Protein AF-A0A444USZ1-F1 (afdb_monomer)

Foldseek 3Di:
DDPVVVVVVVVVVVVVVVVVVPPDDDDDPPPPPPPDLPPDDPPDPPPPDDFFQQEAELEFAQLLLQFVVLLNLLLCLVVVFQEFAFDPPCQGALPPPDAHAPVRTDPLRPLGRHYRTQHQYDVVRVPVRTDPPYAYEYEAEQQLQSLLVLLLLCCVFAQLQVVQPVSDLVSCLVCVVVRQDPPGGPSCSVFQRVCSSPNHDRPPDPVPPVRLVVSLVVVVVRHPYYHYSVPNLLSLVVVCVVRVHDLVSSQADRFQDWDPQSGDDDDPCRSVSSCVRHVSSNVSCVVNVVVSVVVCVVSPVVSSVVSSVVSVVVNLVVQCVQAVNDHWDKDWLVRAPDVQLREDGSDPSITTIFTHGPDPCPDDCSPDPSSSRRGGSSSSSVVSVVVSSVVSCVVVVPPDQPLQVVCVVVVDDQPDPVSVVVSVVCQVPQADADPDLVVLVCCQVVHCPQWDWDQDPVRDIDIDGSSRHVRVVCQCVVVSVPDDDHHPVVVVVVVVVPDDPVRD

Solvent-accessible surface area (backbone atoms only — not comparable to full-atom values): 28654 Å² total; per-residue (Å²): 131,62,72,67,61,56,51,52,51,52,50,52,52,51,52,54,49,52,64,69,70,58,80,74,87,81,88,71,86,65,74,78,71,83,84,60,56,97,76,79,73,70,85,68,74,75,74,88,60,77,62,64,70,39,36,40,34,54,34,36,85,75,21,63,34,64,31,55,38,46,29,54,52,53,44,30,61,78,68,71,51,37,53,42,41,41,34,91,91,43,80,60,25,31,61,60,86,42,68,35,50,65,86,36,46,28,76,56,25,58,81,24,35,30,38,47,55,38,38,14,42,38,70,74,38,48,62,76,57,38,59,94,83,44,46,29,34,37,44,40,47,64,49,36,70,26,46,56,50,36,52,60,57,34,32,90,63,19,50,29,44,54,65,28,73,94,65,39,67,66,62,35,71,73,46,45,77,80,42,53,46,82,90,40,57,59,23,57,66,76,41,18,39,62,38,32,35,66,48,49,71,44,83,58,64,85,84,49,58,65,59,56,51,52,50,48,51,53,49,60,73,58,35,79,41,63,30,41,48,92,46,48,60,61,32,47,53,52,49,30,62,76,34,48,49,56,75,79,54,68,51,74,53,92,51,83,39,66,44,78,86,43,49,82,85,77,56,92,66,46,47,60,53,43,29,61,69,21,43,64,28,37,56,49,44,54,52,47,53,53,53,42,51,52,53,46,54,75,66,33,57,75,41,51,51,54,50,40,51,52,50,51,53,52,34,52,54,53,46,16,67,53,34,80,74,36,81,80,63,80,30,52,42,86,72,32,80,56,71,72,32,38,38,80,65,73,45,99,76,35,52,28,33,33,60,67,65,84,62,88,72,87,63,59,69,91,74,39,71,61,52,54,58,60,43,32,65,65,51,43,50,52,51,50,52,53,53,40,39,51,53,37,44,68,77,53,61,72,72,74,52,62,53,53,56,51,41,40,76,73,69,49,83,73,87,49,86,73,38,55,59,53,51,48,51,47,44,75,72,61,41,47,81,66,92,52,59,71,60,53,51,49,40,42,75,79,43,68,86,56,52,43,80,46,75,44,99,87,69,51,75,47,79,48,37,57,56,26,36,54,38,53,42,37,52,57,39,23,60,81,69,78,38,92,65,78,18,55,68,56,50,52,50,52,54,49,69,70,42,57,80,94,76,90

Secondary structure (DSSP, 8-state):
--HHHHHHHHHHHHHHHHHHH--S-------------TT-SSPPSS-SSPPP--EEEE--TTSSHHHHHHHHHHHHHHTTPPEE-BPTTSTTBSSTTSBP-GGGB-GGG-S-SEE-SB-B--HHHHHHHS-TTPEEEEEE--HHHHHHHHHHHTTTT-HHHHTSGGG-HHHHHHSHHHH--TTSTTGGGGS-HHHHHTT--TTS-TT-HHHHHHHHHHHHHH-SEEEEGGGHHHHHHHHHHHHT--GGGG-----SEEPGGGS----TTHHHHHHHHTHHHHHHHHHHHHHHHHHHHHH-HHHHHHHHHHHHHHHHH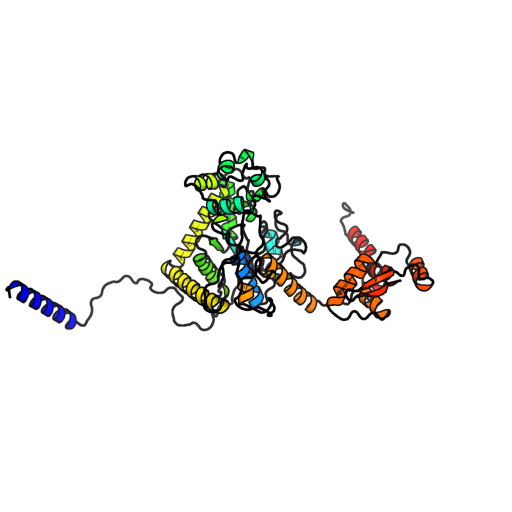HHHHHTTTSPPPPEETTT-SSGGGPPPP-BTTBPEEE---SS---S-TTT-HHHHHH--HHHHHHHHHHHHHHHHHHHSPPP--HHHHHHHHTT----STTHHHHHHHHHHHH----S-HHHHHHHHHH-STT-EEEE-TTS-EEEE-THHHHHHHTTT-GGGGT--S--HHHHHHHHHHTS-TTT-

InterPro domains:
  IPR004000 Actin family [PF00022] (411-503)
  IPR009729 Galactose-3-O-sulfotransferase [PF06990] (1-388)
  IPR009729 Galactose-3-O-sulfotransferase [PTHR14647] (42-360)
  IPR027417 P-loop containing nucleoside triphosphate hydrolase [G3DSA:3.40.50.300] (49-313)
  IPR027417 P-loop containing nucleoside triphosphate hydrolase [SSF52540] (46-178)
  IPR043129 ATPase, nucleotide binding domain [SSF53067] (406-504)

Structure (mmCIF, N/CA/C/O backbone):
data_AF-A0A444USZ1-F1
#
_entry.id   AF-A0A444USZ1-F1
#
loop_
_atom_site.group_PDB
_atom_site.id
_atom_site.type_symbol
_atom_site.label_atom_id
_atom_site.label_alt_id
_atom_site.label_comp_id
_atom_site.label_asym_id
_atom_site.label_entity_id
_atom_site.label_seq_id
_atom_site.pdbx_PDB_ins_code
_atom_site.Cartn_x
_atom_site.Cartn_y
_atom_site.Cartn_z
_atom_site.occupancy
_atom_site.B_iso_or_equiv
_atom_site.auth_seq_id
_atom_site.auth_comp_id
_atom_site.auth_asym_id
_atom_site.auth_atom_id
_atom_site.pdbx_PDB_model_num
ATOM 1 N N . MET A 1 1 ? -36.829 44.266 -53.522 1.00 55.31 1 MET A N 1
ATOM 2 C CA . MET A 1 1 ? -36.155 43.048 -53.004 1.00 55.31 1 MET A CA 1
ATOM 3 C C . MET A 1 1 ? -36.312 41.935 -54.031 1.00 55.31 1 MET A C 1
ATOM 5 O O . MET A 1 1 ? -37.398 41.804 -54.578 1.00 55.31 1 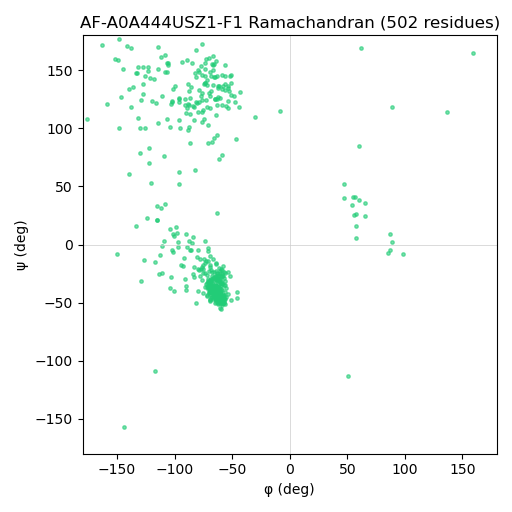MET A O 1
ATOM 9 N N . SER A 1 2 ? -35.242 41.206 -54.371 1.00 69.81 2 SER A N 1
ATOM 10 C CA . SER A 1 2 ? -35.276 40.226 -55.470 1.00 69.81 2 SER A CA 1
ATOM 11 C C . SER A 1 2 ? -36.234 39.066 -55.168 1.00 69.81 2 SER A C 1
ATOM 13 O O . SER A 1 2 ? -36.348 38.634 -54.020 1.00 69.81 2 SER A O 1
ATOM 15 N N . ARG A 1 3 ? -36.915 38.556 -56.206 1.00 63.66 3 ARG A N 1
ATOM 16 C CA . ARG A 1 3 ? -37.934 37.488 -56.114 1.00 63.66 3 ARG A CA 1
ATOM 17 C C . ARG A 1 3 ? -37.444 36.236 -55.363 1.00 63.66 3 ARG A C 1
ATOM 19 O O . ARG A 1 3 ? -38.238 35.574 -54.706 1.00 63.66 3 ARG A O 1
ATOM 26 N N . LEU A 1 4 ? -36.134 35.979 -55.366 1.00 62.09 4 LEU A N 1
ATOM 27 C CA . LEU A 1 4 ? -35.497 34.880 -54.635 1.00 62.09 4 LEU A CA 1
ATOM 28 C C . LEU A 1 4 ? -35.582 35.033 -53.105 1.00 62.09 4 LEU A C 1
ATOM 30 O O . LEU A 1 4 ? -35.783 34.052 -52.397 1.00 62.09 4 LEU A O 1
ATOM 34 N N . LYS A 1 5 ? -35.481 36.262 -52.579 1.00 66.00 5 LYS A N 1
ATOM 35 C CA . LYS A 1 5 ? -35.572 36.509 -51.130 1.00 66.00 5 LYS A CA 1
ATOM 36 C C . LYS A 1 5 ? -37.003 36.353 -50.614 1.00 66.00 5 LYS A C 1
ATOM 38 O O . LYS A 1 5 ? -37.192 35.861 -49.511 1.00 66.00 5 LYS A O 1
ATOM 43 N N . ILE A 1 6 ? -38.000 36.715 -51.424 1.00 75.56 6 ILE A N 1
ATOM 44 C CA . ILE A 1 6 ? -39.418 36.518 -51.082 1.00 75.56 6 ILE A CA 1
ATOM 45 C C . ILE A 1 6 ? -39.761 35.022 -51.089 1.00 75.56 6 ILE A C 1
ATOM 47 O O . ILE A 1 6 ? -40.420 34.547 -50.171 1.00 75.56 6 ILE A O 1
ATOM 51 N N . PHE A 1 7 ? -39.244 34.264 -52.063 1.00 75.81 7 PHE A N 1
ATOM 52 C CA . PHE A 1 7 ? -39.435 32.813 -52.124 1.00 75.81 7 PHE A CA 1
ATOM 53 C C . PHE A 1 7 ? -38.822 32.089 -50.917 1.00 75.81 7 PHE A C 1
ATOM 55 O O . PHE A 1 7 ? -39.484 31.255 -50.310 1.00 75.81 7 PHE A O 1
ATOM 62 N N . LEU A 1 8 ? -37.601 32.453 -50.510 1.00 73.81 8 LEU A N 1
ATOM 63 C CA . LEU A 1 8 ? -36.935 31.843 -49.352 1.00 73.81 8 LEU A CA 1
ATOM 64 C C . LEU A 1 8 ? -37.635 32.158 -48.025 1.00 73.81 8 LEU A C 1
ATOM 66 O O . LEU A 1 8 ? -37.724 31.288 -47.162 1.00 73.81 8 LEU A O 1
ATOM 70 N N . VAL A 1 9 ? -38.168 33.373 -47.867 1.00 77.94 9 VAL A N 1
ATOM 71 C CA . VAL A 1 9 ? -38.939 33.736 -46.669 1.00 77.94 9 VAL A CA 1
ATOM 72 C C . VAL A 1 9 ? -40.271 32.985 -46.633 1.00 77.94 9 VAL A C 1
ATOM 74 O O . VAL A 1 9 ? -40.639 32.472 -45.581 1.00 77.94 9 VAL A O 1
ATOM 77 N N . LEU A 1 10 ? -40.958 32.835 -47.770 1.00 74.75 10 LEU A N 1
ATOM 78 C CA . LEU A 1 10 ? -42.191 32.043 -47.842 1.00 74.75 10 LEU A CA 1
ATOM 79 C C . LEU A 1 10 ? -41.946 30.557 -47.545 1.00 74.75 10 LEU A C 1
ATOM 81 O O . LEU A 1 10 ? -42.739 29.959 -46.825 1.00 74.75 10 LEU A O 1
ATOM 85 N N . LEU A 1 11 ? -40.829 29.989 -48.012 1.00 74.06 11 LEU A N 1
ATOM 86 C CA . LEU A 1 11 ? -40.434 28.605 -47.720 1.00 74.06 11 LEU A CA 1
ATOM 87 C C . LEU A 1 11 ? -40.092 28.392 -46.240 1.00 74.06 11 LEU A C 1
ATOM 89 O O . LEU A 1 11 ? -40.472 27.383 -45.647 1.00 74.06 11 LEU A O 1
ATOM 93 N N . ALA A 1 12 ? -39.410 29.358 -45.621 1.00 73.94 12 ALA A N 1
ATOM 94 C CA . ALA A 1 12 ? -39.096 29.305 -44.197 1.00 73.94 12 ALA A CA 1
ATOM 95 C C . ALA A 1 12 ? -40.366 29.396 -43.337 1.00 73.94 12 ALA A C 1
ATOM 97 O O . ALA A 1 12 ? -40.521 28.628 -42.389 1.00 73.94 12 ALA A O 1
ATOM 98 N N . VAL A 1 13 ? -41.304 30.278 -43.699 1.00 74.25 13 VAL A N 1
ATOM 99 C CA . VAL A 1 13 ? -42.581 30.435 -42.988 1.00 74.25 13 VAL A CA 1
ATOM 100 C C . VAL A 1 13 ? -43.491 29.218 -43.199 1.00 74.25 13 VAL A C 1
ATOM 102 O O . VAL A 1 13 ? -44.120 28.769 -42.241 1.00 74.25 13 VAL A O 1
ATOM 105 N N . SER A 1 14 ? -43.510 28.609 -44.392 1.00 66.62 14 SER A N 1
ATOM 106 C CA . SER A 1 14 ? -44.273 27.375 -44.627 1.00 66.62 14 SER A CA 1
ATOM 107 C C . SER A 1 14 ? -43.690 26.174 -43.881 1.00 66.62 14 SER A C 1
ATOM 109 O O . SER A 1 14 ? -44.452 25.380 -43.338 1.00 66.62 14 SER A O 1
ATOM 111 N N . CYS A 1 15 ? -42.360 26.052 -43.783 1.00 60.50 15 CYS A N 1
ATOM 112 C CA . CYS A 1 15 ? -41.715 24.982 -43.013 1.00 60.50 15 CYS A CA 1
ATOM 113 C C . CYS A 1 15 ? -41.932 25.135 -41.502 1.00 60.50 15 CYS A C 1
ATOM 115 O O . CYS A 1 15 ? -42.183 24.141 -40.822 1.00 60.50 15 CYS A O 1
ATOM 117 N N . LEU A 1 16 ? -41.896 26.365 -40.975 1.00 59.41 16 LEU A N 1
ATOM 118 C CA . LEU A 1 16 ? -42.197 26.613 -39.561 1.00 59.41 16 LEU A CA 1
ATOM 119 C C . LEU A 1 16 ? -43.675 26.346 -39.246 1.00 59.41 16 LEU A C 1
ATOM 121 O O . LEU A 1 16 ? -43.989 25.792 -38.196 1.00 59.41 16 LEU A O 1
ATOM 125 N N . SER A 1 17 ? -44.578 26.682 -40.173 1.00 59.78 17 SER A N 1
ATOM 126 C CA . SER A 1 17 ? -46.002 26.370 -40.050 1.00 59.78 17 SER A CA 1
ATOM 127 C C . SER A 1 17 ? -46.256 24.859 -40.093 1.00 59.78 17 SER A C 1
ATOM 129 O O . SER A 1 17 ? -46.997 24.364 -39.252 1.00 59.78 17 SER A O 1
ATOM 131 N N . LEU A 1 18 ? -45.582 24.100 -40.968 1.00 54.75 18 LEU A N 1
ATOM 132 C CA . LEU A 1 18 ? -45.724 22.638 -41.036 1.00 54.75 18 LEU A CA 1
ATOM 133 C C . LEU A 1 18 ? -45.219 21.935 -39.759 1.00 54.75 18 LEU A C 1
ATOM 135 O O . LEU A 1 18 ? -45.859 21.005 -39.275 1.00 54.75 18 LEU A O 1
ATOM 139 N N . MET A 1 19 ? -44.107 22.415 -39.189 1.00 53.75 19 MET A N 1
ATOM 140 C CA . MET A 1 19 ? -43.520 21.893 -37.945 1.00 53.75 19 MET A CA 1
ATOM 141 C C . MET A 1 19 ? -44.377 22.194 -36.708 1.00 53.75 19 MET A C 1
ATOM 143 O O . MET A 1 19 ? -44.417 21.391 -35.781 1.00 53.75 19 MET A O 1
ATOM 147 N N . LEU A 1 20 ? -45.076 23.333 -36.691 1.00 57.41 20 LEU A N 1
ATOM 148 C CA . LEU A 1 20 ? -45.967 23.708 -35.589 1.00 57.41 20 LEU A CA 1
ATOM 149 C C . LEU A 1 20 ? -47.366 23.083 -35.717 1.00 57.41 20 LEU A C 1
ATOM 151 O O . LEU A 1 20 ? -48.032 22.893 -34.703 1.00 57.41 20 LEU A O 1
ATOM 155 N N . HIS A 1 21 ? -47.810 22.740 -36.934 1.00 48.94 21 HIS A N 1
ATOM 156 C CA . HIS A 1 21 ? -49.147 22.182 -37.174 1.00 48.94 21 HIS A CA 1
ATOM 157 C C . HIS A 1 21 ? -49.203 20.643 -37.161 1.00 48.94 21 HIS A C 1
ATOM 159 O O . HIS A 1 21 ? -50.284 20.087 -36.966 1.00 48.94 21 HIS A O 1
ATOM 165 N N . GLN A 1 22 ? -48.067 19.949 -37.315 1.00 43.50 22 GLN A N 1
ATOM 166 C CA . GLN A 1 22 ? -47.951 18.500 -37.105 1.00 43.50 22 GLN A CA 1
ATOM 167 C C . GLN A 1 22 ? -47.445 18.182 -35.692 1.00 43.50 22 GLN A C 1
ATOM 169 O O . GLN A 1 22 ? -46.391 17.583 -35.486 1.00 43.50 22 GLN A O 1
ATOM 174 N N . GLY A 1 23 ? -48.234 18.568 -34.689 1.00 47.47 23 GLY A N 1
ATOM 175 C CA . GLY A 1 23 ? -48.180 17.894 -33.399 1.00 47.47 23 GLY A CA 1
ATOM 176 C C . GLY A 1 23 ? -48.629 16.443 -33.578 1.00 47.47 23 GLY A C 1
ATOM 177 O O . GLY A 1 23 ? -49.801 16.196 -33.845 1.00 47.47 23 GLY A O 1
ATOM 178 N N . GLY A 1 24 ? -47.708 15.488 -33.434 1.00 38.56 24 GLY A N 1
ATOM 179 C CA . GLY A 1 24 ? -48.050 14.069 -33.329 1.00 38.56 24 GLY A CA 1
ATOM 180 C C . GLY A 1 24 ? -47.164 13.130 -34.143 1.00 38.56 24 GLY A C 1
ATOM 181 O O . GLY A 1 24 ? -47.232 13.091 -35.363 1.00 38.56 24 GLY A O 1
ATOM 182 N N . HIS A 1 25 ? -46.422 12.299 -33.409 1.00 42.72 25 HIS A N 1
ATOM 183 C CA . HIS A 1 25 ? -45.953 10.969 -33.806 1.00 42.72 25 HIS A CA 1
ATOM 184 C C . HIS A 1 25 ? -45.060 10.865 -35.052 1.00 42.72 25 HIS A C 1
ATOM 186 O O . HIS A 1 25 ? -45.496 10.437 -36.115 1.00 42.72 25 HIS A O 1
ATOM 192 N N . PHE A 1 26 ? -43.753 11.064 -34.859 1.00 32.66 26 PHE A N 1
ATOM 193 C CA . PHE A 1 26 ? -42.754 10.343 -35.650 1.00 32.66 26 PHE A CA 1
ATOM 194 C C . PHE A 1 26 ? -41.944 9.417 -34.748 1.00 32.66 26 PHE A C 1
ATOM 196 O O . PHE A 1 26 ? -41.101 9.832 -33.955 1.00 32.66 26 PHE A O 1
ATOM 203 N N . ASN A 1 27 ? -42.279 8.138 -34.880 1.00 35.75 27 ASN A N 1
ATOM 204 C CA . ASN A 1 27 ? -41.636 6.991 -34.273 1.00 35.75 27 ASN A CA 1
ATOM 205 C C . ASN A 1 27 ? -40.230 6.840 -34.874 1.00 35.75 27 ASN A C 1
ATOM 207 O O . ASN A 1 27 ? -40.043 6.173 -35.890 1.00 35.75 27 ASN A O 1
ATOM 211 N N . TRP A 1 28 ? -39.240 7.503 -34.279 1.00 30.20 28 TRP A N 1
ATOM 212 C CA . TRP A 1 28 ? -37.856 7.093 -34.457 1.00 30.20 28 TRP A CA 1
ATOM 213 C C . TRP A 1 28 ? -37.628 5.913 -33.525 1.00 30.20 28 TRP A C 1
ATOM 215 O O . TRP A 1 28 ? -37.664 6.069 -32.306 1.00 30.20 28 TRP A O 1
ATOM 225 N N . ASN A 1 29 ? -37.383 4.741 -34.113 1.00 31.92 29 ASN A N 1
ATOM 226 C CA . ASN A 1 29 ? -36.698 3.634 -33.454 1.00 31.92 29 ASN A CA 1
ATOM 227 C C . ASN A 1 29 ? -35.303 4.119 -33.031 1.00 31.92 29 ASN A C 1
ATOM 229 O O . ASN A 1 29 ? -34.289 3.832 -33.662 1.00 31.92 29 ASN A O 1
ATOM 233 N N . VAL A 1 30 ? -35.261 4.888 -31.949 1.00 29.25 30 VAL A N 1
ATOM 234 C CA . VAL A 1 30 ? -34.096 5.004 -31.098 1.00 29.25 30 VAL A CA 1
ATOM 235 C C . VAL A 1 30 ? -34.042 3.653 -30.415 1.00 29.25 30 VAL A C 1
ATOM 237 O O . VAL A 1 30 ? -34.854 3.375 -29.531 1.00 29.25 30 VAL A O 1
ATOM 240 N N . MET A 1 31 ? -33.136 2.781 -30.875 1.00 27.17 31 MET A N 1
ATOM 241 C CA . MET A 1 31 ? -32.700 1.663 -30.049 1.00 27.17 31 MET A CA 1
ATOM 242 C C . MET A 1 31 ? -32.478 2.239 -28.664 1.00 27.17 31 MET A C 1
ATOM 244 O O . MET A 1 31 ? -31.703 3.180 -28.501 1.00 27.17 31 MET A O 1
ATOM 248 N N . SER A 1 32 ? -33.254 1.724 -27.723 1.00 29.00 32 SER A N 1
ATOM 249 C CA . SER A 1 32 ? -33.204 2.020 -26.311 1.00 29.00 32 SER A CA 1
ATOM 250 C C . SER A 1 32 ? -31.754 1.974 -25.847 1.00 29.00 32 SER A C 1
ATOM 252 O O . SER A 1 32 ? -31.243 0.924 -25.460 1.00 29.00 32 SER A O 1
ATOM 254 N N . PHE A 1 33 ? -31.081 3.123 -25.896 1.00 32.09 33 PHE A N 1
ATOM 255 C CA . PHE A 1 33 ? -29.935 3.381 -25.059 1.00 32.09 33 PHE A CA 1
ATOM 256 C C . PHE A 1 33 ? -30.444 3.105 -23.656 1.00 32.09 33 PHE A C 1
ATOM 258 O O . PHE A 1 33 ? -31.400 3.739 -23.204 1.00 32.09 33 PHE A O 1
ATOM 265 N N . HIS A 1 34 ? -29.852 2.107 -23.008 1.00 35.72 34 HIS A N 1
ATOM 266 C CA . HIS A 1 34 ? -29.995 1.862 -21.585 1.00 35.72 34 HIS A CA 1
ATOM 267 C C . HIS A 1 34 ? -29.447 3.089 -20.833 1.00 35.72 34 HIS A C 1
ATOM 269 O O . HIS A 1 34 ? -28.361 3.089 -20.264 1.00 35.72 34 HIS A O 1
ATOM 275 N N . LEU A 1 35 ? -30.212 4.179 -20.871 1.00 42.22 35 LEU A N 1
ATOM 276 C CA . LEU A 1 35 ? -30.097 5.366 -20.051 1.00 42.22 35 LEU A CA 1
ATOM 277 C C . LEU A 1 35 ? -30.528 4.961 -18.653 1.00 42.22 35 LEU A C 1
ATOM 279 O O . LEU A 1 35 ? -31.700 5.060 -18.305 1.00 42.22 35 LEU A O 1
ATOM 283 N N . SER A 1 36 ? -29.575 4.460 -17.877 1.00 41.50 36 SER A N 1
ATOM 284 C CA . SER A 1 36 ? -29.480 4.650 -16.431 1.00 41.50 36 SER A CA 1
ATOM 285 C C . SER A 1 36 ? -28.192 3.985 -15.964 1.00 41.50 36 SER A C 1
ATOM 287 O O . SER A 1 36 ? -28.112 2.763 -15.879 1.00 41.50 36 SER A O 1
ATOM 289 N N . CYS A 1 37 ? -27.195 4.794 -15.597 1.00 51.66 37 CYS A N 1
ATOM 290 C CA . CYS A 1 37 ? -26.237 4.385 -14.569 1.00 51.66 37 CYS A CA 1
ATOM 291 C C . CYS A 1 37 ? -27.096 3.830 -13.411 1.00 51.66 37 CYS A C 1
ATOM 293 O O . CYS A 1 37 ? -27.999 4.562 -12.992 1.00 51.66 37 CYS A O 1
ATOM 295 N N . PRO A 1 38 ? -26.934 2.574 -12.947 1.00 52.12 38 PRO A N 1
ATOM 296 C CA . PRO A 1 38 ? -27.868 1.915 -12.017 1.00 52.12 38 PRO A CA 1
ATOM 297 C C . PRO A 1 38 ? -28.025 2.549 -10.617 1.00 52.12 38 PRO A C 1
ATOM 299 O O . PRO A 1 38 ? -28.345 1.848 -9.666 1.00 52.12 38 PRO A O 1
ATOM 302 N N . PHE A 1 39 ? -27.803 3.854 -10.457 1.00 47.81 39 PHE A N 1
ATOM 303 C CA . PHE A 1 39 ? -27.868 4.584 -9.195 1.00 47.81 39 PHE A CA 1
ATOM 304 C C . PHE A 1 39 ? -28.646 5.911 -9.231 1.00 47.81 39 PHE A C 1
ATOM 306 O O . PHE A 1 39 ? -28.554 6.683 -8.282 1.00 47.81 39 PHE A O 1
ATOM 313 N N . HIS A 1 40 ? -29.469 6.180 -10.253 1.00 40.62 40 HIS A N 1
ATOM 314 C CA . HIS A 1 40 ? -30.341 7.365 -10.242 1.00 40.62 40 HIS A CA 1
ATOM 315 C C . HIS A 1 40 ? -31.835 7.046 -10.389 1.00 40.62 40 HIS A C 1
ATOM 317 O O . HIS A 1 40 ? -32.439 7.190 -11.447 1.00 40.62 40 HIS A O 1
ATOM 323 N N . ARG A 1 41 ? -32.454 6.710 -9.252 1.00 36.44 41 ARG A N 1
ATOM 324 C CA . ARG A 1 41 ? -33.814 7.148 -8.909 1.00 36.44 41 ARG A CA 1
ATOM 325 C C . ARG A 1 41 ? -33.769 7.720 -7.492 1.00 36.44 41 ARG A C 1
ATOM 327 O O . ARG A 1 41 ? -33.780 6.943 -6.547 1.00 36.44 41 ARG A O 1
ATOM 334 N N . SER A 1 42 ? -33.725 9.054 -7.377 1.00 33.16 42 SER A N 1
ATOM 335 C CA . SER A 1 42 ? -33.856 9.798 -6.103 1.00 33.16 42 SER A CA 1
ATOM 336 C C . SER A 1 42 ? -32.735 9.478 -5.081 1.00 33.16 42 SER A C 1
ATOM 338 O O . SER A 1 42 ? -31.945 8.571 -5.334 1.00 33.16 42 SER A O 1
ATOM 340 N N . PRO A 1 43 ? -32.560 10.205 -3.955 1.00 34.78 43 PRO A N 1
ATOM 341 C CA . PRO A 1 43 ? -31.675 9.704 -2.907 1.00 34.78 43 PRO A CA 1
ATOM 342 C C . PRO A 1 43 ? -32.300 8.393 -2.419 1.00 34.78 43 PRO A C 1
ATOM 344 O O . PRO A 1 43 ? -33.455 8.428 -1.981 1.00 34.78 43 PRO A O 1
ATOM 347 N N . PRO A 1 44 ? -31.625 7.234 -2.499 1.00 40.09 44 PRO A N 1
ATOM 348 C CA . PRO A 1 44 ? -32.129 6.080 -1.787 1.00 40.09 44 PRO A CA 1
ATOM 349 C C . PRO A 1 44 ? -32.080 6.434 -0.291 1.00 40.09 44 PRO A C 1
ATOM 351 O O . PRO A 1 44 ? -31.143 7.122 0.135 1.00 40.09 44 PRO A O 1
ATOM 354 N N . PRO A 1 45 ? -33.034 5.973 0.534 1.00 37.69 45 PRO A N 1
ATOM 355 C CA . PRO A 1 45 ? -32.762 5.881 1.965 1.00 37.69 45 PRO A CA 1
ATOM 356 C C . PRO A 1 45 ? -31.432 5.128 2.109 1.00 37.69 45 PRO A C 1
ATOM 358 O O . PRO A 1 45 ? -31.194 4.220 1.314 1.00 37.69 45 PRO A O 1
ATOM 361 N N . GLN A 1 46 ? -30.560 5.567 3.027 1.00 44.19 46 GLN A N 1
ATOM 362 C CA . GLN A 1 46 ? -29.307 4.903 3.434 1.00 44.19 46 GLN A CA 1
ATOM 363 C C . GLN A 1 46 ? -29.156 3.496 2.838 1.00 44.19 46 GLN A C 1
ATOM 365 O O . GLN A 1 46 ? -29.981 2.641 3.156 1.00 44.19 46 GLN A O 1
ATOM 370 N N . SER A 1 47 ? -28.152 3.273 1.972 1.00 48.09 47 SER A N 1
ATOM 371 C CA . SER A 1 47 ? -27.837 1.962 1.377 1.00 48.09 47 SER A CA 1
ATOM 372 C C . SER A 1 47 ? -28.226 0.822 2.324 1.00 48.09 47 SER A C 1
ATOM 374 O O . SER A 1 47 ? -27.603 0.646 3.368 1.00 48.09 47 SER A O 1
ATOM 376 N N . THR A 1 48 ? -29.261 0.051 1.981 1.00 55.91 48 THR A N 1
ATOM 377 C CA . THR A 1 48 ? -29.724 -1.073 2.814 1.00 55.91 48 THR A CA 1
ATOM 378 C C . THR A 1 48 ? -28.695 -2.203 2.877 1.00 55.91 48 THR A C 1
ATOM 380 O O . THR A 1 48 ? -28.802 -3.100 3.711 1.00 55.91 48 THR A O 1
ATOM 383 N N . LYS A 1 49 ? -27.678 -2.169 2.006 1.00 76.81 49 LYS A N 1
ATOM 384 C CA . LYS A 1 49 ? -26.550 -3.092 2.029 1.00 76.81 49 LYS A CA 1
ATOM 385 C C . LYS A 1 49 ? -25.530 -2.628 3.067 1.00 76.81 49 LYS A C 1
ATOM 387 O O . LYS A 1 49 ? -25.020 -1.510 2.983 1.00 76.81 49 LYS A O 1
ATOM 392 N N . ALA A 1 50 ? -25.229 -3.506 4.021 1.00 92.94 50 ALA A N 1
ATOM 393 C CA . ALA A 1 50 ? -24.206 -3.270 5.030 1.00 92.94 50 ALA A CA 1
ATOM 394 C C . ALA A 1 50 ? -22.839 -3.011 4.373 1.00 92.94 50 ALA A C 1
ATOM 396 O O . ALA A 1 50 ? -22.451 -3.711 3.433 1.00 92.94 50 ALA A O 1
ATOM 397 N N . LYS A 1 51 ? -22.112 -2.009 4.882 1.00 96.50 51 LYS A N 1
ATOM 398 C CA . LYS A 1 51 ? -20.746 -1.703 4.440 1.00 96.50 51 LYS A CA 1
ATOM 399 C C . LYS A 1 51 ? -19.835 -2.886 4.740 1.00 96.50 51 LYS A C 1
ATOM 401 O O . LYS A 1 51 ? -19.881 -3.436 5.838 1.00 96.50 51 LYS A O 1
ATOM 406 N N . HIS A 1 52 ? -18.977 -3.240 3.793 1.00 98.12 52 HIS A N 1
ATOM 407 C CA . HIS A 1 52 ? -17.960 -4.256 4.019 1.00 98.12 52 HIS A CA 1
ATOM 408 C C . HIS A 1 52 ? -16.828 -3.704 4.901 1.00 98.12 52 HIS A C 1
ATOM 410 O O . HIS A 1 52 ? -16.396 -2.564 4.711 1.00 98.12 52 HIS A O 1
ATOM 416 N N . THR A 1 53 ? -16.345 -4.498 5.861 1.00 98.00 53 THR A N 1
ATOM 417 C CA . THR A 1 53 ? -15.402 -4.041 6.902 1.00 98.00 53 THR A CA 1
ATOM 418 C C . THR A 1 53 ? -14.126 -4.875 7.033 1.00 98.00 53 THR A C 1
ATOM 420 O O . THR A 1 53 ? -13.193 -4.420 7.693 1.00 98.00 53 THR A O 1
ATOM 423 N N . SER A 1 54 ? -14.061 -6.065 6.430 1.00 98.31 54 SER A N 1
ATOM 424 C CA . SER A 1 54 ? -12.919 -6.986 6.534 1.00 98.31 54 SER A CA 1
ATOM 425 C C . SER A 1 54 ? -11.968 -6.803 5.341 1.00 98.31 54 SER A C 1
ATOM 427 O O . SER A 1 54 ? -12.241 -7.270 4.242 1.00 98.31 54 SER A O 1
ATOM 429 N N . ILE A 1 55 ? -10.854 -6.086 5.502 1.00 98.69 55 ILE A N 1
ATOM 430 C CA . ILE A 1 55 ? -10.028 -5.639 4.366 1.00 98.69 55 ILE A CA 1
ATOM 431 C C . ILE A 1 55 ? -8.553 -5.993 4.554 1.00 98.69 55 ILE A C 1
ATOM 433 O O . ILE A 1 55 ? -7.900 -5.536 5.493 1.00 98.69 55 ILE A O 1
ATOM 437 N N . ALA A 1 56 ? -7.995 -6.712 3.581 1.00 98.81 56 ALA A N 1
ATOM 438 C CA . ALA A 1 56 ? -6.557 -6.894 3.429 1.00 98.81 56 ALA A CA 1
ATOM 439 C C . ALA A 1 56 ? -6.039 -6.022 2.284 1.00 98.81 56 ALA A C 1
ATOM 441 O O . ALA A 1 56 ? -6.170 -6.383 1.118 1.00 98.81 56 ALA A O 1
ATOM 442 N N . PHE A 1 57 ? -5.429 -4.880 2.597 1.00 98.81 57 PHE A N 1
ATOM 443 C CA . PHE A 1 57 ? -4.776 -4.046 1.594 1.00 98.81 57 PHE A CA 1
ATOM 444 C C . PHE A 1 57 ? -3.278 -4.339 1.546 1.00 98.81 57 PHE A C 1
ATOM 446 O O . PHE A 1 57 ? -2.518 -3.932 2.429 1.00 98.81 57 PHE A O 1
ATOM 453 N N . LEU A 1 58 ? -2.837 -5.018 0.487 1.00 98.69 58 LEU A N 1
ATOM 454 C CA . LEU A 1 58 ? -1.418 -5.150 0.201 1.00 98.69 58 LEU A CA 1
ATOM 455 C C . LEU A 1 58 ? -0.896 -3.828 -0.354 1.00 98.69 58 LEU A C 1
ATOM 457 O O . LEU A 1 58 ? -1.143 -3.454 -1.505 1.00 98.69 58 LEU A O 1
ATOM 461 N N . LYS A 1 59 ? -0.118 -3.148 0.475 1.00 97.56 59 LYS A N 1
ATOM 462 C CA . LYS A 1 59 ? 0.519 -1.889 0.136 1.00 97.56 59 LYS A CA 1
ATOM 463 C C . LYS A 1 59 ? 1.820 -2.114 -0.643 1.00 97.56 59 LYS A C 1
ATOM 465 O O . LYS A 1 59 ? 2.839 -2.461 -0.048 1.00 97.56 59 LYS A O 1
ATOM 470 N N . THR A 1 60 ? 1.805 -1.832 -1.942 1.00 98.00 60 THR A N 1
ATOM 471 C CA . THR A 1 60 ? 3.003 -1.854 -2.802 1.00 98.00 60 THR A CA 1
ATOM 472 C C . THR A 1 60 ? 3.778 -0.533 -2.741 1.00 98.00 60 THR A C 1
ATOM 474 O O . THR A 1 60 ? 3.242 0.525 -2.379 1.00 98.00 60 THR A O 1
ATOM 477 N N . HIS A 1 61 ? 5.068 -0.567 -3.056 1.00 97.19 61 HIS A N 1
ATOM 478 C CA . HIS A 1 61 ? 5.945 0.597 -2.956 1.00 97.19 61 HIS A CA 1
ATOM 479 C C . HIS A 1 61 ? 5.790 1.574 -4.136 1.00 97.19 61 HIS A C 1
ATOM 481 O O . HIS A 1 61 ? 5.855 1.212 -5.301 1.00 97.19 61 HIS A O 1
ATOM 487 N N . LYS A 1 62 ? 5.680 2.875 -3.821 1.00 96.31 62 LYS A N 1
ATOM 488 C CA . LYS A 1 62 ? 5.675 4.008 -4.784 1.00 96.31 62 LYS A CA 1
ATOM 489 C C . LYS A 1 62 ? 4.473 4.069 -5.747 1.00 96.31 62 LYS A C 1
ATOM 491 O O . LYS A 1 62 ? 4.524 4.763 -6.767 1.00 96.31 62 LYS A O 1
ATOM 496 N N . THR A 1 63 ? 3.357 3.481 -5.337 1.00 97.50 63 THR A N 1
ATOM 497 C CA . THR A 1 63 ? 2.089 3.343 -6.079 1.00 97.50 63 THR A CA 1
ATOM 498 C C . THR A 1 63 ? 0.937 4.174 -5.486 1.00 97.50 63 THR A C 1
ATOM 500 O O . THR A 1 63 ? -0.211 3.756 -5.478 1.00 97.50 63 THR A O 1
ATOM 503 N N . ALA A 1 64 ? 1.228 5.330 -4.870 1.00 96.19 64 ALA A N 1
ATOM 504 C CA . ALA A 1 64 ? 0.236 6.141 -4.130 1.00 96.19 64 ALA A CA 1
ATOM 505 C C . ALA A 1 64 ? -0.478 5.401 -2.970 1.00 96.19 64 ALA A C 1
ATOM 507 O O . ALA A 1 64 ? -1.467 5.873 -2.407 1.00 96.19 64 ALA A O 1
ATOM 508 N N . SER A 1 65 ? 0.075 4.269 -2.543 1.00 97.06 65 SER A N 1
ATOM 509 C CA . SER A 1 65 ? -0.528 3.363 -1.570 1.00 97.06 65 SER A CA 1
ATOM 510 C C . SER A 1 65 ? -0.632 3.935 -0.145 1.00 97.06 65 SER A C 1
ATOM 512 O O . SER A 1 65 ? -1.532 3.550 0.597 1.00 97.06 65 SER A O 1
ATOM 514 N N . SER A 1 66 ? 0.194 4.923 0.235 1.00 96.44 66 SER A N 1
ATOM 515 C CA . SER A 1 66 ? 0.026 5.671 1.499 1.00 96.44 66 SER A CA 1
ATOM 516 C C . SER A 1 66 ? -1.284 6.477 1.546 1.00 96.44 66 SER A C 1
ATOM 518 O O . SER A 1 66 ? -1.847 6.656 2.622 1.00 96.44 66 SER A O 1
ATOM 520 N N . THR A 1 67 ? -1.799 6.949 0.403 1.00 97.50 67 THR A N 1
ATOM 521 C CA . THR A 1 67 ? -3.099 7.641 0.352 1.00 97.50 67 THR A CA 1
ATOM 522 C C . THR A 1 67 ? -4.249 6.657 0.559 1.00 97.50 67 THR A C 1
ATOM 524 O O . THR A 1 67 ? -5.137 6.932 1.361 1.00 97.50 67 THR A O 1
ATOM 527 N N . VAL A 1 68 ? -4.206 5.485 -0.087 1.00 98.50 68 VAL A N 1
ATOM 528 C CA . VAL A 1 68 ? -5.210 4.423 0.122 1.00 98.50 68 VAL A CA 1
ATOM 529 C C . VAL A 1 68 ? -5.189 3.938 1.573 1.00 98.50 68 VAL A C 1
ATOM 531 O O . VAL A 1 68 ? -6.233 3.816 2.202 1.00 98.50 68 VAL A O 1
ATOM 534 N N . GLN A 1 69 ? -4.004 3.746 2.155 1.00 98.19 69 GLN A N 1
ATOM 535 C CA . GLN A 1 69 ? -3.871 3.394 3.567 1.00 98.19 69 GLN A CA 1
ATOM 536 C C . GLN A 1 69 ? -4.531 4.429 4.493 1.00 98.19 69 GLN A C 1
ATOM 538 O O . GLN A 1 69 ? -5.235 4.037 5.420 1.00 98.19 69 GLN A O 1
ATOM 543 N N . ASN A 1 70 ? -4.337 5.731 4.250 1.00 98.00 70 ASN A N 1
ATOM 544 C CA . ASN A 1 70 ? -4.972 6.781 5.052 1.00 98.00 70 ASN A CA 1
ATOM 545 C C . ASN A 1 70 ? -6.510 6.705 4.980 1.00 98.00 70 ASN A C 1
ATOM 547 O O . ASN A 1 70 ? -7.167 6.800 6.017 1.00 98.00 70 ASN A O 1
ATOM 551 N N . ILE A 1 71 ? -7.073 6.461 3.788 1.00 98.50 71 ILE A N 1
ATOM 552 C CA . ILE A 1 71 ? -8.514 6.219 3.599 1.00 98.50 71 ILE A CA 1
ATOM 553 C C . ILE A 1 71 ? -8.978 5.047 4.482 1.00 98.50 71 ILE A C 1
ATOM 555 O O . ILE A 1 71 ? -9.911 5.195 5.271 1.00 98.50 71 ILE A O 1
ATOM 559 N N . LEU A 1 72 ? -8.281 3.909 4.415 1.00 98.62 72 LEU A N 1
ATOM 560 C CA . LEU A 1 72 ? -8.627 2.702 5.173 1.00 98.62 72 LEU A CA 1
ATOM 561 C C . LEU A 1 72 ? -8.478 2.885 6.694 1.00 98.62 72 LEU A C 1
ATOM 563 O O . LEU A 1 72 ? -9.315 2.401 7.453 1.00 98.62 72 LEU A O 1
ATOM 567 N N . PHE A 1 73 ? -7.455 3.609 7.156 1.00 97.94 73 PHE A N 1
ATOM 568 C CA . PHE A 1 73 ? -7.277 3.950 8.572 1.00 97.94 73 PHE A CA 1
ATOM 569 C C . PHE A 1 73 ? -8.417 4.821 9.098 1.00 97.94 73 PHE A C 1
ATOM 571 O O . 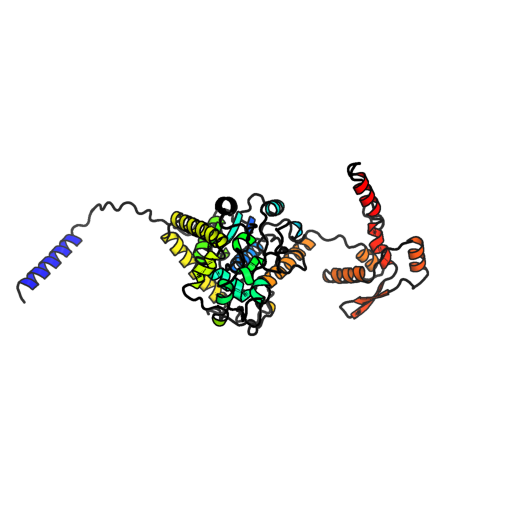PHE A 1 73 ? -8.980 4.530 10.154 1.00 97.94 73 PHE A O 1
ATOM 578 N N . ARG A 1 74 ? -8.802 5.855 8.344 1.00 97.44 74 ARG A N 1
ATOM 579 C CA . ARG A 1 74 ? -9.917 6.737 8.712 1.00 97.44 74 ARG A CA 1
ATOM 580 C C . ARG A 1 74 ? -11.240 5.985 8.751 1.00 97.44 74 ARG A C 1
ATOM 582 O O . ARG A 1 74 ? -12.011 6.173 9.692 1.00 97.44 74 ARG A O 1
ATOM 589 N N . PHE A 1 75 ? -11.479 5.112 7.773 1.00 97.69 75 PHE A N 1
ATOM 590 C CA . PHE A 1 75 ? -12.648 4.239 7.768 1.00 97.69 75 PHE A CA 1
ATOM 591 C C . PHE A 1 75 ? -12.668 3.325 9.001 1.00 97.69 75 PHE A C 1
ATOM 593 O O . PHE A 1 75 ? -13.669 3.278 9.717 1.00 97.69 75 PHE A O 1
ATOM 600 N N . ALA A 1 76 ? -11.550 2.657 9.302 1.00 97.69 76 ALA A N 1
ATOM 601 C CA . ALA A 1 76 ? -11.442 1.770 10.455 1.00 97.69 76 ALA A CA 1
ATOM 602 C C . ALA A 1 76 ? -11.741 2.492 11.776 1.00 97.69 76 ALA A C 1
ATOM 604 O O . ALA A 1 76 ? -12.507 1.975 12.586 1.00 97.69 76 ALA A O 1
ATOM 605 N N . GLU A 1 77 ? -11.219 3.705 11.981 1.00 95.00 77 GLU A N 1
ATOM 606 C CA . GLU A 1 77 ? -11.544 4.496 13.174 1.00 95.00 77 GLU A CA 1
ATOM 607 C C . GLU A 1 77 ? -13.019 4.898 13.230 1.00 95.00 77 GLU A C 1
ATOM 609 O O . GLU A 1 77 ? -13.654 4.736 14.271 1.00 95.00 77 GLU A O 1
ATOM 614 N N . ARG A 1 78 ? -13.581 5.392 12.117 1.00 94.38 78 ARG A N 1
ATOM 615 C CA . ARG A 1 78 ? -14.990 5.815 12.041 1.00 94.38 78 ARG A CA 1
ATOM 616 C C . ARG A 1 78 ? -15.949 4.672 12.378 1.00 94.38 78 ARG A C 1
ATOM 618 O O . ARG A 1 78 ? -17.002 4.911 12.961 1.00 94.38 78 ARG A O 1
ATOM 625 N N . HIS A 1 79 ? -15.568 3.447 12.028 1.00 95.38 79 HIS A N 1
ATOM 626 C CA . HIS A 1 79 ? -16.355 2.235 12.235 1.00 95.38 79 HIS A CA 1
ATOM 627 C C . HIS A 1 79 ? -15.861 1.374 13.409 1.00 95.38 79 HIS A C 1
ATOM 629 O O . HIS A 1 79 ? -16.303 0.239 13.563 1.00 95.38 79 HIS A O 1
ATOM 635 N N . ASN A 1 80 ? -14.983 1.909 14.269 1.00 94.56 80 ASN A N 1
ATOM 636 C CA . ASN A 1 80 ? -14.457 1.229 15.459 1.00 94.56 80 ASN A CA 1
ATOM 637 C C . ASN A 1 80 ? -13.776 -0.133 15.194 1.00 94.56 80 ASN A C 1
ATOM 639 O O . ASN A 1 80 ? -13.668 -0.964 16.098 1.00 94.56 80 ASN A O 1
ATOM 643 N N . LEU A 1 81 ? -13.252 -0.353 13.991 1.00 97.19 81 LEU A N 1
ATOM 644 C CA . LEU A 1 81 ? -12.588 -1.597 13.595 1.00 97.19 81 LEU A CA 1
ATOM 645 C C . LEU A 1 81 ? -11.207 -1.734 14.260 1.00 97.19 81 LEU A C 1
ATOM 647 O O . LEU A 1 81 ? -10.621 -0.757 14.738 1.00 97.19 81 LEU A O 1
ATOM 651 N N . THR A 1 82 ? -10.676 -2.956 14.334 1.00 97.50 82 THR A N 1
ATOM 652 C CA . THR A 1 82 ? -9.277 -3.190 14.714 1.00 97.50 82 THR A CA 1
ATOM 653 C C . THR A 1 82 ? -8.434 -3.332 13.455 1.00 97.50 82 THR A C 1
ATOM 655 O O . THR A 1 82 ? -8.667 -4.206 12.619 1.00 97.50 82 THR A O 1
ATOM 658 N N . VAL A 1 83 ? -7.426 -2.476 13.336 1.00 98.44 83 VAL A N 1
ATOM 659 C CA . VAL A 1 83 ? -6.384 -2.554 12.318 1.00 98.44 83 VAL A CA 1
ATOM 660 C C . VAL A 1 83 ? -5.227 -3.383 12.871 1.00 98.44 83 VAL A C 1
ATOM 662 O O . VAL A 1 83 ? -4.704 -3.037 13.926 1.00 98.44 83 VAL A O 1
ATOM 665 N N . ALA A 1 84 ? -4.794 -4.441 12.189 1.00 98.06 84 ALA A N 1
ATOM 666 C CA . ALA A 1 84 ? -3.552 -5.137 12.511 1.00 98.06 84 ALA A CA 1
ATOM 667 C C . ALA A 1 84 ? -2.367 -4.194 12.276 1.00 98.06 84 ALA A C 1
ATOM 669 O O . ALA A 1 84 ? -2.212 -3.652 11.180 1.00 98.06 84 ALA A O 1
ATOM 670 N N . LEU A 1 85 ? -1.525 -4.007 13.293 1.00 97.19 85 LEU A N 1
ATOM 671 C CA . LEU A 1 85 ? -0.367 -3.110 13.236 1.00 97.19 85 LEU A CA 1
ATOM 672 C C . LEU A 1 85 ? 0.918 -3.878 13.556 1.00 97.19 85 LEU A C 1
ATOM 674 O O . LEU A 1 85 ? 0.863 -4.882 14.267 1.00 97.19 85 LEU A O 1
ATOM 678 N N . PRO A 1 86 ? 2.078 -3.442 13.041 1.00 95.19 86 PRO A N 1
ATOM 679 C CA . PRO A 1 86 ? 3.340 -4.135 13.266 1.00 95.19 86 PRO A CA 1
ATOM 680 C C . PRO A 1 86 ? 3.796 -4.068 14.729 1.00 95.19 86 PRO A C 1
ATOM 682 O O . PRO A 1 86 ? 3.447 -3.148 15.473 1.00 95.19 86 PRO A O 1
ATOM 685 N N . LEU A 1 87 ? 4.613 -5.046 15.130 1.00 84.12 87 LEU A N 1
ATOM 686 C CA . LEU A 1 87 ? 5.321 -5.042 16.410 1.00 84.12 87 LEU A CA 1
ATOM 687 C C . LEU A 1 87 ? 6.106 -3.737 16.626 1.00 84.12 87 LEU A C 1
ATOM 689 O O . LEU A 1 87 ? 6.694 -3.167 15.702 1.00 84.12 87 LEU A O 1
ATOM 693 N N . GLN A 1 88 ? 6.161 -3.292 17.882 1.00 75.19 88 GLN A N 1
ATOM 694 C CA . GLN A 1 88 ? 6.922 -2.106 18.261 1.00 75.19 88 GLN A CA 1
ATOM 695 C C . GLN A 1 88 ? 8.418 -2.324 17.973 1.00 75.19 88 GLN A C 1
ATOM 697 O O . GLN A 1 88 ? 8.964 -3.381 18.277 1.00 75.19 88 GLN A O 1
ATOM 702 N N . GLY A 1 89 ? 9.073 -1.328 17.371 1.00 69.50 89 GLY A N 1
ATOM 703 C CA . GLY A 1 89 ? 10.489 -1.399 16.982 1.00 69.50 89 GLY A CA 1
ATOM 704 C C . GLY A 1 89 ? 10.746 -1.736 15.508 1.00 69.50 89 GLY A C 1
ATOM 705 O O . GLY A 1 89 ? 11.877 -1.587 15.060 1.00 69.50 89 GLY A O 1
ATOM 706 N N . TYR A 1 90 ? 9.719 -2.102 14.732 1.00 73.81 90 TYR A N 1
ATOM 707 C CA . TYR A 1 90 ? 9.818 -2.334 13.278 1.00 73.81 90 TYR A CA 1
ATOM 708 C C . TYR A 1 90 ? 9.136 -1.225 12.457 1.00 73.81 90 TYR A C 1
ATOM 710 O O . TYR A 1 90 ? 8.530 -1.464 11.411 1.00 73.81 90 TYR A O 1
ATOM 718 N N . ASP A 1 91 ? 9.217 0.008 12.961 1.00 75.31 91 ASP A N 1
ATOM 719 C CA . ASP A 1 91 ? 8.593 1.201 12.389 1.00 75.31 91 ASP A CA 1
ATOM 720 C C . ASP A 1 91 ? 7.095 1.026 12.079 1.00 75.31 91 ASP A C 1
ATOM 722 O O . ASP A 1 91 ? 6.268 0.932 12.983 1.00 75.31 91 ASP A O 1
ATOM 726 N N . HIS A 1 92 ? 6.746 1.051 10.794 1.00 89.25 92 HIS A N 1
ATOM 727 C CA . HIS A 1 92 ? 5.391 1.006 10.253 1.00 89.25 92 HIS A CA 1
ATOM 728 C C . HIS A 1 92 ? 5.234 -0.157 9.261 1.00 89.25 92 HIS A C 1
ATOM 730 O O . HIS A 1 92 ? 4.376 -0.099 8.380 1.00 89.25 92 HIS A O 1
ATOM 736 N N . GLN A 1 93 ? 6.081 -1.188 9.368 1.00 94.69 93 GLN A N 1
ATOM 737 C CA . GLN A 1 93 ? 6.155 -2.297 8.415 1.00 94.69 93 GLN A CA 1
ATOM 738 C C . GLN A 1 93 ? 6.184 -3.650 9.133 1.00 94.69 93 GLN A C 1
ATOM 740 O O . GLN A 1 93 ? 6.761 -3.794 10.209 1.00 94.69 93 GLN A O 1
ATOM 745 N N . PHE A 1 94 ? 5.615 -4.679 8.511 1.00 96.06 94 PHE A N 1
ATOM 746 C CA . PHE A 1 94 ? 5.619 -6.049 9.023 1.00 96.06 94 PHE A CA 1
ATOM 747 C C . PHE A 1 94 ? 6.928 -6.771 8.679 1.00 96.06 94 PHE A C 1
ATOM 749 O O . PHE A 1 94 ? 6.935 -7.728 7.911 1.00 96.06 94 PHE A O 1
ATOM 756 N N . ARG A 1 95 ? 8.044 -6.269 9.228 1.00 93.44 95 ARG A N 1
ATOM 757 C CA . ARG A 1 95 ? 9.417 -6.779 9.024 1.00 93.44 95 ARG A CA 1
ATOM 758 C C . ARG A 1 95 ? 9.777 -7.059 7.553 1.00 93.44 95 ARG A C 1
ATOM 760 O O . ARG A 1 95 ? 10.459 -8.036 7.243 1.00 93.44 95 ARG A O 1
ATOM 767 N N . TYR A 1 96 ? 9.336 -6.185 6.650 1.00 93.56 96 TYR A N 1
ATOM 768 C CA . TYR A 1 96 ? 9.784 -6.195 5.259 1.00 93.56 96 TYR A CA 1
ATOM 769 C C . TYR A 1 96 ? 11.326 -6.138 5.223 1.00 93.56 96 TYR A C 1
ATOM 771 O O . TYR A 1 96 ? 11.908 -5.361 5.984 1.00 93.56 96 TYR A O 1
ATOM 779 N N . PRO A 1 97 ? 12.012 -6.957 4.404 1.00 94.62 97 PRO A N 1
ATOM 780 C CA . PRO A 1 97 ? 11.525 -7.661 3.210 1.00 94.62 97 PRO A CA 1
ATOM 781 C C . PRO A 1 97 ? 11.125 -9.134 3.407 1.00 94.62 97 PRO A C 1
ATOM 783 O O . PRO A 1 97 ? 10.916 -9.850 2.424 1.00 94.62 97 PRO A O 1
ATOM 786 N N . TRP A 1 98 ? 11.048 -9.629 4.642 1.00 95.62 98 TRP A N 1
ATOM 787 C CA . TRP A 1 98 ? 10.659 -11.021 4.871 1.00 95.62 98 TRP A CA 1
ATOM 788 C C . TRP A 1 98 ? 9.188 -11.260 4.526 1.00 95.62 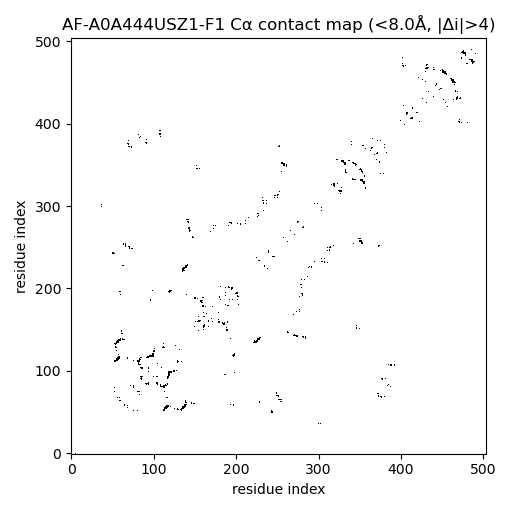98 TRP A C 1
ATOM 790 O O . TRP A 1 98 ? 8.355 -10.364 4.674 1.00 95.62 98 TRP A O 1
ATOM 800 N N . SER A 1 99 ? 8.882 -12.483 4.069 1.00 98.06 99 SER A N 1
ATOM 801 C CA . SER A 1 99 ? 7.501 -12.924 3.834 1.00 98.06 99 SER A CA 1
ATOM 802 C C . SER A 1 99 ? 6.671 -12.689 5.094 1.00 98.06 99 SER A C 1
ATOM 804 O O . SER A 1 99 ? 7.120 -13.016 6.196 1.00 98.06 99 SER A O 1
ATOM 806 N N . PHE A 1 100 ? 5.495 -12.079 4.936 1.00 98.25 100 PHE A N 1
ATOM 807 C CA . PHE A 1 100 ? 4.616 -11.738 6.046 1.00 98.25 100 PHE A CA 1
ATOM 808 C C . PHE A 1 100 ? 4.335 -12.965 6.913 1.00 98.25 100 PHE A C 1
ATOM 810 O O . PHE A 1 100 ? 4.034 -14.035 6.394 1.00 98.25 100 PHE A O 1
ATOM 817 N N . SER A 1 101 ? 4.381 -12.778 8.231 1.00 96.94 101 SER A N 1
ATOM 818 C CA . SER A 1 101 ? 3.910 -13.752 9.207 1.00 96.94 101 SER A CA 1
ATOM 819 C C . SER A 1 101 ? 3.046 -13.068 10.255 1.00 96.94 101 SER A C 1
ATOM 821 O O . SER A 1 101 ? 3.329 -11.939 10.664 1.00 96.94 101 SER A O 1
ATOM 823 N N . VAL A 1 102 ? 2.045 -13.787 10.768 1.00 92.94 102 VAL A N 1
ATOM 824 C CA . VAL A 1 102 ? 1.191 -13.315 11.872 1.00 92.94 102 VAL A CA 1
ATOM 825 C C . VAL A 1 102 ? 1.995 -12.926 13.115 1.00 92.94 102 VAL A C 1
ATOM 827 O O . VAL A 1 102 ? 1.579 -12.058 13.877 1.00 92.94 102 VAL A O 1
ATOM 830 N N . ARG A 1 103 ? 3.198 -13.492 13.288 1.00 90.88 103 ARG A N 1
ATOM 831 C CA . ARG A 1 103 ? 4.132 -13.150 14.375 1.00 90.88 103 ARG A CA 1
ATOM 832 C C . ARG A 1 103 ? 4.640 -11.711 14.313 1.00 90.88 103 ARG A C 1
ATOM 834 O O . ARG A 1 103 ? 5.208 -11.232 15.287 1.00 90.88 103 ARG A O 1
ATOM 841 N N . PHE A 1 104 ? 4.489 -11.027 13.181 1.00 94.00 104 PHE A N 1
ATOM 842 C CA . PHE A 1 104 ? 4.909 -9.635 13.024 1.00 94.00 104 PHE A CA 1
ATOM 843 C C . PHE A 1 104 ? 3.828 -8.644 13.475 1.00 94.00 104 PHE A C 1
ATOM 845 O O . PHE A 1 104 ? 4.083 -7.439 13.483 1.00 94.00 104 PHE A O 1
ATOM 852 N N . VAL A 1 105 ? 2.643 -9.136 13.851 1.00 91.19 105 VAL A N 1
ATOM 853 C CA . VAL A 1 105 ? 1.497 -8.332 14.284 1.00 91.19 105 VAL A CA 1
ATOM 854 C C . VAL A 1 105 ? 1.554 -8.082 15.788 1.00 91.19 105 VAL A C 1
ATOM 856 O O . VAL A 1 105 ? 1.857 -8.966 16.587 1.00 91.19 105 VAL A O 1
ATOM 859 N N . HIS A 1 106 ? 1.238 -6.856 16.189 1.00 91.12 106 HIS A N 1
ATOM 860 C CA . HIS A 1 106 ? 1.190 -6.457 17.583 1.00 91.12 106 HIS A CA 1
ATOM 861 C C . HIS A 1 106 ? -0.000 -7.121 18.306 1.00 91.12 106 HIS A C 1
ATOM 863 O O . HIS A 1 106 ? -1.139 -6.992 17.844 1.00 91.12 106 HIS A O 1
ATOM 869 N N . PRO A 1 107 ? 0.196 -7.746 19.483 1.00 86.31 107 PRO A N 1
ATOM 870 C CA . PRO A 1 107 ? -0.846 -8.527 20.164 1.00 86.31 107 PRO A CA 1
ATOM 871 C C . PRO A 1 107 ? -2.068 -7.701 20.598 1.00 86.31 107 PRO A C 1
ATOM 873 O O . PRO A 1 107 ? -3.186 -8.192 20.593 1.00 86.31 107 PRO A O 1
ATOM 876 N N . HIS A 1 108 ? -1.907 -6.410 20.905 1.00 88.56 108 HIS A N 1
ATOM 877 C CA . HIS A 1 108 ? -3.058 -5.529 21.193 1.00 88.56 108 HIS A CA 1
ATOM 878 C C . HIS A 1 108 ? -3.922 -5.186 19.969 1.00 88.56 108 HIS A C 1
ATOM 880 O O . HIS A 1 108 ? -4.888 -4.432 20.081 1.00 88.56 108 HIS A O 1
ATOM 886 N N . THR A 1 109 ? -3.529 -5.651 18.786 1.00 94.12 109 THR A N 1
ATOM 887 C CA . THR A 1 109 ? -4.200 -5.346 17.520 1.00 94.12 109 THR A CA 1
ATOM 888 C C . THR A 1 109 ? -4.817 -6.582 16.884 1.00 94.12 109 THR A C 1
ATOM 890 O O . THR A 1 109 ? -5.087 -6.592 15.689 1.00 94.12 109 THR A O 1
ATOM 893 N N . VAL A 1 110 ? -5.062 -7.610 17.701 1.00 90.38 110 VAL A N 1
ATOM 894 C CA . VAL A 1 110 ? -5.807 -8.812 17.329 1.00 90.38 110 VAL A CA 1
ATOM 895 C C . VAL A 1 110 ? -7.006 -9.018 18.274 1.00 90.38 110 VAL A C 1
ATOM 897 O O . VAL A 1 110 ? -6.922 -8.626 19.441 1.00 90.38 110 VAL A O 1
ATOM 900 N N . PRO A 1 111 ? -8.123 -9.609 17.804 1.00 91.94 111 PRO A N 1
ATOM 901 C CA . PRO A 1 111 ? -8.413 -9.955 16.407 1.00 91.94 111 PRO A CA 1
ATOM 902 C C . PRO A 1 111 ? -8.560 -8.701 15.530 1.00 91.94 111 PRO A C 1
ATOM 904 O O . PRO A 1 111 ? -9.042 -7.665 15.993 1.00 91.94 111 PRO A O 1
ATOM 907 N N . ALA A 1 112 ? -8.107 -8.792 14.279 1.00 96.56 112 ALA A N 1
ATOM 908 C CA . ALA A 1 112 ? -8.086 -7.681 13.331 1.00 96.56 112 ALA A CA 1
ATOM 909 C C . ALA A 1 112 ? -9.128 -7.866 12.227 1.00 96.56 112 ALA A C 1
ATOM 911 O O . ALA A 1 112 ? -9.398 -8.986 11.805 1.00 96.56 112 ALA A O 1
ATOM 912 N N . GLN A 1 113 ? -9.662 -6.758 11.720 1.00 98.19 113 GLN A N 1
ATOM 913 C CA . GLN A 1 113 ? -10.516 -6.725 10.531 1.00 98.19 113 GLN A CA 1
ATOM 914 C C . GLN A 1 113 ? -9.822 -6.047 9.352 1.00 98.19 113 GLN A C 1
ATOM 916 O O . GLN A 1 113 ? -10.172 -6.304 8.208 1.00 98.19 113 GLN A O 1
ATOM 921 N N . VAL A 1 114 ? -8.843 -5.178 9.608 1.00 98.75 114 VAL A N 1
ATOM 922 C CA . VAL A 1 114 ? -8.175 -4.393 8.566 1.00 98.75 114 VAL A CA 1
ATOM 923 C C . VAL A 1 114 ? -6.662 -4.562 8.673 1.00 98.75 114 VAL A C 1
ATOM 925 O O . VAL A 1 114 ? -6.118 -4.512 9.770 1.00 98.75 114 VAL A O 1
ATOM 928 N N . ILE A 1 115 ? -5.952 -4.716 7.557 1.00 98.62 115 ILE A N 1
ATOM 929 C CA . ILE A 1 115 ? -4.481 -4.680 7.514 1.00 98.62 115 ILE A CA 1
ATOM 930 C C . ILE A 1 115 ? -4.010 -3.925 6.270 1.00 98.62 115 ILE A C 1
ATOM 932 O O . ILE A 1 115 ? -4.553 -4.120 5.185 1.00 98.62 115 ILE A O 1
ATOM 936 N N . THR A 1 116 ? -3.040 -3.019 6.425 1.00 97.06 116 THR A N 1
ATOM 937 C CA . THR A 1 116 ? -2.661 -2.078 5.347 1.00 97.06 116 THR A CA 1
ATOM 938 C C . THR A 1 116 ? -1.189 -1.641 5.355 1.00 97.06 116 THR A C 1
ATOM 940 O O . THR A 1 116 ? -0.754 -0.922 4.454 1.00 97.06 116 THR A O 1
ATOM 943 N N . ASN A 1 117 ? -0.412 -1.980 6.389 1.00 96.94 117 ASN A N 1
ATOM 944 C CA . ASN A 1 117 ? 1.006 -1.621 6.483 1.00 96.94 117 ASN A CA 1
ATOM 945 C C . ASN A 1 117 ? 1.862 -2.468 5.525 1.00 96.94 117 ASN A C 1
ATOM 947 O O . ASN A 1 117 ? 1.472 -3.570 5.139 1.00 96.94 117 ASN A O 1
ATOM 951 N N . HIS A 1 118 ? 3.036 -1.952 5.141 1.00 96.50 118 HIS A N 1
ATOM 952 C CA . HIS A 1 118 ? 3.934 -2.648 4.213 1.00 96.50 118 HIS A CA 1
ATOM 953 C C . HIS A 1 118 ? 4.300 -4.049 4.711 1.00 96.50 118 HIS A C 1
ATOM 955 O O . HIS A 1 118 ? 4.693 -4.232 5.865 1.00 96.50 118 HIS A O 1
ATOM 961 N N . MET A 1 119 ? 4.205 -5.019 3.808 1.00 97.62 119 MET A N 1
ATOM 962 C CA . MET A 1 119 ? 4.556 -6.418 4.013 1.00 97.62 119 MET A CA 1
ATOM 963 C C . MET A 1 119 ? 4.977 -7.027 2.674 1.00 97.62 119 MET A C 1
ATOM 965 O O . MET A 1 119 ? 4.581 -6.516 1.628 1.00 97.62 119 MET A O 1
ATOM 969 N N . ARG A 1 120 ? 5.722 -8.135 2.701 1.00 98.44 120 ARG A N 1
ATOM 970 C CA . ARG A 1 120 ? 5.820 -9.026 1.541 1.00 98.44 120 ARG A CA 1
ATOM 971 C C . ARG A 1 120 ? 4.672 -10.023 1.622 1.00 98.44 120 ARG A C 1
ATOM 973 O O . ARG A 1 120 ? 4.556 -10.721 2.628 1.00 98.44 120 ARG A O 1
ATOM 980 N N . PHE A 1 121 ? 3.806 -10.047 0.618 1.00 98.75 121 PHE A N 1
ATOM 981 C CA . PHE A 1 121 ? 2.534 -10.760 0.679 1.00 98.75 121 PHE A CA 1
ATOM 982 C C . PHE A 1 121 ? 2.692 -12.251 1.011 1.00 98.75 121 PHE A C 1
ATOM 984 O O . PHE A 1 121 ? 3.569 -12.939 0.491 1.00 98.75 121 PHE A O 1
ATOM 991 N N . ASN A 1 122 ? 1.812 -12.743 1.882 1.00 98.50 122 ASN A N 1
ATOM 992 C CA . ASN A 1 122 ? 1.657 -14.159 2.187 1.00 98.50 122 ASN A CA 1
ATOM 993 C C . ASN A 1 122 ? 0.188 -14.430 2.532 1.00 98.50 122 ASN A C 1
ATOM 995 O O . ASN A 1 122 ? -0.268 -14.147 3.642 1.00 98.50 122 ASN A O 1
ATOM 999 N N . GLN A 1 123 ? -0.568 -14.962 1.569 1.00 97.88 123 GLN A N 1
ATOM 1000 C CA . GLN A 1 123 ? -2.004 -15.187 1.744 1.00 97.88 123 GLN A CA 1
ATOM 1001 C C . GLN A 1 123 ? -2.308 -16.182 2.872 1.00 97.88 123 GLN A C 1
ATOM 1003 O O . GLN A 1 123 ? -3.282 -16.005 3.601 1.00 97.88 123 GLN A O 1
ATOM 1008 N N . GLN A 1 124 ? -1.491 -17.227 3.026 1.00 97.69 124 GLN A N 1
ATOM 1009 C CA . GLN A 1 124 ? -1.729 -18.264 4.031 1.00 97.69 124 GLN A CA 1
ATOM 1010 C C . GLN A 1 124 ? -1.638 -17.691 5.447 1.00 97.69 124 GLN A C 1
ATOM 1012 O O . GLN A 1 124 ? -2.475 -18.002 6.289 1.00 97.69 124 GLN A O 1
ATOM 1017 N N . GLU A 1 125 ? -0.664 -16.816 5.699 1.00 98.12 125 GLU A N 1
ATOM 1018 C CA . GLU A 1 125 ? -0.523 -16.129 6.984 1.00 98.12 125 GLU A CA 1
ATOM 1019 C C . GLU A 1 125 ? -1.630 -15.086 7.198 1.00 98.12 125 GLU A C 1
ATOM 1021 O O . GLU A 1 125 ? -2.168 -14.985 8.297 1.00 98.12 125 GLU A O 1
ATOM 1026 N N . LEU A 1 126 ? -2.049 -14.359 6.156 1.00 98.06 126 LEU A N 1
ATOM 1027 C CA . LEU A 1 126 ? -3.162 -13.403 6.260 1.00 98.06 126 LEU A CA 1
ATOM 1028 C C . LEU A 1 126 ? -4.496 -14.082 6.607 1.00 98.06 126 LEU A C 1
ATOM 1030 O O . LEU A 1 126 ? -5.239 -13.567 7.443 1.00 98.06 126 LEU A O 1
ATOM 1034 N N . ARG A 1 127 ? -4.771 -15.269 6.049 1.00 97.56 127 ARG A N 1
ATOM 1035 C CA . ARG A 1 127 ? -5.966 -16.073 6.373 1.00 97.56 127 ARG A CA 1
ATOM 1036 C C . ARG A 1 127 ? -6.014 -16.543 7.829 1.00 97.56 127 ARG A C 1
ATOM 1038 O O . ARG A 1 127 ? -7.097 -16.797 8.336 1.00 97.56 127 ARG A O 1
ATOM 1045 N N . LYS A 1 128 ? -4.868 -16.657 8.509 1.00 95.88 128 LYS A N 1
ATOM 1046 C CA . LYS A 1 128 ? -4.814 -16.994 9.945 1.00 95.88 128 LYS A CA 1
ATOM 1047 C C . LYS A 1 128 ? -5.199 -15.812 10.841 1.00 95.88 128 LYS A C 1
ATOM 1049 O O . LYS A 1 128 ? -5.521 -16.017 12.006 1.00 95.88 128 LYS A O 1
ATOM 1054 N N . LEU A 1 129 ? -5.107 -14.587 10.321 1.00 95.75 129 LEU A N 1
ATOM 1055 C CA . LEU A 1 129 ? -5.290 -13.346 11.074 1.00 95.75 129 LEU A CA 1
ATOM 1056 C C . LEU A 1 129 ? -6.672 -12.720 10.870 1.00 95.75 129 LEU A C 1
ATOM 1058 O O . LEU A 1 129 ? -7.227 -12.151 11.810 1.00 95.75 129 LEU A O 1
ATOM 1062 N N . LEU A 1 130 ? -7.173 -12.756 9.636 1.00 97.56 130 LEU A N 1
ATOM 1063 C CA . LEU A 1 130 ? -8.339 -11.990 9.204 1.00 97.56 130 LEU A CA 1
ATOM 1064 C C . LEU A 1 130 ? -9.584 -12.879 9.033 1.00 97.56 130 LEU A C 1
ATOM 1066 O O . LEU A 1 130 ? -9.447 -14.075 8.776 1.00 97.56 130 LEU A O 1
ATOM 1070 N N . PRO A 1 131 ? -10.801 -12.310 9.127 1.00 97.69 131 PRO A N 1
ATOM 1071 C CA . PRO A 1 131 ? -12.050 -13.032 8.888 1.00 97.69 131 PRO A CA 1
ATOM 1072 C C . PRO A 1 131 ? -12.124 -13.694 7.504 1.00 97.69 131 PRO A C 1
ATOM 1074 O O . PRO A 1 131 ? -11.532 -13.212 6.537 1.00 97.69 131 PRO A O 1
ATOM 1077 N N . ASN A 1 132 ? -12.919 -14.762 7.380 1.00 96.38 132 ASN A N 1
ATOM 1078 C CA . ASN A 1 132 ? -13.064 -15.516 6.125 1.00 96.38 132 ASN A CA 1
ATOM 1079 C C . ASN A 1 132 ? -13.655 -14.691 4.971 1.00 96.38 132 ASN A C 1
ATOM 1081 O O . ASN A 1 132 ? -13.385 -14.993 3.813 1.00 96.38 132 ASN A O 1
ATOM 1085 N N . ASP A 1 133 ? -14.453 -13.665 5.274 1.00 97.12 133 ASP A N 1
ATOM 1086 C CA . ASP A 1 133 ? -15.080 -12.787 4.283 1.00 97.12 133 ASP A CA 1
ATOM 1087 C C . ASP A 1 133 ? -14.164 -11.646 3.811 1.00 97.12 133 ASP A C 1
ATOM 1089 O O . ASP A 1 133 ? -14.610 -10.778 3.067 1.00 97.12 133 ASP A O 1
ATOM 1093 N N . THR A 1 134 ? -12.892 -11.639 4.225 1.00 98.62 134 THR A N 1
ATOM 1094 C CA . THR A 1 134 ? -11.945 -10.563 3.913 1.00 98.62 134 THR A CA 1
ATOM 1095 C C . THR A 1 134 ? -11.728 -10.394 2.413 1.00 98.62 134 THR A C 1
ATOM 1097 O O . THR A 1 134 ? -11.290 -11.321 1.727 1.00 98.62 134 THR A O 1
ATOM 1100 N N . LEU A 1 135 ? -11.927 -9.169 1.923 1.00 98.75 135 LEU A N 1
ATOM 1101 C CA . LEU A 1 135 ? -11.584 -8.782 0.556 1.00 98.75 135 LEU A CA 1
ATOM 1102 C C . LEU A 1 135 ? -10.127 -8.309 0.471 1.00 98.75 135 LEU A C 1
ATOM 1104 O O . LEU A 1 135 ? -9.667 -7.482 1.265 1.00 98.75 135 LEU A O 1
ATOM 1108 N N . TYR A 1 136 ? -9.408 -8.829 -0.524 1.00 98.88 136 TYR A N 1
ATOM 1109 C CA . TYR A 1 136 ? -8.005 -8.511 -0.771 1.00 98.88 136 TYR A CA 1
ATOM 1110 C C . TYR A 1 136 ? -7.903 -7.424 -1.833 1.00 98.88 136 TYR A C 1
ATOM 1112 O O . TYR A 1 136 ? -8.432 -7.552 -2.938 1.00 98.88 136 TYR A O 1
ATOM 1120 N N . LEU A 1 137 ? -7.202 -6.351 -1.493 1.00 98.88 137 LEU A N 1
ATOM 1121 C CA . LEU A 1 137 ? -7.046 -5.164 -2.315 1.00 98.88 137 LEU A CA 1
ATOM 1122 C C . LEU A 1 137 ? -5.559 -4.866 -2.494 1.00 98.88 137 LEU A C 1
ATOM 1124 O O . LEU A 1 137 ? -4.765 -5.038 -1.570 1.00 98.88 137 LEU A O 1
ATOM 1128 N N . THR A 1 138 ? -5.170 -4.361 -3.653 1.00 98.88 138 THR A N 1
ATOM 1129 C CA . THR A 1 138 ? -3.835 -3.788 -3.848 1.00 98.88 138 THR A CA 1
ATOM 1130 C C . THR A 1 138 ? -3.892 -2.662 -4.870 1.00 98.88 138 THR A C 1
ATOM 1132 O O . THR A 1 138 ? -4.948 -2.361 -5.426 1.00 98.88 138 THR A O 1
ATOM 1135 N N . ILE A 1 139 ? -2.764 -2.004 -5.095 1.00 98.81 139 ILE A N 1
ATOM 1136 C CA . ILE A 1 139 ? -2.620 -0.946 -6.085 1.00 98.81 139 ILE A CA 1
ATOM 1137 C C . ILE A 1 139 ? -1.312 -1.149 -6.836 1.00 98.81 139 ILE A C 1
ATOM 1139 O O . ILE A 1 139 ? -0.285 -1.436 -6.229 1.00 98.81 139 ILE A O 1
ATOM 1143 N N . LEU A 1 140 ? -1.341 -1.005 -8.153 1.00 98.81 140 LEU A N 1
ATOM 1144 C CA . LEU A 1 140 ? -0.161 -1.038 -9.007 1.00 98.81 140 LEU A CA 1
ATOM 1145 C C . LEU A 1 140 ? 0.050 0.329 -9.653 1.00 98.81 140 LEU A C 1
ATOM 1147 O O . LEU A 1 140 ? -0.782 1.238 -9.562 1.00 98.81 140 LEU A O 1
ATOM 1151 N N . ARG A 1 141 ? 1.208 0.483 -10.279 1.00 98.62 141 ARG A N 1
ATOM 1152 C CA . ARG A 1 141 ? 1.604 1.672 -11.023 1.00 98.62 141 ARG A CA 1
ATOM 1153 C C . ARG A 1 141 ? 2.437 1.243 -12.214 1.00 98.62 141 ARG A C 1
ATOM 1155 O O . ARG A 1 141 ? 3.133 0.233 -12.124 1.00 98.62 141 ARG A O 1
ATOM 1162 N N . GLU A 1 142 ? 2.396 2.023 -13.284 1.00 98.38 142 GLU A N 1
ATOM 1163 C CA . GLU A 1 142 ? 3.195 1.778 -14.473 1.00 98.38 142 GLU A CA 1
ATOM 1164 C C . GLU A 1 142 ? 4.685 1.637 -14.076 1.00 98.38 142 GLU A C 1
ATOM 1166 O O . GLU A 1 142 ? 5.238 2.543 -13.428 1.00 98.38 142 GLU A O 1
ATOM 1171 N N . PRO A 1 143 ? 5.336 0.503 -14.417 1.00 98.38 143 PRO A N 1
ATOM 1172 C CA . PRO A 1 143 ? 6.666 0.167 -13.918 1.00 98.38 143 PRO A CA 1
ATOM 1173 C C . PRO A 1 143 ? 7.749 1.198 -14.216 1.00 98.38 143 PRO A C 1
ATOM 1175 O O . PRO A 1 143 ? 8.614 1.400 -13.367 1.00 98.38 143 PRO A O 1
ATOM 1178 N N . ALA A 1 144 ? 7.723 1.890 -15.360 1.00 97.94 144 ALA A N 1
ATOM 1179 C CA . ALA A 1 144 ? 8.707 2.930 -15.645 1.00 97.94 144 ALA A CA 1
ATOM 1180 C C . ALA A 1 144 ? 8.592 4.117 -14.683 1.00 97.94 144 ALA A C 1
ATOM 1182 O O . ALA A 1 144 ? 9.579 4.508 -14.052 1.00 97.94 144 ALA A O 1
ATOM 1183 N N . THR A 1 145 ? 7.385 4.659 -14.511 1.00 96.56 145 THR A N 1
ATOM 1184 C CA . THR A 1 145 ? 7.172 5.794 -13.596 1.00 96.56 145 THR A CA 1
ATOM 1185 C C . THR A 1 145 ? 7.358 5.407 -12.127 1.00 96.56 145 THR A C 1
ATOM 1187 O O . THR A 1 145 ? 7.795 6.222 -11.307 1.00 96.56 145 THR A O 1
ATOM 1190 N N . MET A 1 146 ? 7.043 4.160 -11.774 1.00 97.75 146 MET A N 1
ATOM 1191 C CA . MET A 1 146 ? 7.280 3.619 -10.442 1.00 97.75 146 MET A CA 1
ATOM 1192 C C . MET A 1 146 ? 8.777 3.447 -10.168 1.00 97.75 146 MET A C 1
ATOM 1194 O O . MET A 1 146 ? 9.254 3.889 -9.121 1.00 97.75 146 MET A O 1
ATOM 1198 N N . PHE A 1 147 ? 9.525 2.849 -11.095 1.00 98.12 147 PHE A N 1
ATOM 1199 C CA . PHE A 1 147 ? 10.955 2.600 -10.937 1.00 98.12 147 PHE A CA 1
ATOM 1200 C C . PHE A 1 147 ? 11.767 3.893 -10.859 1.00 98.12 147 PHE A C 1
ATOM 1202 O O . PHE A 1 147 ? 12.654 3.988 -10.017 1.00 98.12 147 PHE A O 1
ATOM 1209 N N . GLU A 1 148 ? 11.431 4.927 -11.639 1.00 97.06 148 GLU A N 1
ATOM 1210 C CA . GLU A 1 148 ? 12.017 6.268 -11.464 1.00 97.06 148 GLU A CA 1
ATOM 1211 C C . GLU A 1 148 ? 11.841 6.756 -10.019 1.00 97.06 148 GLU A C 1
ATOM 1213 O O . GLU A 1 148 ? 12.766 7.278 -9.381 1.00 97.06 148 GLU A O 1
ATOM 1218 N N . SER A 1 149 ? 10.647 6.534 -9.467 1.00 96.50 149 SER A N 1
ATOM 1219 C CA . SER A 1 149 ? 10.356 6.903 -8.095 1.00 96.50 149 SER A CA 1
ATOM 1220 C C . SER A 1 149 ? 11.088 6.044 -7.070 1.00 96.50 149 SER A C 1
ATOM 1222 O O . SER A 1 149 ? 11.385 6.571 -6.001 1.00 96.50 149 SER A O 1
ATOM 1224 N N . LEU A 1 150 ? 11.323 4.760 -7.335 1.00 97.06 150 LEU A N 1
ATOM 1225 C CA . LEU A 1 150 ? 12.099 3.871 -6.468 1.00 97.06 150 LEU A CA 1
ATOM 1226 C C . LEU A 1 150 ? 13.573 4.272 -6.482 1.00 97.06 150 LEU A C 1
ATOM 1228 O O . LEU A 1 150 ? 14.161 4.472 -5.419 1.00 97.06 150 LEU A O 1
ATOM 1232 N N . PHE A 1 151 ? 14.130 4.459 -7.678 1.00 96.25 151 PHE A N 1
ATOM 1233 C CA . PHE A 1 151 ? 15.524 4.810 -7.906 1.00 96.25 151 PHE A CA 1
ATOM 1234 C C . PHE A 1 151 ? 15.902 6.108 -7.195 1.00 96.25 151 PHE A C 1
ATOM 1236 O O . PHE A 1 151 ? 16.862 6.142 -6.429 1.00 96.25 151 PHE A O 1
ATOM 1243 N N . SER A 1 152 ? 15.111 7.170 -7.375 1.00 93.81 152 SER A N 1
ATOM 1244 C CA . SER A 1 152 ? 15.343 8.448 -6.693 1.00 93.81 152 SER A CA 1
ATOM 1245 C C . SER A 1 152 ? 15.143 8.350 -5.177 1.00 93.81 152 SER A C 1
ATOM 1247 O O . SER A 1 152 ? 15.991 8.814 -4.415 1.00 93.81 152 SER A O 1
ATOM 1249 N N . TYR A 1 153 ? 14.047 7.731 -4.724 1.00 94.25 153 TYR A N 1
ATOM 1250 C CA . TYR A 1 153 ? 13.665 7.702 -3.310 1.00 94.25 153 TYR A CA 1
ATOM 1251 C C . TYR A 1 153 ? 14.608 6.848 -2.459 1.00 94.25 153 TYR A C 1
ATOM 1253 O O . TYR A 1 153 ? 14.961 7.249 -1.355 1.00 94.25 153 TYR A O 1
ATOM 1261 N N . TYR A 1 154 ? 15.044 5.696 -2.971 1.00 94.50 154 TYR A N 1
ATOM 1262 C CA . TYR A 1 154 ? 15.908 4.762 -2.249 1.00 94.50 154 TYR A CA 1
ATOM 1263 C C . TYR A 1 154 ? 17.391 4.890 -2.622 1.00 94.50 154 TYR A C 1
ATOM 1265 O O . TYR A 1 154 ? 18.174 4.011 -2.261 1.00 94.50 154 TYR A O 1
ATOM 1273 N N . ASN A 1 155 ? 17.819 5.970 -3.290 1.00 89.88 155 ASN A N 1
ATOM 1274 C CA . ASN A 1 155 ? 19.212 6.117 -3.739 1.00 89.88 155 ASN A CA 1
ATOM 1275 C C . ASN A 1 155 ? 20.253 6.024 -2.599 1.00 89.88 155 ASN A C 1
ATOM 1277 O O . ASN A 1 155 ? 21.368 5.571 -2.835 1.00 89.88 155 ASN A O 1
ATOM 1281 N N . GLN A 1 156 ? 19.887 6.401 -1.363 1.00 89.00 156 GLN A N 1
ATOM 1282 C CA . GLN A 1 156 ? 20.742 6.330 -0.170 1.00 89.00 156 GLN A CA 1
ATOM 1283 C C . GLN A 1 156 ? 20.501 5.077 0.684 1.00 89.00 156 GLN A C 1
ATOM 1285 O O . GLN A 1 156 ? 21.145 4.913 1.722 1.00 89.00 156 GLN A O 1
ATOM 1290 N N . ASN A 1 157 ? 19.619 4.162 0.281 1.00 90.69 157 ASN A N 1
ATOM 1291 C CA . ASN A 1 157 ? 19.223 3.021 1.118 1.00 90.69 157 ASN A CA 1
ATOM 1292 C C . ASN A 1 157 ? 19.336 1.686 0.375 1.00 90.69 157 ASN A C 1
ATOM 1294 O O . ASN A 1 157 ? 19.661 0.678 0.999 1.00 90.69 157 ASN A O 1
ATOM 1298 N N . CYS A 1 158 ? 19.123 1.683 -0.940 1.00 95.38 158 CYS A N 1
ATOM 1299 C CA . CYS A 1 158 ? 19.324 0.531 -1.808 1.00 95.38 158 CYS A CA 1
ATOM 1300 C C . CYS A 1 158 ? 20.794 0.429 -2.222 1.00 95.38 158 CYS A C 1
ATOM 1302 O O . CYS A 1 158 ? 21.329 1.332 -2.870 1.00 95.38 158 CYS A O 1
ATOM 1304 N N . ALA A 1 159 ? 21.451 -0.679 -1.875 1.00 95.75 159 ALA A N 1
ATOM 1305 C CA . ALA A 1 159 ? 22.854 -0.895 -2.222 1.00 95.75 159 ALA A CA 1
ATOM 1306 C C . ALA A 1 159 ? 23.089 -0.881 -3.741 1.00 95.75 159 ALA A C 1
ATOM 1308 O O . ALA A 1 159 ? 24.111 -0.370 -4.194 1.00 95.75 159 ALA A O 1
ATOM 1309 N N . SER A 1 160 ? 22.133 -1.391 -4.522 1.00 95.94 160 SER A N 1
ATOM 1310 C CA . SER A 1 160 ? 22.212 -1.405 -5.985 1.00 95.94 160 SER A CA 1
ATOM 1311 C C . SER A 1 160 ? 22.199 0.009 -6.576 1.00 95.94 160 SER A C 1
ATOM 1313 O O . SER A 1 160 ? 23.020 0.313 -7.434 1.00 95.94 160 SER A O 1
ATOM 1315 N N . PHE A 1 161 ? 21.369 0.916 -6.052 1.00 95.69 161 PHE A N 1
ATOM 1316 C CA . PHE A 1 161 ? 21.339 2.314 -6.505 1.00 95.69 161 PHE A CA 1
ATOM 1317 C C . PHE A 1 161 ? 22.556 3.121 -6.033 1.00 95.69 161 PHE A C 1
ATOM 1319 O O . PHE A 1 161 ? 23.084 3.929 -6.793 1.00 95.69 161 PHE A O 1
ATOM 1326 N N . LYS A 1 162 ? 23.059 2.875 -4.814 1.00 94.56 162 LYS A N 1
ATOM 1327 C CA . LYS A 1 162 ? 24.253 3.560 -4.276 1.00 94.56 162 LYS A CA 1
ATOM 1328 C C . LYS A 1 162 ? 25.509 3.379 -5.121 1.00 94.56 162 LYS A C 1
ATOM 1330 O O . LYS A 1 162 ? 26.355 4.265 -5.146 1.00 94.56 162 LYS A O 1
ATOM 1335 N N . ARG A 1 163 ? 25.661 2.215 -5.759 1.00 94.25 163 ARG A N 1
ATOM 1336 C CA . ARG A 1 163 ? 26.835 1.888 -6.585 1.00 94.25 163 ARG A CA 1
ATOM 1337 C C . ARG A 1 163 ? 26.870 2.667 -7.897 1.00 94.25 163 ARG A C 1
ATOM 1339 O O . ARG A 1 163 ? 27.894 2.657 -8.575 1.00 94.25 163 ARG A O 1
ATOM 1346 N N . VAL A 1 164 ? 25.761 3.298 -8.272 1.00 94.81 164 VAL A N 1
ATOM 1347 C CA . VAL A 1 164 ? 25.635 3.989 -9.547 1.00 94.81 164 VAL A CA 1
ATOM 1348 C C . VAL A 1 164 ? 26.335 5.343 -9.457 1.00 94.81 164 VAL A C 1
ATOM 1350 O O . VAL A 1 164 ? 25.973 6.164 -8.606 1.00 94.81 164 VAL A O 1
ATOM 1353 N N . PRO A 1 165 ? 27.322 5.621 -10.325 1.00 90.31 165 PRO A N 1
ATOM 1354 C CA . PRO A 1 165 ? 28.035 6.889 -10.300 1.00 90.31 165 PRO A CA 1
ATOM 1355 C C . PRO A 1 165 ? 27.056 8.048 -10.506 1.00 90.31 165 PRO A C 1
ATOM 1357 O O . PRO A 1 165 ? 26.174 8.000 -11.365 1.00 90.31 165 PRO A O 1
ATOM 1360 N N . ASN A 1 166 ? 27.196 9.084 -9.676 1.00 89.44 166 ASN A N 1
ATOM 1361 C CA . ASN A 1 166 ? 26.359 10.291 -9.673 1.00 89.44 166 ASN A CA 1
ATOM 1362 C C . ASN A 1 166 ? 24.848 10.054 -9.474 1.00 89.44 166 ASN A C 1
ATOM 1364 O O . ASN A 1 166 ? 24.077 11.009 -9.526 1.00 89.44 166 ASN A O 1
ATOM 1368 N N . GLY A 1 167 ? 24.412 8.817 -9.206 1.00 89.31 167 GLY A N 1
ATOM 1369 C CA . GLY A 1 167 ? 22.994 8.467 -9.156 1.00 89.31 167 GLY A CA 1
ATOM 1370 C C . GLY A 1 167 ? 22.269 8.713 -10.483 1.00 89.31 167 GLY A C 1
ATOM 1371 O O . GLY A 1 167 ? 21.137 9.187 -10.461 1.00 89.31 167 GLY A O 1
ATOM 1372 N N . SER A 1 168 ? 22.911 8.445 -11.627 1.00 93.69 168 SER A N 1
ATOM 1373 C CA . SER A 1 168 ? 22.258 8.519 -12.945 1.00 93.69 168 SER A CA 1
ATOM 1374 C C . SER A 1 168 ? 21.438 7.258 -13.219 1.00 93.69 168 SER A C 1
ATOM 1376 O O . SER A 1 168 ? 21.969 6.149 -13.247 1.00 93.69 168 SER A O 1
ATOM 1378 N N . LEU A 1 169 ? 20.137 7.427 -13.460 1.00 94.88 169 LEU A N 1
ATOM 1379 C CA . LEU A 1 169 ? 19.245 6.322 -13.821 1.00 94.88 169 LEU A CA 1
ATOM 1380 C C . LEU A 1 169 ? 19.635 5.710 -15.176 1.00 94.88 169 LEU A C 1
ATOM 1382 O O . LEU A 1 169 ? 19.565 4.497 -15.360 1.00 94.88 169 LEU A O 1
ATOM 1386 N N . GLU A 1 170 ? 20.110 6.535 -16.104 1.00 94.88 170 GLU A N 1
ATOM 1387 C CA . GLU A 1 170 ? 20.610 6.128 -17.414 1.00 94.88 170 GLU A CA 1
ATOM 1388 C C . GLU A 1 170 ? 21.847 5.237 -17.284 1.00 94.88 170 GLU A C 1
ATOM 1390 O O . GLU A 1 170 ? 21.908 4.191 -17.927 1.00 94.88 170 GLU A O 1
ATOM 1395 N N . ALA A 1 171 ? 22.796 5.606 -16.415 1.00 95.31 171 ALA A N 1
ATOM 1396 C CA . ALA A 1 171 ? 23.978 4.792 -16.142 1.00 95.31 171 ALA A CA 1
ATOM 1397 C C . ALA A 1 171 ? 23.597 3.431 -15.541 1.00 95.31 171 ALA A C 1
ATOM 1399 O O . ALA A 1 171 ? 24.129 2.406 -15.963 1.00 95.31 171 ALA A O 1
ATOM 1400 N N . PHE A 1 172 ? 22.634 3.401 -14.611 1.00 96.88 172 PHE A N 1
ATOM 1401 C CA . PHE A 1 172 ? 22.117 2.141 -14.071 1.00 96.88 172 PHE A CA 1
ATOM 1402 C C . PHE A 1 172 ? 21.521 1.256 -15.170 1.00 96.88 172 PHE A C 1
ATOM 1404 O O . PHE A 1 172 ? 21.850 0.080 -15.252 1.00 96.88 172 PHE A O 1
ATOM 1411 N N . LEU A 1 173 ? 20.664 1.811 -16.029 1.00 96.50 173 LEU A N 1
ATOM 1412 C CA . LEU A 1 173 ? 19.957 1.045 -17.060 1.00 96.50 173 LEU A CA 1
ATOM 1413 C C . LEU A 1 173 ? 20.836 0.655 -18.254 1.00 96.50 173 LEU A C 1
ATOM 1415 O O . LEU A 1 173 ? 20.458 -0.244 -19.004 1.00 96.50 173 LEU A O 1
ATOM 1419 N N . ALA A 1 174 ? 21.982 1.309 -18.445 1.00 95.44 174 ALA A N 1
ATOM 1420 C CA . ALA A 1 174 ? 22.965 0.911 -19.447 1.00 95.44 174 ALA A CA 1
ATOM 1421 C C . ALA A 1 174 ? 23.639 -0.424 -19.084 1.00 95.44 174 ALA A C 1
ATOM 1423 O O . ALA A 1 174 ? 23.834 -1.268 -19.956 1.00 95.44 174 ALA A O 1
ATOM 1424 N N . GLU A 1 175 ? 23.946 -0.639 -17.800 1.00 95.56 175 GLU A N 1
ATOM 1425 C CA . GLU A 1 175 ? 24.633 -1.838 -17.301 1.00 95.56 175 GLU A CA 1
ATOM 1426 C C . GLU A 1 175 ? 24.030 -2.327 -15.963 1.00 95.56 175 GLU A C 1
ATOM 1428 O O . GLU A 1 175 ? 24.731 -2.386 -14.950 1.00 95.56 175 GLU A O 1
ATOM 1433 N N . PRO A 1 176 ? 22.739 -2.708 -15.895 1.00 96.12 176 PRO A N 1
ATOM 1434 C CA . PRO A 1 176 ? 22.071 -2.960 -14.612 1.00 96.12 176 PRO A CA 1
ATOM 1435 C C . PRO A 1 176 ? 22.711 -4.112 -13.828 1.00 96.12 176 PRO A C 1
ATOM 1437 O O . PRO A 1 176 ? 22.855 -4.023 -12.609 1.00 96.12 176 PRO A O 1
ATOM 1440 N N . GLN A 1 177 ? 23.213 -5.133 -14.529 1.00 94.94 177 GLN A N 1
ATOM 1441 C CA . GLN A 1 177 ? 23.915 -6.281 -13.940 1.00 94.94 177 GLN A CA 1
ATOM 1442 C C . GLN A 1 177 ? 25.229 -5.910 -13.236 1.00 94.94 177 GLN A C 1
ATOM 1444 O O . GLN A 1 177 ? 25.691 -6.627 -12.353 1.00 94.94 177 GLN A O 1
ATOM 1449 N N . ARG A 1 178 ? 25.838 -4.772 -13.586 1.00 96.56 178 ARG A N 1
ATOM 1450 C CA . ARG A 1 178 ? 27.041 -4.273 -12.909 1.00 96.56 178 ARG A CA 1
ATOM 1451 C C . ARG A 1 178 ? 26.733 -3.761 -11.501 1.00 96.56 178 ARG A C 1
ATOM 1453 O O . ARG A 1 178 ? 27.587 -3.816 -10.615 1.00 96.56 178 ARG A O 1
ATOM 1460 N N . TYR A 1 179 ? 25.526 -3.236 -11.300 1.00 96.81 179 TYR A N 1
ATOM 1461 C CA . TYR A 1 179 ? 25.123 -2.564 -10.066 1.00 96.81 179 TYR A CA 1
ATOM 1462 C C . TYR A 1 179 ? 24.223 -3.434 -9.189 1.00 96.81 179 TYR A C 1
ATOM 1464 O O . TYR A 1 179 ? 24.348 -3.394 -7.959 1.00 96.81 179 TYR A O 1
ATOM 1472 N N . TYR A 1 180 ? 23.337 -4.210 -9.812 1.00 97.25 180 TYR A N 1
ATOM 1473 C CA . TYR A 1 180 ? 22.369 -5.062 -9.144 1.00 97.25 180 TYR A CA 1
ATOM 1474 C C . TYR A 1 180 ? 23.017 -6.330 -8.582 1.00 97.25 180 TYR A C 1
ATOM 1476 O O . TYR A 1 180 ? 23.757 -7.026 -9.270 1.00 97.25 180 TYR A O 1
ATOM 1484 N N . LYS A 1 181 ? 22.742 -6.622 -7.308 1.00 95.62 181 LYS A N 1
ATOM 1485 C CA . LYS A 1 181 ? 23.115 -7.884 -6.654 1.00 95.62 181 LYS A CA 1
ATOM 1486 C C . LYS A 1 181 ? 21.930 -8.346 -5.797 1.00 95.62 181 LYS A C 1
ATOM 1488 O O . LYS A 1 181 ? 21.616 -7.598 -4.867 1.00 95.62 181 LYS A O 1
ATOM 1493 N N . PRO A 1 182 ? 21.320 -9.519 -6.054 1.00 93.94 182 PRO A N 1
ATOM 1494 C CA . PRO A 1 182 ? 20.120 -9.975 -5.341 1.00 93.94 182 PRO A CA 1
ATOM 1495 C C . PRO A 1 182 ? 20.260 -9.923 -3.813 1.00 93.94 182 PRO A C 1
ATOM 1497 O O . PRO A 1 182 ? 19.444 -9.309 -3.129 1.00 93.94 182 PRO A O 1
ATOM 1500 N N . ASP A 1 183 ? 21.375 -10.435 -3.286 1.00 93.00 183 ASP A N 1
ATOM 1501 C CA . ASP A 1 183 ? 21.610 -10.544 -1.837 1.00 93.00 183 ASP A CA 1
ATOM 1502 C C . ASP A 1 183 ? 22.052 -9.234 -1.168 1.00 93.00 183 ASP A C 1
ATOM 1504 O O . ASP A 1 183 ? 22.244 -9.165 0.048 1.00 93.00 183 ASP A O 1
ATOM 1508 N N . ALA A 1 184 ? 22.269 -8.165 -1.939 1.00 94.38 184 ALA A N 1
ATOM 1509 C CA . ALA A 1 184 ? 22.710 -6.907 -1.360 1.00 94.38 184 ALA A CA 1
ATOM 1510 C C . ALA A 1 184 ? 21.552 -6.176 -0.666 1.00 94.38 184 ALA A C 1
ATOM 1512 O O . ALA A 1 184 ? 20.417 -6.170 -1.142 1.00 94.38 184 ALA A O 1
ATOM 1513 N N . GLY A 1 185 ? 21.868 -5.475 0.426 1.00 93.81 185 GLY A N 1
ATOM 1514 C CA . GLY A 1 185 ? 20.881 -4.772 1.246 1.00 93.81 185 GLY A CA 1
ATOM 1515 C C . GLY A 1 185 ? 19.913 -3.900 0.437 1.00 93.81 185 GLY A C 1
ATOM 1516 O O . GLY A 1 185 ? 20.328 -3.042 -0.351 1.00 93.81 185 GLY A O 1
ATOM 1517 N N . ASN A 1 186 ? 18.617 -4.117 0.672 1.00 94.62 186 ASN A N 1
ATOM 1518 C CA . ASN A 1 186 ? 17.500 -3.418 0.034 1.00 94.62 186 ASN A CA 1
ATOM 1519 C C . ASN A 1 186 ? 17.473 -3.503 -1.507 1.00 94.62 186 ASN A C 1
ATOM 1521 O O . ASN A 1 186 ? 16.948 -2.602 -2.164 1.00 94.62 186 ASN A O 1
ATOM 1525 N N . SER A 1 187 ? 18.057 -4.544 -2.110 1.00 94.62 187 SER A N 1
ATOM 1526 C CA . SER A 1 187 ? 18.091 -4.674 -3.575 1.00 94.62 187 SER A CA 1
ATOM 1527 C C . SER A 1 187 ? 16.751 -5.061 -4.188 1.00 94.62 187 SER A C 1
ATOM 1529 O O . SER A 1 187 ? 16.563 -4.800 -5.369 1.00 94.62 187 SER A O 1
ATOM 1531 N N . MET A 1 188 ? 15.780 -5.548 -3.410 1.00 96.00 188 MET A N 1
ATOM 1532 C CA . MET A 1 188 ? 14.425 -5.820 -3.911 1.00 96.00 188 MET A CA 1
ATOM 1533 C C . MET A 1 188 ? 13.743 -4.591 -4.537 1.00 96.00 188 MET A C 1
ATOM 1535 O O . MET A 1 188 ? 12.892 -4.743 -5.398 1.00 96.00 188 MET A O 1
ATOM 1539 N N . PHE A 1 189 ? 14.146 -3.365 -4.171 1.00 97.50 189 PHE A N 1
ATOM 1540 C CA . PHE A 1 189 ? 13.634 -2.137 -4.797 1.00 97.50 189 PHE A CA 1
ATOM 1541 C C . PHE A 1 189 ? 14.185 -1.868 -6.203 1.00 97.50 189 PHE A C 1
ATOM 1543 O O . PHE A 1 189 ? 13.710 -0.952 -6.876 1.00 97.50 189 PHE A O 1
ATOM 1550 N N . ALA A 1 190 ? 15.226 -2.593 -6.613 1.00 97.88 190 ALA A N 1
ATOM 1551 C CA . ALA A 1 190 ? 15.976 -2.341 -7.835 1.00 97.88 190 ALA A CA 1
ATOM 1552 C C . ALA A 1 190 ? 15.630 -3.290 -8.985 1.00 97.88 190 ALA A C 1
ATOM 1554 O O . ALA A 1 190 ? 16.151 -3.066 -10.075 1.00 97.88 190 ALA A O 1
ATOM 1555 N N . HIS A 1 191 ? 14.783 -4.304 -8.783 1.00 98.12 191 HIS A N 1
ATOM 1556 C CA . HIS A 1 191 ? 14.407 -5.260 -9.827 1.00 98.12 191 HIS A CA 1
ATOM 1557 C C . HIS A 1 191 ? 13.081 -5.959 -9.485 1.00 98.12 191 HIS A C 1
ATOM 1559 O O . HIS A 1 191 ? 12.997 -6.607 -8.446 1.00 98.12 191 HIS A O 1
ATOM 1565 N N . ASN A 1 192 ? 12.071 -5.818 -10.353 1.00 98.50 192 ASN A N 1
ATOM 1566 C CA . ASN A 1 192 ? 10.726 -6.413 -10.237 1.00 98.50 192 ASN A CA 1
ATOM 1567 C C . ASN A 1 192 ? 10.079 -6.248 -8.841 1.00 98.50 192 ASN A C 1
ATOM 1569 O O . ASN A 1 192 ? 9.652 -7.212 -8.198 1.00 98.50 192 ASN A O 1
ATOM 1573 N N . THR A 1 193 ? 10.047 -5.007 -8.348 1.00 98.31 193 THR A N 1
ATOM 1574 C CA . THR A 1 193 ? 9.579 -4.664 -6.997 1.00 98.31 193 THR A CA 1
ATOM 1575 C C . THR A 1 193 ? 8.098 -4.987 -6.777 1.00 98.31 193 THR A C 1
ATOM 1577 O O . THR A 1 193 ? 7.736 -5.383 -5.670 1.00 98.31 193 THR A O 1
ATOM 1580 N N . LEU A 1 194 ? 7.224 -4.835 -7.786 1.00 98.44 194 LEU A N 1
ATOM 1581 C CA . LEU A 1 194 ? 5.795 -5.157 -7.613 1.00 98.44 194 LEU A CA 1
ATOM 1582 C C . LEU A 1 194 ? 5.601 -6.654 -7.413 1.00 98.44 194 LEU A C 1
ATOM 1584 O O . LEU A 1 194 ? 4.887 -7.059 -6.495 1.00 98.44 194 LEU A O 1
ATOM 1588 N N . LEU A 1 195 ? 6.268 -7.464 -8.236 1.00 98.56 195 LEU A N 1
ATOM 1589 C CA . LEU A 1 195 ? 6.278 -8.911 -8.084 1.00 98.56 195 LEU A CA 1
ATOM 1590 C C . LEU A 1 195 ? 6.800 -9.314 -6.697 1.00 98.56 195 LEU A C 1
ATOM 1592 O O . LEU A 1 195 ? 6.194 -10.158 -6.036 1.00 98.56 195 LEU A O 1
ATOM 1596 N N . PHE A 1 196 ? 7.880 -8.673 -6.231 1.00 98.62 196 PHE A N 1
ATOM 1597 C CA . PHE A 1 196 ? 8.434 -8.914 -4.899 1.00 98.62 196 PHE A CA 1
ATOM 1598 C C . PHE A 1 196 ? 7.428 -8.609 -3.784 1.00 98.62 196 PHE A C 1
ATOM 1600 O O . PHE A 1 196 ? 7.225 -9.442 -2.899 1.00 98.62 196 PHE A O 1
ATOM 1607 N N . ASP A 1 197 ? 6.783 -7.438 -3.826 1.00 98.62 197 ASP A N 1
ATOM 1608 C CA . ASP A 1 197 ? 5.785 -7.013 -2.837 1.00 98.62 197 ASP A CA 1
ATOM 1609 C C . ASP A 1 197 ? 4.595 -7.991 -2.787 1.00 98.62 197 ASP A C 1
ATOM 1611 O O . ASP A 1 197 ? 4.115 -8.324 -1.701 1.00 98.62 197 ASP A O 1
ATOM 1615 N N . LEU A 1 198 ? 4.177 -8.517 -3.946 1.00 98.69 198 LEU A N 1
ATOM 1616 C CA . LEU A 1 198 ? 3.141 -9.551 -4.100 1.00 98.69 198 LEU A CA 1
ATOM 1617 C C . LEU A 1 198 ? 3.594 -10.961 -3.681 1.00 98.69 198 LEU A C 1
ATOM 1619 O O . LEU A 1 198 ? 2.813 -11.905 -3.770 1.00 98.69 198 LEU A O 1
ATOM 1623 N N . GLY A 1 199 ? 4.816 -11.112 -3.167 1.00 98.31 199 GLY A N 1
ATOM 1624 C CA . GLY A 1 199 ? 5.325 -12.374 -2.630 1.00 98.31 199 GLY A CA 1
ATOM 1625 C C . GLY A 1 199 ? 6.014 -13.269 -3.659 1.00 98.31 199 GLY A C 1
ATOM 1626 O O . GLY A 1 199 ? 6.475 -14.345 -3.289 1.00 98.31 199 GLY A O 1
ATOM 1627 N N . GLY A 1 200 ? 6.139 -12.829 -4.912 1.00 98.12 200 GLY A N 1
ATOM 1628 C CA . GLY A 1 200 ? 6.840 -13.565 -5.961 1.00 98.12 200 GLY A CA 1
ATOM 1629 C C . GLY A 1 200 ? 8.366 -13.494 -5.849 1.00 98.12 200 GLY A C 1
ATOM 1630 O O . GLY A 1 200 ? 8.937 -12.768 -5.027 1.00 98.12 200 GLY A O 1
ATOM 1631 N N . GLU A 1 201 ? 9.025 -14.272 -6.699 1.00 97.19 201 GLU A N 1
ATOM 1632 C CA . GLU A 1 201 ? 10.468 -14.297 -6.940 1.00 97.19 201 GLU A CA 1
ATOM 1633 C C . GLU A 1 201 ? 10.836 -13.268 -8.018 1.00 97.19 201 GLU A C 1
ATOM 1635 O O . GLU A 1 201 ? 10.625 -13.477 -9.212 1.00 97.19 201 GLU A O 1
ATOM 1640 N N . ASN A 1 202 ? 11.359 -12.119 -7.587 1.00 96.38 202 ASN A N 1
ATOM 1641 C CA . ASN A 1 202 ? 11.683 -10.965 -8.434 1.00 96.38 202 ASN A CA 1
ATOM 1642 C C . ASN A 1 202 ? 12.862 -11.202 -9.391 1.00 96.38 202 ASN A C 1
ATOM 1644 O O . ASN A 1 202 ? 12.990 -10.489 -10.385 1.00 96.38 202 ASN A O 1
ATOM 1648 N N . ASP A 1 203 ? 13.694 -12.200 -9.103 1.00 96.31 203 ASP A N 1
ATOM 1649 C CA . ASP A 1 203 ? 14.850 -12.591 -9.913 1.00 96.31 203 ASP A CA 1
ATOM 1650 C C . ASP A 1 203 ? 14.587 -13.828 -10.781 1.00 96.31 203 ASP A C 1
ATOM 1652 O O . ASP A 1 203 ? 15.512 -14.351 -11.406 1.00 96.31 203 ASP A O 1
ATOM 1656 N N . HIS A 1 204 ? 13.329 -14.289 -10.852 1.00 97.25 204 HIS A N 1
ATOM 1657 C CA . HIS A 1 204 ? 12.958 -15.394 -11.732 1.00 97.25 204 HIS A CA 1
ATOM 1658 C C . HIS A 1 204 ? 13.275 -15.060 -13.190 1.00 97.25 204 HIS A C 1
ATOM 1660 O O . HIS A 1 204 ? 13.167 -13.911 -13.631 1.00 97.25 204 HIS A O 1
ATOM 1666 N N . SER A 1 205 ? 13.658 -16.077 -13.959 1.00 95.38 205 SER A N 1
ATOM 1667 C CA . SER A 1 205 ? 14.041 -15.875 -15.353 1.00 95.38 205 SER A CA 1
ATOM 1668 C C . SER A 1 205 ? 12.863 -15.325 -16.168 1.00 95.38 205 SER A C 1
ATOM 1670 O O . SER A 1 205 ? 11.810 -15.963 -16.223 1.00 95.38 205 SER A O 1
ATOM 1672 N N . PRO A 1 206 ? 13.026 -14.201 -16.891 1.00 91.81 206 PRO A N 1
ATOM 1673 C CA . PRO A 1 206 ? 11.961 -13.658 -17.733 1.00 91.81 206 PRO A CA 1
ATOM 1674 C C . PRO A 1 206 ? 11.652 -14.524 -18.964 1.00 91.81 206 PRO A C 1
ATOM 1676 O O . PRO A 1 206 ? 10.665 -14.261 -19.654 1.00 91.81 206 PRO A O 1
ATOM 1679 N N . ALA A 1 207 ? 12.490 -15.531 -19.243 1.00 94.00 207 ALA A N 1
ATOM 1680 C CA . ALA A 1 207 ? 12.269 -16.523 -20.292 1.00 94.00 207 ALA A CA 1
ATOM 1681 C C . ALA A 1 207 ? 11.231 -17.588 -19.899 1.00 94.00 207 ALA A C 1
ATOM 1683 O O . ALA A 1 207 ? 10.663 -18.230 -20.780 1.00 94.00 207 ALA A O 1
ATOM 1684 N N . ASP A 1 208 ? 10.971 -17.776 -18.602 1.00 95.75 208 ASP A N 1
ATOM 1685 C CA . ASP A 1 208 ? 9.937 -18.688 -18.124 1.00 95.75 208 ASP A CA 1
ATOM 1686 C C . ASP A 1 208 ? 8.584 -17.970 -18.063 1.00 95.75 208 ASP A C 1
ATOM 1688 O O . ASP A 1 208 ? 8.177 -17.391 -17.052 1.00 95.75 208 ASP A O 1
ATOM 1692 N N . ASP A 1 209 ? 7.878 -18.000 -19.189 1.00 94.44 209 ASP A N 1
ATOM 1693 C CA . ASP A 1 209 ? 6.558 -17.386 -19.309 1.00 94.44 209 ASP A CA 1
ATOM 1694 C C . ASP A 1 209 ? 5.488 -18.116 -18.476 1.00 94.44 209 ASP A C 1
ATOM 1696 O O . ASP A 1 209 ? 4.472 -17.523 -18.101 1.00 94.44 209 ASP A O 1
ATOM 1700 N N . SER A 1 210 ? 5.726 -19.390 -18.140 1.00 97.62 210 SER A N 1
ATOM 1701 C CA . SER A 1 210 ? 4.794 -20.207 -17.361 1.00 97.62 210 SER A CA 1
ATOM 1702 C C . SER A 1 210 ? 4.714 -19.736 -15.911 1.00 97.62 210 SER A C 1
ATOM 1704 O O . SER A 1 210 ? 3.612 -19.609 -15.371 1.00 97.62 210 SER A O 1
ATOM 1706 N N . TYR A 1 211 ? 5.857 -19.373 -15.322 1.00 98.31 211 TYR A N 1
ATOM 1707 C CA . TYR A 1 211 ? 5.926 -18.818 -13.975 1.00 98.31 211 TYR A CA 1
ATOM 1708 C C . TYR A 1 211 ? 5.113 -17.528 -13.855 1.00 98.31 211 TYR A C 1
ATOM 1710 O O . TYR A 1 211 ? 4.205 -17.443 -13.027 1.00 98.31 211 TYR A O 1
ATOM 1718 N N . ILE A 1 212 ? 5.391 -16.531 -14.703 1.00 97.62 212 ILE A N 1
ATOM 1719 C CA . ILE A 1 212 ? 4.727 -15.226 -14.589 1.00 97.62 212 ILE A CA 1
ATOM 1720 C C . ILE A 1 212 ? 3.236 -15.320 -14.920 1.00 97.62 212 ILE A C 1
ATOM 1722 O O . ILE A 1 212 ? 2.421 -14.704 -14.238 1.00 97.62 212 ILE A O 1
ATOM 1726 N N . THR A 1 213 ? 2.855 -16.140 -15.901 1.00 98.06 213 THR A N 1
ATOM 1727 C CA . THR A 1 213 ? 1.444 -16.374 -16.235 1.00 98.06 213 THR A CA 1
ATOM 1728 C C . THR A 1 213 ? 0.707 -17.060 -15.082 1.00 98.06 213 THR A C 1
ATOM 1730 O O . THR A 1 213 ? -0.396 -16.646 -14.720 1.00 98.06 213 THR A O 1
ATOM 1733 N N . GLY A 1 214 ? 1.320 -18.076 -14.465 1.00 98.62 214 GLY A N 1
ATOM 1734 C CA . GLY A 1 214 ? 0.774 -18.752 -13.288 1.00 98.62 214 GLY A CA 1
ATOM 1735 C C . GLY A 1 214 ? 0.637 -17.813 -12.089 1.00 98.62 214 GLY A C 1
ATOM 1736 O O . GLY A 1 214 ? -0.411 -17.789 -11.444 1.00 98.62 214 GLY A O 1
ATOM 1737 N N . PHE A 1 215 ? 1.652 -16.983 -11.839 1.00 98.69 215 PHE A N 1
ATOM 1738 C CA . PHE A 1 215 ? 1.641 -15.990 -10.768 1.00 98.69 215 PHE A CA 1
ATOM 1739 C C . PHE A 1 215 ? 0.547 -14.934 -10.971 1.00 98.69 215 PHE A C 1
ATOM 1741 O O . PHE A 1 215 ? -0.219 -14.656 -10.051 1.00 98.69 215 PHE A O 1
ATOM 1748 N N . ILE A 1 216 ? 0.423 -14.378 -12.181 1.00 98.75 216 ILE A N 1
ATOM 1749 C CA . ILE A 1 216 ? -0.628 -13.410 -12.528 1.00 98.75 216 ILE A CA 1
ATOM 1750 C C . ILE A 1 216 ? -2.012 -14.010 -12.278 1.00 98.75 216 ILE A C 1
ATOM 1752 O O . ILE A 1 216 ? -2.838 -13.376 -11.623 1.00 98.75 216 ILE A O 1
ATOM 1756 N N . LYS A 1 217 ? -2.251 -15.241 -12.749 1.00 98.75 217 LYS A N 1
ATOM 1757 C CA . LYS A 1 217 ? -3.519 -15.944 -12.530 1.00 98.75 217 LYS A CA 1
ATOM 1758 C C . LYS A 1 217 ? -3.814 -16.111 -11.039 1.00 98.75 217 LYS A C 1
ATOM 1760 O O . LYS A 1 217 ? -4.919 -15.808 -10.601 1.00 98.75 217 LYS A O 1
ATOM 1765 N N . GLN A 1 218 ? -2.821 -16.533 -10.257 1.00 98.62 218 GLN A N 1
ATOM 1766 C CA . GLN A 1 218 ? -2.966 -16.658 -8.810 1.00 98.62 218 GLN A CA 1
ATOM 1767 C C . GLN A 1 218 ? -3.336 -15.313 -8.168 1.00 98.62 218 GLN A C 1
ATOM 1769 O O . GLN A 1 218 ? -4.244 -15.255 -7.345 1.00 98.62 218 GLN A O 1
ATOM 1774 N N . MET A 1 219 ? -2.667 -14.219 -8.540 1.00 98.75 219 MET A N 1
ATOM 1775 C CA . MET A 1 219 ? -2.982 -12.897 -7.992 1.00 98.75 219 MET A CA 1
ATOM 1776 C C . MET A 1 219 ? -4.383 -12.420 -8.400 1.00 98.75 219 MET A C 1
ATOM 1778 O O . MET A 1 219 ? -5.073 -11.826 -7.577 1.00 98.75 219 MET A O 1
ATOM 1782 N N . ASP A 1 220 ? -4.830 -12.701 -9.626 1.00 98.56 220 ASP A N 1
ATOM 1783 C CA . ASP A 1 220 ? -6.166 -12.331 -10.119 1.00 98.56 220 ASP A CA 1
ATOM 1784 C C . ASP A 1 220 ? -7.291 -13.092 -9.397 1.00 98.56 220 ASP A C 1
ATOM 1786 O O . ASP A 1 220 ? -8.358 -12.538 -9.140 1.00 98.56 220 ASP A O 1
ATOM 1790 N N . GLU A 1 221 ? -7.038 -14.341 -8.995 1.00 98.44 221 GLU A N 1
ATOM 1791 C CA . GLU A 1 221 ? -7.954 -15.128 -8.158 1.00 98.44 221 GLU A CA 1
ATOM 1792 C C . GLU A 1 221 ? -8.003 -14.624 -6.705 1.00 98.44 221 GLU A C 1
ATOM 1794 O O . GLU A 1 221 ? -9.038 -14.711 -6.042 1.00 98.44 221 GLU A O 1
ATOM 1799 N N . ILE A 1 222 ? -6.885 -14.104 -6.189 1.00 98.56 222 ILE A N 1
ATOM 1800 C CA . ILE A 1 222 ? -6.758 -13.650 -4.800 1.00 98.56 222 ILE A CA 1
ATOM 1801 C C . ILE A 1 222 ? -7.327 -12.243 -4.607 1.00 98.56 222 ILE A C 1
ATOM 1803 O O . ILE A 1 222 ? -8.078 -12.011 -3.658 1.00 98.56 222 ILE A O 1
ATOM 1807 N N . PHE A 1 223 ? -6.932 -11.288 -5.451 1.00 98.81 223 PHE A N 1
ATOM 1808 C CA . PHE A 1 223 ? -7.238 -9.874 -5.263 1.00 98.81 223 PHE A CA 1
ATOM 1809 C C . PHE A 1 223 ? -8.595 -9.516 -5.863 1.00 98.81 223 PHE A C 1
ATOM 1811 O O . PHE A 1 223 ? -8.780 -9.449 -7.074 1.00 98.81 223 PHE A O 1
ATOM 1818 N N . SER A 1 224 ? -9.544 -9.174 -4.994 1.00 98.62 224 SER A N 1
ATOM 1819 C CA . SER A 1 224 ? -10.879 -8.714 -5.386 1.00 98.62 224 SER A CA 1
ATOM 1820 C C . SER A 1 224 ? -10.827 -7.415 -6.203 1.00 98.62 224 SER A C 1
ATOM 1822 O O . SER A 1 224 ? -11.664 -7.189 -7.084 1.00 98.62 224 SER A O 1
ATOM 1824 N N . LEU A 1 225 ? -9.831 -6.566 -5.929 1.00 98.75 225 LEU A N 1
ATOM 1825 C CA . LEU A 1 225 ? -9.540 -5.362 -6.701 1.00 98.75 225 LEU A CA 1
ATOM 1826 C C . LEU A 1 225 ? -8.037 -5.068 -6.727 1.00 98.75 225 LEU A C 1
ATOM 1828 O O . LEU A 1 225 ? -7.400 -4.900 -5.686 1.00 98.75 225 LEU A O 1
ATOM 1832 N N . VAL A 1 226 ? -7.510 -4.910 -7.940 1.00 98.88 226 VAL A N 1
ATOM 1833 C CA . VAL A 1 226 ? -6.196 -4.321 -8.204 1.00 98.88 226 VAL A CA 1
ATOM 1834 C C . VAL A 1 226 ? -6.416 -2.923 -8.779 1.00 98.88 226 VAL A C 1
ATOM 1836 O O . VAL A 1 226 ? -6.913 -2.768 -9.891 1.00 98.88 226 VAL A O 1
ATOM 1839 N N . MET A 1 227 ? -6.117 -1.902 -7.980 1.00 98.88 227 MET A N 1
ATOM 1840 C CA . MET A 1 227 ? -6.232 -0.491 -8.354 1.00 98.88 227 MET A CA 1
ATOM 1841 C C . MET A 1 227 ? -5.062 -0.071 -9.256 1.00 98.88 227 MET A C 1
ATOM 1843 O O . MET A 1 227 ? -3.965 -0.615 -9.128 1.00 98.88 227 MET A O 1
ATOM 1847 N N . ILE A 1 228 ? -5.259 0.941 -10.104 1.00 98.81 228 ILE A N 1
ATOM 1848 C CA . ILE A 1 228 ? -4.209 1.511 -10.963 1.00 98.81 228 ILE A CA 1
ATOM 1849 C C . ILE A 1 228 ? -3.959 2.968 -10.564 1.00 98.81 228 ILE A C 1
ATOM 1851 O O . ILE A 1 228 ? -4.867 3.797 -10.580 1.00 98.81 228 ILE A O 1
ATOM 1855 N N . SER A 1 229 ? -2.716 3.287 -10.198 1.00 98.44 229 SER A N 1
ATOM 1856 C CA . SER A 1 229 ? -2.322 4.607 -9.676 1.00 98.44 229 SER A CA 1
ATOM 1857 C C . SER A 1 229 ? -2.578 5.753 -10.657 1.00 98.44 229 SER A C 1
ATOM 1859 O O . SER A 1 229 ? -2.861 6.874 -10.238 1.00 98.44 229 SER A O 1
ATOM 1861 N N . GLU A 1 230 ? -2.449 5.483 -11.952 1.00 98.25 230 GLU A N 1
ATOM 1862 C CA . GLU A 1 230 ? -2.690 6.414 -13.054 1.00 98.25 230 GLU A CA 1
ATOM 1863 C C . GLU A 1 230 ? -4.170 6.813 -13.155 1.00 98.25 230 GLU A C 1
ATOM 1865 O O . GLU A 1 230 ? -4.470 7.930 -13.569 1.00 98.25 230 GLU A O 1
ATOM 1870 N N . TYR A 1 231 ? -5.068 5.929 -12.709 1.00 98.62 231 TYR A N 1
ATOM 1871 C CA . TYR A 1 231 ? -6.526 6.074 -12.724 1.00 98.62 231 TYR A CA 1
ATOM 1872 C C . TYR A 1 231 ? -7.064 5.995 -11.290 1.00 98.62 231 TYR A C 1
ATOM 1874 O O . TYR A 1 231 ? -7.872 5.131 -10.934 1.00 98.62 231 TYR A O 1
ATOM 1882 N N . PHE A 1 232 ? -6.498 6.828 -10.409 1.00 98.69 232 PHE A N 1
ATOM 1883 C CA . PHE A 1 232 ? -6.721 6.733 -8.965 1.00 98.69 232 PHE A CA 1
ATOM 1884 C C . PHE A 1 232 ? -8.184 6.989 -8.582 1.00 98.69 232 PHE A C 1
ATOM 1886 O O . PHE A 1 232 ? -8.735 6.260 -7.760 1.00 98.69 232 PHE A O 1
ATOM 1893 N N . ASP A 1 233 ? -8.827 7.988 -9.190 1.00 98.69 233 ASP A N 1
ATOM 18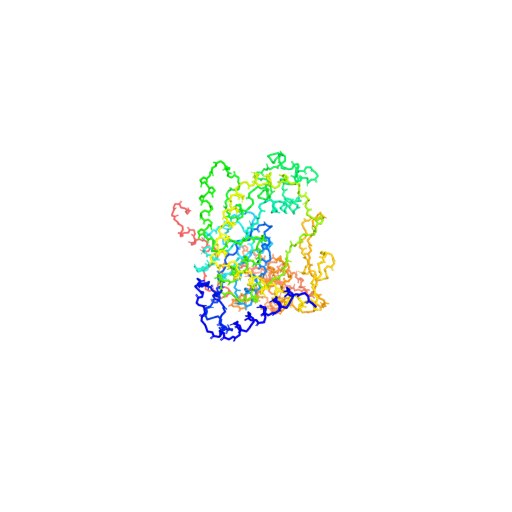94 C CA . ASP A 1 233 ? -10.222 8.335 -8.897 1.00 98.69 233 ASP A CA 1
ATOM 1895 C C . ASP A 1 233 ? -11.173 7.223 -9.382 1.00 98.69 233 ASP A C 1
ATOM 1897 O O . ASP A 1 233 ? -12.054 6.786 -8.644 1.00 98.69 233 ASP A O 1
ATOM 1901 N N . GLU A 1 234 ? -10.942 6.686 -10.581 1.00 98.75 234 GLU A N 1
ATOM 1902 C CA . GLU A 1 234 ? -11.670 5.547 -11.149 1.00 98.75 234 GLU A CA 1
ATOM 1903 C C . GLU A 1 234 ? -11.467 4.277 -10.303 1.00 98.75 234 GLU A C 1
ATOM 1905 O O . GLU A 1 234 ? -12.403 3.513 -10.053 1.00 98.75 234 GLU A O 1
ATOM 1910 N N . SER A 1 235 ? -10.252 4.075 -9.788 1.00 98.81 235 SER A N 1
ATOM 1911 C CA . SER A 1 235 ? -9.946 3.001 -8.840 1.00 98.81 235 SER A CA 1
ATOM 1912 C C . SER A 1 235 ? -10.728 3.147 -7.534 1.00 98.81 235 SER A C 1
ATOM 1914 O O . SER A 1 235 ? -11.185 2.143 -6.984 1.00 98.81 235 SER A O 1
ATOM 1916 N N . LEU A 1 236 ? -10.929 4.373 -7.041 1.00 98.75 236 LEU A N 1
ATOM 1917 C CA . LEU A 1 236 ? -11.761 4.626 -5.864 1.00 98.75 236 LEU A CA 1
ATOM 1918 C C . LEU A 1 236 ? -13.253 4.413 -6.140 1.00 98.75 236 LEU A C 1
ATOM 1920 O O . LEU A 1 236 ? -13.958 3.944 -5.248 1.00 98.75 236 LEU A O 1
ATOM 1924 N N . VAL A 1 237 ? -13.738 4.676 -7.357 1.00 98.38 237 VAL A N 1
ATOM 1925 C CA . VAL A 1 237 ? -15.113 4.322 -7.759 1.00 98.38 237 VAL A CA 1
ATOM 1926 C C . VAL A 1 237 ? -15.325 2.807 -7.682 1.00 98.38 237 VAL A C 1
ATOM 1928 O O . VAL A 1 237 ? -16.301 2.350 -7.078 1.00 98.38 237 VAL A O 1
ATOM 1931 N N . LEU A 1 238 ? -14.386 2.016 -8.216 1.00 98.62 238 LEU A N 1
ATOM 1932 C CA . LEU A 1 238 ? -14.422 0.553 -8.095 1.00 98.62 238 LEU A CA 1
ATOM 1933 C C . LEU A 1 238 ? -14.370 0.099 -6.632 1.00 98.62 238 LEU A C 1
ATOM 1935 O O . LEU A 1 238 ? -15.178 -0.738 -6.229 1.00 98.62 238 LEU A O 1
ATOM 1939 N N . LEU A 1 239 ? -13.464 0.671 -5.834 1.00 98.75 239 LEU A N 1
ATOM 1940 C CA . LEU A 1 239 ? -13.321 0.370 -4.408 1.00 98.75 239 LEU A CA 1
ATOM 1941 C C . LEU A 1 239 ? -14.624 0.635 -3.643 1.00 98.75 239 LEU A C 1
ATOM 1943 O O . LEU A 1 239 ? -15.119 -0.237 -2.930 1.00 98.75 239 LEU A O 1
ATOM 1947 N N . ARG A 1 240 ? -15.206 1.824 -3.826 1.00 97.81 240 ARG A N 1
ATOM 1948 C CA . ARG A 1 240 ? -16.437 2.255 -3.158 1.00 97.81 240 ARG A CA 1
ATOM 1949 C C . ARG A 1 240 ? -17.595 1.315 -3.462 1.00 97.81 240 ARG A C 1
ATOM 1951 O O . ARG A 1 240 ? -18.303 0.893 -2.549 1.00 97.81 240 ARG A O 1
ATOM 1958 N N . ARG A 1 241 ? -17.770 0.956 -4.737 1.00 96.19 241 ARG A N 1
ATOM 1959 C CA . ARG A 1 241 ? -18.814 0.022 -5.178 1.00 96.19 241 ARG A CA 1
ATOM 1960 C C . ARG A 1 241 ? -18.584 -1.388 -4.636 1.00 96.19 241 ARG A C 1
ATOM 1962 O O . ARG A 1 241 ? -19.528 -1.987 -4.125 1.00 96.19 241 ARG A O 1
ATOM 1969 N N . LEU A 1 242 ? -17.349 -1.895 -4.702 1.00 97.81 242 LEU A N 1
ATOM 1970 C CA . LEU A 1 242 ? -16.981 -3.217 -4.184 1.00 97.81 242 LEU A CA 1
ATOM 1971 C C . LEU A 1 242 ? -17.308 -3.338 -2.689 1.00 97.81 242 LEU A C 1
ATOM 1973 O O . LEU A 1 242 ? -17.938 -4.305 -2.266 1.00 97.81 242 LEU A O 1
ATOM 1977 N N . LEU A 1 243 ? -16.933 -2.329 -1.903 1.00 97.94 243 LEU A N 1
ATOM 1978 C CA . LEU A 1 243 ? -17.092 -2.339 -0.449 1.00 97.94 243 LEU A CA 1
ATOM 1979 C C . LEU A 1 243 ? -18.468 -1.856 0.028 1.00 97.94 243 LEU A C 1
ATOM 1981 O O . LEU A 1 243 ? -18.769 -1.928 1.219 1.00 97.94 243 LEU A O 1
ATOM 1985 N N . SER A 1 244 ? -19.326 -1.398 -0.891 1.00 96.81 244 SER A N 1
ATOM 1986 C CA . SER A 1 244 ? -20.612 -0.758 -0.570 1.00 96.81 244 SER A CA 1
ATOM 1987 C C . SER A 1 244 ? -20.434 0.436 0.380 1.00 96.81 244 SER A C 1
ATOM 1989 O O . SER A 1 244 ? -21.183 0.597 1.337 1.00 96.81 244 SER A O 1
ATOM 1991 N N . TRP A 1 245 ? -19.391 1.236 0.146 1.00 96.56 245 TRP A N 1
ATOM 1992 C CA . TRP A 1 245 ? -19.046 2.414 0.945 1.00 96.56 245 TRP A CA 1
ATOM 1993 C C . TRP A 1 245 ? -19.726 3.685 0.432 1.00 96.56 245 TRP A C 1
ATOM 1995 O O . TRP A 1 245 ? -20.107 3.792 -0.742 1.00 96.56 245 TRP A O 1
ATOM 2005 N N . ASP A 1 246 ? -19.836 4.676 1.314 1.00 95.25 246 ASP A N 1
ATOM 2006 C CA . ASP A 1 246 ? -20.357 5.990 0.949 1.00 95.25 246 ASP A CA 1
ATOM 2007 C C . ASP A 1 246 ? -19.262 6.842 0.293 1.00 95.25 246 ASP A C 1
ATOM 2009 O O . ASP A 1 246 ? -18.072 6.515 0.324 1.00 95.25 246 ASP A O 1
ATOM 2013 N N . LEU A 1 247 ? -19.657 7.960 -0.317 1.00 94.69 247 LEU A N 1
ATOM 2014 C CA . LEU A 1 247 ? -18.712 8.870 -0.963 1.00 94.69 247 LEU A CA 1
ATOM 2015 C C . LEU A 1 247 ? -17.727 9.469 0.052 1.00 94.69 247 LEU A C 1
ATOM 2017 O O . LEU A 1 247 ? -16.542 9.605 -0.237 1.00 94.69 247 LEU A O 1
ATOM 2021 N N . GLU A 1 248 ? -18.204 9.771 1.259 1.00 93.75 248 GLU A N 1
ATOM 2022 C CA . GLU A 1 248 ? -17.432 10.347 2.360 1.00 93.75 248 GLU A CA 1
ATOM 2023 C C . GLU A 1 248 ? -16.316 9.419 2.855 1.00 93.75 248 GLU A C 1
ATOM 2025 O O . GLU A 1 248 ? -15.305 9.896 3.374 1.00 93.75 248 GLU A O 1
ATOM 2030 N N . ASP A 1 249 ? -16.491 8.106 2.691 1.00 96.25 249 ASP A N 1
ATOM 2031 C CA . ASP A 1 249 ? -15.546 7.098 3.171 1.00 96.25 249 ASP A CA 1
ATOM 2032 C C . ASP A 1 249 ? -14.299 6.993 2.289 1.00 96.25 249 ASP A C 1
ATOM 2034 O O . ASP A 1 249 ? -13.277 6.502 2.757 1.00 96.25 249 ASP A O 1
ATOM 2038 N N . ILE A 1 250 ? -14.358 7.469 1.038 1.00 97.25 250 ILE A N 1
ATOM 2039 C CA . ILE A 1 250 ? -13.246 7.409 0.072 1.00 97.25 250 ILE A CA 1
ATOM 2040 C C . ILE A 1 250 ? -12.607 8.775 -0.221 1.00 97.25 250 ILE A C 1
ATOM 2042 O O . ILE A 1 250 ? -11.706 8.873 -1.055 1.00 97.25 250 ILE A O 1
ATOM 2046 N N . LEU A 1 251 ? -13.048 9.845 0.452 1.00 96.75 251 LEU A N 1
ATOM 2047 C CA . LEU A 1 251 ? -12.458 11.176 0.279 1.00 96.75 251 LEU A CA 1
ATOM 2048 C C . LEU A 1 251 ? -11.021 11.197 0.791 1.00 96.75 251 LEU A C 1
ATOM 2050 O O . LEU A 1 251 ? -10.735 10.701 1.881 1.00 96.75 251 LEU A O 1
ATOM 2054 N N . TYR A 1 252 ? -10.124 11.830 0.042 1.00 96.12 252 TYR A N 1
ATOM 2055 C CA . TYR A 1 252 ? -8.694 11.792 0.326 1.00 96.12 252 TYR A CA 1
ATOM 2056 C C . TYR A 1 252 ? -7.999 13.131 0.082 1.00 96.12 252 TYR A C 1
ATOM 2058 O O . TYR A 1 252 ? -8.550 14.058 -0.505 1.00 96.12 252 TYR A O 1
ATOM 2066 N N . VAL A 1 253 ? -6.742 13.209 0.502 1.00 93.94 253 VAL A N 1
ATOM 2067 C CA . VAL A 1 253 ? -5.744 14.149 -0.023 1.00 93.94 253 VAL A CA 1
ATOM 2068 C C . VAL A 1 253 ? -4.519 13.345 -0.426 1.00 93.94 253 VAL A C 1
ATOM 2070 O O . VAL A 1 253 ? -4.268 12.249 0.085 1.00 93.94 253 VAL A O 1
ATOM 2073 N N . LYS A 1 254 ? -3.758 13.856 -1.387 1.00 93.50 254 LYS A N 1
ATOM 2074 C CA . LYS A 1 254 ? -2.566 13.157 -1.864 1.00 93.50 254 LYS A CA 1
ATOM 2075 C C . LYS A 1 254 ? -1.481 13.246 -0.793 1.00 93.50 254 LYS A C 1
ATOM 2077 O O . LYS A 1 254 ? -1.122 14.335 -0.370 1.00 93.50 254 LYS A O 1
ATOM 2082 N N . LEU A 1 255 ? -0.949 12.111 -0.354 1.00 93.19 255 LEU A N 1
ATOM 2083 C CA . LEU A 1 255 ? 0.096 12.044 0.670 1.00 93.19 255 LEU A CA 1
ATOM 2084 C C . LEU A 1 255 ? 1.407 11.549 0.060 1.00 93.19 255 LEU A C 1
ATOM 2086 O O . LEU A 1 255 ? 1.420 10.939 -1.008 1.00 93.19 255 LEU A O 1
ATOM 2090 N N . ASN A 1 256 ? 2.517 11.796 0.762 1.00 91.62 256 ASN A N 1
ATOM 2091 C CA . ASN A 1 256 ? 3.850 11.311 0.384 1.00 91.62 256 ASN A CA 1
ATOM 2092 C C . ASN A 1 256 ? 4.281 11.741 -1.037 1.00 91.62 256 ASN A C 1
ATOM 2094 O O . ASN A 1 256 ? 4.848 10.964 -1.811 1.00 91.62 256 ASN A O 1
ATOM 2098 N N . MET A 1 257 ? 3.977 12.991 -1.398 1.00 93.44 257 MET A N 1
ATOM 2099 C CA . MET A 1 257 ? 4.273 13.540 -2.720 1.00 93.44 257 MET A CA 1
ATOM 2100 C C . MET A 1 257 ? 5.687 14.112 -2.791 1.00 93.44 257 MET A C 1
ATOM 2102 O O . MET A 1 257 ? 6.105 14.862 -1.913 1.00 93.44 257 MET A O 1
ATOM 2106 N N . ARG A 1 258 ? 6.402 13.802 -3.877 1.00 93.56 258 ARG A N 1
ATOM 2107 C CA . ARG A 1 258 ? 7.687 14.429 -4.223 1.00 93.56 258 ARG A CA 1
ATOM 2108 C C . ARG A 1 258 ? 7.474 15.780 -4.904 1.00 93.56 258 ARG A C 1
ATOM 2110 O O . ARG A 1 258 ? 6.558 15.902 -5.723 1.00 93.56 258 ARG A O 1
ATOM 2117 N N . THR A 1 259 ? 8.354 16.745 -4.636 1.00 91.00 259 THR A N 1
ATOM 2118 C CA . THR A 1 259 ? 8.407 17.988 -5.425 1.00 91.00 259 THR A CA 1
ATOM 2119 C C . THR A 1 259 ? 8.798 17.705 -6.884 1.00 91.00 259 THR A C 1
ATOM 2121 O O . THR A 1 259 ? 9.405 16.661 -7.154 1.00 91.00 259 THR A O 1
ATOM 2124 N N . PRO A 1 260 ? 8.477 18.597 -7.840 1.00 89.94 260 PRO A N 1
ATOM 2125 C CA . PRO A 1 260 ? 8.916 18.457 -9.229 1.00 89.94 260 PRO A CA 1
ATOM 2126 C C . PRO A 1 260 ? 10.438 18.328 -9.380 1.00 89.94 260 PRO A C 1
ATOM 2128 O O . PRO A 1 260 ? 10.899 17.524 -10.181 1.00 89.94 260 PRO A O 1
ATOM 2131 N N . GLU A 1 261 ? 11.215 19.045 -8.567 1.00 90.19 261 GLU A N 1
ATOM 2132 C CA . GLU A 1 261 ? 12.687 19.044 -8.598 1.00 90.19 261 GLU A CA 1
ATOM 2133 C C . GLU A 1 261 ? 13.275 17.719 -8.094 1.00 90.19 261 GLU A C 1
ATOM 2135 O O . GLU A 1 261 ? 14.393 17.356 -8.441 1.00 90.19 261 GLU A O 1
ATOM 2140 N N . SER A 1 262 ? 12.504 16.976 -7.296 1.00 89.12 262 SER A N 1
ATOM 2141 C CA . SER A 1 262 ? 12.880 15.656 -6.778 1.00 89.12 262 SER A CA 1
ATOM 2142 C C . SER A 1 262 ? 12.554 14.513 -7.753 1.00 89.12 262 SER A C 1
ATOM 2144 O O . SER A 1 262 ? 12.724 13.339 -7.400 1.00 89.12 262 SER A O 1
ATOM 2146 N N . LYS A 1 263 ? 12.010 14.822 -8.939 1.00 91.31 263 LYS A N 1
ATOM 2147 C CA . LYS A 1 263 ? 11.695 13.851 -9.994 1.00 91.31 263 LYS A CA 1
ATOM 2148 C C . LYS A 1 263 ? 12.761 13.893 -11.079 1.00 91.31 263 LYS A C 1
ATOM 2150 O O . LYS A 1 263 ? 13.138 14.966 -11.546 1.00 91.31 263 LYS A O 1
ATOM 2155 N N . LEU A 1 264 ? 13.220 12.721 -11.499 1.00 88.88 264 LEU A N 1
ATOM 2156 C CA . LEU A 1 264 ? 14.147 12.610 -12.616 1.00 88.88 264 LEU A CA 1
ATOM 2157 C C . LEU A 1 264 ? 13.407 12.910 -13.923 1.00 88.88 264 LEU A C 1
ATOM 2159 O O . LEU A 1 264 ? 12.282 12.454 -14.142 1.00 88.88 264 LEU A O 1
ATOM 2163 N N . LYS A 1 265 ? 14.048 13.680 -14.804 1.00 87.19 265 LYS A N 1
ATOM 2164 C CA . LYS A 1 265 ? 13.563 13.869 -16.173 1.00 87.19 265 LYS A CA 1
ATOM 2165 C C . LYS A 1 265 ? 13.884 12.603 -16.960 1.00 87.19 265 LYS A C 1
ATOM 2167 O O . LYS A 1 265 ? 15.052 12.286 -17.132 1.00 87.19 265 LYS A O 1
ATOM 2172 N N . MET A 1 266 ? 12.862 11.890 -17.422 1.00 86.06 266 MET A N 1
ATOM 2173 C CA . MET A 1 266 ? 13.050 10.678 -18.221 1.00 86.06 266 MET A CA 1
ATOM 2174 C C . MET A 1 266 ? 13.198 11.043 -19.697 1.00 86.06 266 MET A C 1
ATOM 2176 O O . MET A 1 266 ? 12.330 11.717 -20.256 1.00 86.06 266 MET A O 1
ATOM 2180 N N . SER A 1 267 ? 14.278 10.587 -20.333 1.00 90.25 267 SER A N 1
ATOM 2181 C CA . SER A 1 267 ? 14.389 10.623 -21.791 1.00 90.25 267 SER A CA 1
ATOM 2182 C C . SER A 1 267 ? 13.358 9.676 -22.432 1.00 90.25 267 SER A C 1
ATOM 2184 O O . SER A 1 267 ? 12.938 8.707 -21.791 1.00 90.25 267 SER A O 1
ATOM 2186 N N . PRO A 1 268 ? 12.934 9.911 -23.689 1.00 91.44 268 PRO A N 1
ATOM 2187 C CA . PRO A 1 268 ? 11.892 9.104 -24.334 1.00 91.44 268 PRO A CA 1
ATOM 2188 C C . PRO A 1 268 ? 12.192 7.597 -24.433 1.00 91.44 268 PRO A C 1
ATOM 2190 O O . PRO A 1 268 ? 11.267 6.792 -24.463 1.00 91.44 268 PRO A O 1
ATOM 2193 N N . ASP A 1 269 ? 13.466 7.197 -24.465 1.00 92.75 269 ASP A N 1
ATOM 2194 C CA . ASP A 1 269 ? 13.903 5.796 -24.547 1.00 92.75 269 ASP A CA 1
ATOM 2195 C C . ASP A 1 269 ? 13.942 5.080 -23.184 1.00 92.75 269 ASP A C 1
ATOM 2197 O O . ASP A 1 269 ? 13.924 3.846 -23.115 1.00 92.75 269 ASP A O 1
ATOM 2201 N N . LEU A 1 270 ? 13.988 5.842 -22.088 1.00 94.19 270 LEU A N 1
ATOM 2202 C CA . LEU A 1 270 ? 14.191 5.310 -20.745 1.00 94.19 270 LEU A CA 1
ATOM 2203 C C . LEU A 1 270 ? 13.049 4.400 -20.271 1.00 94.19 270 LEU A C 1
ATOM 2205 O O . LEU A 1 270 ? 13.351 3.324 -19.749 1.00 94.19 270 LEU A O 1
ATOM 2209 N N . PRO A 1 271 ? 11.757 4.733 -20.484 1.00 97.38 271 PRO A N 1
ATOM 2210 C CA . PRO A 1 271 ? 10.659 3.864 -20.073 1.00 97.38 271 PRO A CA 1
ATOM 2211 C C . PRO A 1 271 ? 10.747 2.451 -20.657 1.00 97.38 271 PRO A C 1
ATOM 2213 O O . PRO A 1 271 ? 10.545 1.475 -19.937 1.00 97.38 271 PRO A O 1
ATOM 2216 N N . GLY A 1 272 ? 11.133 2.321 -21.931 1.00 97.81 272 GLY A N 1
ATOM 2217 C CA . GLY A 1 272 ? 11.319 1.019 -22.577 1.00 97.81 272 GLY A CA 1
ATOM 2218 C C . GLY A 1 272 ? 12.442 0.199 -21.937 1.00 97.81 272 GLY A C 1
ATOM 2219 O O . GLY A 1 272 ? 12.267 -0.990 -21.670 1.00 97.81 272 GLY A O 1
ATOM 2220 N N . LYS A 1 273 ? 13.577 0.837 -21.613 1.00 97.75 273 LYS A N 1
ATOM 2221 C CA . LYS A 1 273 ? 14.693 0.189 -20.899 1.00 97.75 273 LYS A CA 1
ATOM 2222 C C . LYS A 1 273 ? 14.288 -0.261 -19.497 1.00 97.75 273 LYS A C 1
ATOM 2224 O O . LYS A 1 273 ? 14.615 -1.377 -19.102 1.00 97.75 273 LYS A O 1
ATOM 2229 N N . ILE A 1 274 ? 13.540 0.571 -18.772 1.00 98.38 274 ILE A N 1
ATOM 2230 C CA . ILE A 1 274 ? 13.050 0.235 -17.432 1.00 98.38 274 ILE A CA 1
ATOM 2231 C C . ILE A 1 274 ? 12.088 -0.948 -17.476 1.00 98.38 274 ILE A C 1
ATOM 2233 O O . ILE A 1 274 ? 12.226 -1.860 -16.665 1.00 98.38 274 ILE A O 1
ATOM 2237 N N . ARG A 1 275 ? 11.130 -0.953 -18.408 1.00 98.38 275 ARG A N 1
ATOM 2238 C CA . ARG A 1 275 ? 10.188 -2.069 -18.570 1.00 98.38 275 ARG A CA 1
ATOM 2239 C C . ARG A 1 275 ? 10.897 -3.351 -18.987 1.00 98.38 275 ARG A C 1
ATOM 2241 O O . ARG A 1 275 ? 10.521 -4.418 -18.531 1.00 98.38 275 ARG A O 1
ATOM 2248 N N . LYS A 1 276 ? 11.945 -3.260 -19.811 1.00 97.88 276 LYS A N 1
ATOM 2249 C CA . LYS A 1 276 ? 12.772 -4.421 -20.166 1.00 97.88 276 LYS A CA 1
ATOM 2250 C C . LYS A 1 276 ? 13.523 -4.978 -18.954 1.00 97.88 276 LYS A C 1
ATOM 2252 O O . LYS A 1 276 ? 13.565 -6.191 -18.786 1.00 97.88 276 LYS A O 1
ATOM 2257 N N . TRP A 1 277 ? 14.105 -4.108 -18.128 1.00 98.00 277 TRP A N 1
ATOM 2258 C CA . TRP A 1 277 ? 14.762 -4.513 -16.884 1.00 98.00 277 TRP A CA 1
ATOM 2259 C C . TRP A 1 277 ? 13.760 -5.128 -15.899 1.00 98.00 277 TRP A C 1
ATOM 2261 O O . TRP A 1 277 ? 13.975 -6.227 -15.414 1.00 98.00 277 TRP A O 1
ATOM 2271 N N . ASN A 1 278 ? 12.614 -4.480 -15.688 1.00 98.44 278 ASN A N 1
ATOM 2272 C CA . ASN A 1 278 ? 11.541 -4.959 -14.816 1.00 98.44 278 ASN A CA 1
ATOM 2273 C C . ASN A 1 278 ? 10.450 -5.696 -15.612 1.00 98.44 278 ASN A C 1
ATOM 2275 O O . ASN A 1 278 ? 9.270 -5.340 -15.566 1.00 98.44 278 ASN A O 1
ATOM 2279 N N . SER A 1 279 ? 10.854 -6.680 -16.415 1.00 98.25 279 SER A N 1
ATOM 2280 C CA . SER A 1 279 ? 9.949 -7.322 -17.380 1.00 98.25 279 SER A CA 1
ATOM 2281 C C . SER A 1 279 ? 8.812 -8.119 -16.736 1.00 98.25 279 SER A C 1
ATOM 2283 O O . SER A 1 279 ? 7.729 -8.196 -17.319 1.00 98.25 279 SER A O 1
ATOM 2285 N N . LEU A 1 280 ? 9.011 -8.664 -15.532 1.00 98.69 280 LEU A N 1
ATOM 2286 C CA . LEU A 1 280 ? 7.954 -9.366 -14.801 1.00 98.69 280 LEU A CA 1
ATOM 2287 C C . LEU A 1 280 ? 6.917 -8.371 -14.267 1.00 98.69 280 LEU A C 1
ATOM 2289 O O . LEU A 1 280 ? 5.720 -8.587 -14.455 1.00 98.69 280 LEU A O 1
ATOM 2293 N N . ASP A 1 281 ? 7.362 -7.237 -13.713 1.00 98.69 281 ASP A N 1
ATOM 2294 C CA . ASP A 1 281 ? 6.468 -6.139 -13.315 1.00 98.69 281 ASP A CA 1
ATOM 2295 C C . ASP A 1 281 ? 5.700 -5.572 -14.519 1.00 98.69 281 ASP A C 1
ATOM 2297 O O . ASP A 1 281 ? 4.523 -5.239 -14.395 1.00 98.69 281 ASP A O 1
ATOM 2301 N N . ALA A 1 282 ? 6.337 -5.477 -15.693 1.00 98.69 282 ALA A N 1
ATOM 2302 C CA . ALA A 1 282 ? 5.690 -5.029 -16.927 1.00 98.69 282 ALA A CA 1
ATOM 2303 C C . ALA A 1 282 ? 4.541 -5.955 -17.348 1.00 98.69 282 ALA A C 1
ATOM 2305 O O . ALA A 1 282 ? 3.430 -5.472 -17.561 1.00 98.69 282 ALA A O 1
ATOM 2306 N N . LYS A 1 283 ? 4.774 -7.274 -17.395 1.00 98.50 283 LYS A N 1
ATOM 2307 C CA . LYS A 1 283 ? 3.733 -8.268 -17.720 1.00 98.50 283 LYS A CA 1
ATOM 2308 C C . LYS A 1 283 ? 2.590 -8.250 -16.700 1.00 98.50 283 LYS A C 1
ATOM 2310 O O . LYS A 1 283 ? 1.420 -8.250 -17.080 1.00 98.50 283 LYS A O 1
ATOM 2315 N N . LEU A 1 284 ? 2.935 -8.190 -15.413 1.00 98.56 284 LEU A N 1
ATOM 2316 C CA . LEU A 1 284 ? 1.983 -8.096 -14.308 1.00 98.56 284 LEU A CA 1
ATOM 2317 C C . LEU A 1 284 ? 1.096 -6.846 -14.431 1.00 98.56 284 LEU A C 1
ATOM 2319 O O . LEU A 1 284 ? -0.130 -6.942 -14.365 1.00 98.56 284 LEU A O 1
ATOM 2323 N N . TYR A 1 285 ? 1.708 -5.676 -14.630 1.00 98.81 285 TYR A N 1
ATOM 2324 C CA . TYR A 1 285 ? 0.989 -4.414 -14.777 1.00 98.81 285 TYR A CA 1
ATOM 2325 C C . TYR A 1 285 ? 0.088 -4.413 -16.013 1.00 98.81 285 TYR A C 1
ATOM 2327 O O . TYR A 1 285 ? -1.063 -3.998 -15.914 1.00 98.81 285 TYR A O 1
ATOM 2335 N N . ASP A 1 286 ? 0.572 -4.895 -17.159 1.00 98.81 286 ASP A N 1
ATOM 2336 C CA . ASP A 1 286 ? -0.205 -4.899 -18.403 1.00 98.81 286 ASP A CA 1
ATOM 2337 C C . ASP A 1 286 ? -1.477 -5.741 -18.269 1.00 98.81 286 ASP A C 1
ATOM 2339 O O . ASP A 1 286 ? -2.554 -5.301 -18.684 1.00 98.81 286 ASP A O 1
ATOM 2343 N N . TYR A 1 287 ? -1.379 -6.908 -17.621 1.00 98.81 287 TYR A N 1
ATOM 2344 C CA . TYR A 1 287 ? -2.541 -7.738 -17.320 1.00 98.81 287 TYR A CA 1
ATOM 2345 C C . TYR A 1 287 ? -3.551 -6.996 -16.439 1.00 98.81 287 TYR A C 1
ATOM 2347 O O . TYR A 1 287 ? -4.719 -6.867 -16.811 1.00 98.81 287 TYR A O 1
ATOM 2355 N N . PHE A 1 288 ? -3.113 -6.470 -15.291 1.00 98.81 288 PHE A N 1
ATOM 2356 C CA . PHE A 1 288 ? -4.025 -5.838 -14.335 1.00 98.81 288 PHE A CA 1
ATOM 2357 C C . PHE A 1 288 ? -4.577 -4.496 -14.813 1.00 98.81 288 PHE A C 1
ATOM 2359 O O . PHE A 1 288 ? -5.716 -4.160 -14.498 1.00 98.81 288 PHE A O 1
ATOM 2366 N N . ASN A 1 289 ? -3.834 -3.753 -15.630 1.00 98.88 289 ASN A N 1
ATOM 2367 C CA . ASN A 1 289 ? -4.358 -2.576 -16.311 1.00 98.88 289 ASN A CA 1
ATOM 2368 C C . ASN A 1 289 ? -5.461 -2.978 -17.306 1.00 98.88 289 ASN A C 1
ATOM 2370 O O . ASN A 1 289 ? -6.531 -2.372 -17.331 1.00 98.88 289 ASN A O 1
ATOM 2374 N N . ALA A 1 290 ? -5.261 -4.048 -18.084 1.00 98.81 290 ALA A N 1
ATOM 2375 C CA . ALA A 1 290 ? -6.288 -4.539 -19.001 1.00 98.81 290 ALA A CA 1
ATOM 2376 C C . ALA A 1 290 ? -7.543 -5.046 -18.263 1.00 98.81 290 ALA A C 1
ATOM 2378 O O . ALA A 1 290 ? -8.664 -4.744 -18.683 1.00 98.81 290 ALA A O 1
ATOM 2379 N N . THR A 1 291 ? -7.398 -5.788 -17.158 1.00 98.44 291 THR A N 1
ATOM 2380 C CA . THR A 1 291 ? -8.555 -6.245 -16.365 1.00 98.44 291 THR A CA 1
ATOM 2381 C C . THR A 1 291 ? -9.249 -5.097 -15.634 1.00 98.44 291 THR A C 1
ATOM 2383 O O . THR A 1 291 ? -10.479 -5.087 -15.559 1.00 98.44 291 THR A O 1
ATOM 2386 N N . PHE A 1 292 ? -8.505 -4.090 -15.174 1.00 98.75 292 PHE A N 1
ATOM 2387 C CA . PHE A 1 292 ? -9.051 -2.850 -14.626 1.00 98.75 292 PHE A CA 1
ATOM 2388 C C . PHE A 1 292 ? -9.968 -2.143 -15.633 1.00 98.75 292 PHE A C 1
ATOM 2390 O O . PHE A 1 292 ? -11.131 -1.870 -15.325 1.00 98.75 292 PHE A O 1
ATOM 2397 N N . TRP A 1 293 ? -9.506 -1.941 -16.870 1.00 98.69 293 TRP A N 1
ATOM 2398 C CA . TRP A 1 293 ? -10.320 -1.321 -17.918 1.00 98.69 293 TRP A CA 1
ATOM 2399 C C . TRP A 1 293 ? -11.550 -2.149 -18.291 1.00 98.69 293 TRP A C 1
ATOM 2401 O O . TRP A 1 293 ? -12.621 -1.579 -18.498 1.00 98.69 293 TRP A O 1
ATOM 2411 N N . LYS A 1 294 ? -11.452 -3.485 -18.291 1.00 98.50 294 LYS A N 1
ATOM 2412 C CA . LYS A 1 294 ? -12.625 -4.362 -18.454 1.00 98.50 294 LYS A CA 1
ATOM 2413 C C . LYS A 1 294 ? -13.658 -4.149 -17.341 1.00 98.50 294 LYS A C 1
ATOM 2415 O O . LYS A 1 294 ? -14.851 -4.090 -17.631 1.00 98.50 294 LYS A O 1
ATOM 2420 N N . LYS A 1 295 ? -13.226 -3.992 -16.081 1.00 98.00 295 LYS A N 1
ATOM 2421 C CA . LYS A 1 295 ? -14.127 -3.701 -14.947 1.00 98.00 295 LYS A CA 1
ATOM 2422 C C . LYS A 1 295 ? -14.815 -2.339 -15.110 1.00 98.00 295 LYS A C 1
ATOM 2424 O O . LYS A 1 295 ? -16.019 -2.254 -14.891 1.00 98.00 295 LYS A O 1
ATOM 2429 N N . LEU A 1 296 ? -14.092 -1.299 -15.538 1.00 97.88 296 LEU A N 1
ATOM 2430 C CA . LEU A 1 296 ? -14.686 0.019 -15.809 1.00 97.88 296 LEU A CA 1
ATOM 2431 C C . LEU A 1 296 ? -15.686 -0.022 -16.972 1.00 97.88 296 LEU A C 1
ATOM 2433 O O . LEU A 1 296 ? -16.783 0.520 -16.861 1.00 97.88 296 LEU A O 1
ATOM 2437 N N . GLN A 1 297 ? -15.346 -0.708 -18.066 1.00 97.56 297 GLN A N 1
ATOM 2438 C CA . GLN A 1 297 ? -16.243 -0.879 -19.212 1.00 97.56 297 GLN A CA 1
ATOM 2439 C C . GLN A 1 297 ? -17.529 -1.615 -18.823 1.00 97.56 297 GLN A C 1
ATOM 2441 O O . GLN A 1 297 ? -18.609 -1.199 -19.231 1.00 97.56 297 GLN A O 1
ATOM 2446 N N . ALA A 1 298 ? -17.434 -2.650 -17.982 1.00 95.44 298 ALA A N 1
ATOM 2447 C CA . ALA A 1 298 ? -18.597 -3.381 -17.481 1.00 95.44 298 ALA A CA 1
ATOM 2448 C C . ALA A 1 298 ? -19.534 -2.517 -16.613 1.00 95.44 298 ALA A C 1
ATOM 2450 O O . ALA A 1 298 ? -20.733 -2.783 -16.558 1.00 95.44 298 ALA A O 1
ATOM 2451 N N . LEU A 1 299 ? -19.014 -1.477 -15.950 1.00 93.56 299 LEU A N 1
ATOM 2452 C CA . LEU A 1 299 ? -19.832 -0.487 -15.238 1.00 93.56 299 LEU A CA 1
ATOM 2453 C C . LEU A 1 299 ? -20.451 0.575 -16.161 1.00 93.56 299 LEU A C 1
ATOM 2455 O O . LEU A 1 299 ? -21.436 1.208 -15.777 1.00 93.56 299 LEU A O 1
ATOM 2459 N N . GLY A 1 300 ? -19.881 0.767 -17.351 1.00 95.94 300 GLY A N 1
ATOM 2460 C CA . GLY A 1 300 ? -20.181 1.863 -18.268 1.00 95.94 300 GLY A CA 1
ATOM 2461 C C . GLY A 1 300 ? -19.309 3.088 -17.985 1.00 95.94 300 GLY A C 1
ATOM 2462 O O . GLY A 1 300 ? -19.387 3.682 -16.910 1.00 95.94 300 GLY A O 1
ATOM 2463 N N . LEU A 1 301 ? -18.498 3.493 -18.967 1.00 96.50 301 LEU A N 1
ATOM 2464 C CA . LEU A 1 301 ? -17.519 4.577 -18.802 1.00 96.50 301 LEU A CA 1
ATOM 2465 C C . LEU A 1 301 ? -18.182 5.921 -18.458 1.00 96.50 301 LEU A C 1
ATOM 2467 O O . LEU A 1 301 ? -17.729 6.585 -17.533 1.00 96.50 301 LEU A O 1
ATOM 2471 N N . ASP A 1 302 ? -19.320 6.250 -19.074 1.00 95.88 302 ASP A N 1
ATOM 2472 C CA . ASP A 1 302 ? -20.086 7.468 -18.757 1.00 95.88 302 ASP A CA 1
ATOM 2473 C C . ASP A 1 302 ? -20.609 7.486 -17.306 1.00 95.88 302 ASP A C 1
ATOM 2475 O O . ASP A 1 302 ? -20.805 8.539 -16.701 1.00 95.88 302 ASP A O 1
ATOM 2479 N N . CYS A 1 303 ? -20.897 6.309 -16.738 1.00 94.12 303 CYS A N 1
ATOM 2480 C CA . CYS A 1 303 ? -21.343 6.168 -15.349 1.00 94.12 303 CYS A CA 1
ATOM 2481 C C . CYS A 1 303 ? -20.159 6.356 -14.390 1.00 94.12 303 CYS A C 1
ATOM 2483 O O . CYS A 1 303 ? -20.291 7.057 -13.388 1.00 94.12 303 CYS A O 1
ATOM 2485 N N . VAL A 1 304 ? -18.995 5.793 -14.732 1.00 96.75 304 VAL A N 1
ATOM 2486 C CA . VAL A 1 304 ? -17.744 5.995 -13.987 1.00 96.75 304 VAL A CA 1
ATOM 2487 C C . VAL A 1 304 ? -17.342 7.469 -13.991 1.00 96.75 304 VAL A C 1
ATOM 2489 O O . VAL A 1 304 ? -17.061 8.008 -12.924 1.00 96.75 304 VAL A O 1
ATOM 2492 N N . GLU A 1 305 ? -17.369 8.135 -15.147 1.00 97.81 305 GLU A N 1
ATOM 2493 C CA . GLU A 1 305 ? -17.013 9.553 -15.282 1.00 97.81 305 GLU A CA 1
ATOM 2494 C C . GLU A 1 305 ? -17.865 10.441 -14.362 1.00 97.81 305 GLU A C 1
ATOM 2496 O O . GLU A 1 305 ? -17.329 11.222 -13.577 1.00 97.81 305 GLU A O 1
ATOM 2501 N N . LYS A 1 306 ? -19.188 10.234 -14.346 1.00 97.00 306 LYS A N 1
ATOM 2502 C CA . LYS A 1 306 ? -20.098 10.963 -13.445 1.00 97.00 306 LYS A CA 1
ATOM 2503 C C . LYS A 1 306 ? -19.773 10.750 -11.968 1.00 97.00 306 LYS A C 1
ATOM 2505 O O . LYS A 1 306 ? -19.864 11.685 -11.175 1.00 97.00 306 LYS A O 1
ATOM 2510 N N . GLU A 1 307 ? -19.417 9.532 -11.567 1.00 97.44 307 GLU A N 1
ATOM 2511 C CA . GLU A 1 307 ? -19.027 9.260 -10.180 1.00 97.44 307 GLU A CA 1
ATOM 2512 C C . GLU A 1 307 ? -17.677 9.868 -9.810 1.00 97.44 307 GLU A C 1
ATOM 2514 O O . GLU A 1 307 ? -17.518 10.354 -8.688 1.00 97.44 307 GLU A O 1
ATOM 2519 N N . VAL A 1 308 ? -16.726 9.880 -10.743 1.00 98.31 308 VAL A N 1
ATOM 2520 C CA . VAL A 1 308 ? -15.448 10.577 -10.577 1.00 98.31 308 VAL A CA 1
ATOM 2521 C C . VAL A 1 308 ? -15.681 12.077 -10.395 1.00 98.31 308 VAL A C 1
ATOM 2523 O O . VAL A 1 308 ? -15.095 12.680 -9.496 1.00 98.31 308 VAL A O 1
ATOM 2526 N N . ASP A 1 309 ? -16.582 12.682 -11.167 1.00 98.19 309 ASP A N 1
ATOM 2527 C CA . ASP A 1 309 ? -16.932 14.094 -11.006 1.00 98.19 309 ASP A CA 1
ATOM 2528 C C . ASP A 1 309 ? -17.575 14.379 -9.645 1.00 98.19 309 ASP A C 1
ATOM 2530 O O . ASP A 1 309 ? -17.203 15.345 -8.972 1.00 98.19 309 ASP A O 1
ATOM 2534 N N . LEU A 1 310 ? -18.487 13.517 -9.184 1.00 97.19 310 LEU A N 1
ATOM 2535 C CA . LEU A 1 310 ? -19.074 13.622 -7.843 1.00 97.19 310 LEU A CA 1
ATOM 2536 C C . LEU A 1 310 ? -18.013 13.499 -6.742 1.00 97.19 310 LEU A C 1
ATOM 2538 O O . LEU A 1 310 ? -18.032 14.275 -5.780 1.00 97.19 310 LEU A O 1
ATOM 2542 N N . LEU A 1 311 ? -17.069 12.565 -6.888 1.00 97.56 311 LEU A N 1
ATOM 2543 C CA . LEU A 1 311 ? -15.933 12.399 -5.984 1.00 97.56 311 LEU A CA 1
ATOM 2544 C C . LEU A 1 311 ? -15.075 13.663 -5.932 1.00 97.56 311 LEU A C 1
ATOM 2546 O O . LEU A 1 311 ? -14.813 14.172 -4.841 1.00 97.56 311 LEU A O 1
ATOM 2550 N N . ARG A 1 312 ? -14.699 14.220 -7.086 1.00 97.00 312 ARG A N 1
ATOM 2551 C CA . ARG A 1 312 ? -13.895 15.449 -7.173 1.00 97.00 312 ARG A CA 1
ATOM 2552 C C . ARG A 1 312 ? -14.607 16.647 -6.549 1.00 97.00 312 ARG A C 1
ATOM 2554 O O . ARG A 1 312 ? -13.986 17.407 -5.808 1.00 97.00 312 ARG A O 1
ATOM 2561 N N . GLN A 1 313 ? -15.914 16.788 -6.768 1.00 96.81 313 GLN A N 1
ATOM 2562 C CA . GLN A 1 313 ? -16.723 17.839 -6.141 1.00 96.81 313 GLN A CA 1
ATOM 2563 C C . GLN A 1 313 ? -16.818 17.673 -4.617 1.00 96.81 313 GLN A C 1
ATOM 2565 O O . GLN A 1 313 ? -16.722 18.647 -3.868 1.00 96.81 313 GLN A O 1
ATOM 2570 N N . ALA A 1 314 ? -17.016 16.450 -4.121 1.00 96.12 314 ALA A N 1
ATOM 2571 C CA . ALA A 1 314 ? -17.038 16.179 -2.684 1.00 96.12 314 ALA A CA 1
ATOM 2572 C C . ALA A 1 314 ? -15.665 16.414 -2.033 1.00 96.12 314 ALA A C 1
ATOM 2574 O O . ALA A 1 314 ? -15.588 16.979 -0.942 1.00 96.12 314 ALA A O 1
ATOM 2575 N N . GLN A 1 315 ? -14.588 16.051 -2.729 1.00 94.56 315 GLN A N 1
ATOM 2576 C CA . GLN A 1 315 ? -13.218 16.280 -2.295 1.00 94.56 315 GLN A CA 1
ATOM 2577 C C . GLN A 1 315 ? -12.892 17.777 -2.217 1.00 94.56 315 GLN A C 1
ATOM 2579 O O . GLN A 1 315 ? -12.387 18.216 -1.188 1.00 94.56 315 GLN A O 1
ATOM 2584 N N . ASP A 1 316 ? -13.232 18.575 -3.237 1.00 93.88 316 ASP A N 1
ATOM 2585 C CA . ASP A 1 316 ? -13.035 20.034 -3.214 1.00 93.88 316 ASP A CA 1
ATOM 2586 C C . ASP A 1 316 ? -13.793 20.684 -2.044 1.00 93.88 316 ASP A C 1
ATOM 2588 O O . ASP A 1 316 ? -13.208 21.469 -1.296 1.00 93.88 316 ASP A O 1
ATOM 2592 N N . ARG A 1 317 ? -15.048 20.276 -1.797 1.00 93.75 317 ARG A N 1
ATOM 2593 C CA . ARG A 1 317 ? -15.833 20.754 -0.644 1.00 93.75 317 ARG A CA 1
ATOM 2594 C C . ARG A 1 317 ? -15.183 20.412 0.698 1.00 93.75 317 ARG A C 1
ATOM 2596 O O . ARG A 1 317 ? -15.031 21.304 1.533 1.00 93.75 317 ARG A O 1
ATOM 2603 N N . LEU A 1 318 ? 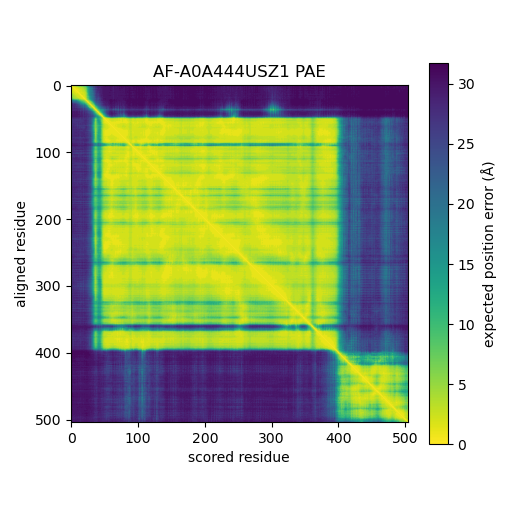-14.785 19.153 0.907 1.00 91.62 318 LEU A N 1
ATOM 2604 C CA . LEU A 1 318 ? -14.124 18.719 2.146 1.00 91.62 318 LEU A CA 1
ATOM 2605 C C . LEU A 1 318 ? -12.818 19.486 2.367 1.00 91.62 318 LEU A C 1
ATOM 2607 O O . LEU A 1 318 ? -12.568 20.004 3.453 1.00 91.62 318 LEU A O 1
ATOM 2611 N N . ILE A 1 319 ? -11.995 19.566 1.324 1.00 91.50 319 ILE A N 1
ATOM 2612 C CA . ILE A 1 319 ? -10.695 20.218 1.373 1.00 91.50 319 ILE A CA 1
ATOM 2613 C C . ILE A 1 319 ? -10.870 21.706 1.691 1.00 91.50 319 ILE A C 1
ATOM 2615 O O . ILE A 1 319 ? -10.285 22.192 2.654 1.00 91.50 319 ILE A O 1
ATOM 2619 N N . ARG A 1 320 ? -11.724 22.439 0.975 1.00 92.00 320 ARG A N 1
ATOM 2620 C CA . ARG A 1 320 ? -11.967 23.854 1.295 1.00 92.00 320 ARG A CA 1
ATOM 2621 C C . ARG A 1 320 ? -12.478 24.036 2.718 1.00 92.00 320 ARG A C 1
ATOM 2623 O O . ARG A 1 320 ? -12.026 24.952 3.395 1.00 92.00 320 ARG A O 1
ATOM 2630 N N . GLY A 1 321 ? -13.349 23.148 3.200 1.00 91.12 321 GLY A N 1
ATOM 2631 C CA . GLY A 1 321 ? -13.796 23.151 4.594 1.00 91.12 321 GLY A CA 1
ATOM 2632 C C . GLY A 1 321 ? -12.636 23.037 5.590 1.00 91.12 321 GLY A C 1
ATOM 2633 O O . GLY A 1 321 ? -12.544 23.830 6.523 1.00 91.12 321 GLY A O 1
ATOM 2634 N N . CYS A 1 322 ? -11.703 22.112 5.354 1.00 90.56 322 CYS A N 1
ATOM 2635 C CA . CYS A 1 322 ? -10.532 21.910 6.211 1.00 90.56 322 CYS A CA 1
ATOM 2636 C C . CYS A 1 322 ? -9.473 23.023 6.112 1.00 90.56 322 CYS A C 1
ATOM 2638 O O . CYS A 1 322 ? -8.727 23.254 7.063 1.00 90.56 322 CYS A O 1
ATOM 2640 N N . PHE A 1 323 ? -9.397 23.721 4.975 1.00 89.94 323 PHE A N 1
ATOM 2641 C CA . PHE A 1 323 ? -8.348 24.698 4.663 1.00 89.94 323 PHE A CA 1
ATOM 2642 C C . PHE A 1 323 ? -8.880 26.139 4.525 1.00 89.94 323 PHE A C 1
ATOM 2644 O O . PHE A 1 323 ? -8.362 26.943 3.745 1.00 89.94 323 PHE A O 1
ATOM 2651 N N . GLY A 1 324 ? -9.912 26.490 5.302 1.00 85.31 324 GLY A N 1
ATOM 2652 C CA . GLY A 1 324 ? -10.384 27.874 5.447 1.00 85.31 324 GLY A CA 1
ATOM 2653 C C . GLY A 1 324 ? -10.966 28.483 4.165 1.00 85.31 324 GLY A C 1
ATOM 2654 O O . GLY A 1 324 ? -10.744 29.655 3.882 1.00 85.31 324 GLY A O 1
ATOM 2655 N N . GLY A 1 325 ? -11.658 27.681 3.356 1.00 85.88 325 GLY A N 1
ATOM 2656 C CA . GLY A 1 325 ? -12.264 28.073 2.076 1.00 85.88 325 GLY A CA 1
ATOM 2657 C C . GLY A 1 325 ? -11.320 28.000 0.868 1.00 85.88 325 GLY A C 1
ATOM 2658 O O . GLY A 1 325 ? -11.762 28.150 -0.275 1.00 85.88 325 GLY A O 1
ATOM 2659 N N . SER A 1 326 ? -10.032 27.735 1.095 1.00 84.75 326 SER A N 1
ATOM 2660 C CA . SER A 1 326 ? -8.994 27.717 0.060 1.00 84.75 326 SER A CA 1
ATOM 2661 C C . SER A 1 326 ? -8.509 26.303 -0.267 1.00 84.75 326 SER A C 1
ATOM 2663 O O . SER A 1 326 ? -8.746 25.357 0.484 1.00 84.75 326 SER A O 1
ATOM 2665 N N . LEU A 1 327 ? -7.835 26.148 -1.410 1.00 86.38 327 LEU A N 1
ATOM 2666 C CA . LEU A 1 327 ? -7.118 24.911 -1.712 1.00 86.38 327 LEU A CA 1
ATOM 2667 C C . LEU A 1 327 ? -5.834 24.826 -0.866 1.00 86.38 327 LEU A C 1
ATOM 2669 O O . LEU A 1 327 ? -5.182 25.845 -0.631 1.00 86.38 327 LEU A O 1
ATOM 2673 N N . PRO A 1 328 ? -5.436 23.621 -0.432 1.00 87.62 328 PRO A N 1
ATOM 2674 C CA . PRO A 1 328 ? -4.339 23.426 0.490 1.00 87.62 328 PRO A CA 1
ATOM 2675 C C . PRO A 1 328 ? -3.021 23.755 -0.192 1.00 87.62 328 PRO A C 1
ATOM 2677 O O . PRO A 1 328 ? -2.685 23.211 -1.246 1.00 87.62 328 PRO A O 1
ATOM 2680 N N . GLN A 1 329 ? -2.240 24.621 0.443 1.00 89.00 329 GLN A N 1
ATOM 2681 C CA . GLN A 1 329 ? -0.901 24.926 -0.026 1.00 89.00 329 GLN A CA 1
ATOM 2682 C C . GLN A 1 329 ? 0.057 23.793 0.352 1.00 89.00 329 GLN A C 1
ATOM 2684 O O . GLN A 1 329 ? 0.165 23.424 1.523 1.00 89.00 329 GLN A O 1
ATOM 2689 N N . LEU A 1 330 ? 0.796 23.281 -0.633 1.00 92.25 330 LEU A N 1
ATOM 2690 C CA . LEU A 1 330 ? 1.885 22.341 -0.385 1.00 92.25 330 LEU A CA 1
ATOM 2691 C C . LEU A 1 330 ? 3.034 23.042 0.337 1.00 92.25 330 LEU A C 1
ATOM 2693 O O . LEU A 1 330 ? 3.472 24.122 -0.062 1.00 92.25 330 LEU A O 1
ATOM 2697 N N . ARG A 1 331 ? 3.529 22.407 1.397 1.00 92.56 331 ARG A N 1
ATOM 2698 C CA . ARG A 1 331 ? 4.624 22.910 2.230 1.00 92.56 331 ARG A CA 1
ATOM 2699 C C . ARG A 1 331 ? 5.778 21.923 2.234 1.00 92.56 331 ARG A C 1
ATOM 2701 O O . ARG A 1 331 ? 5.569 20.706 2.261 1.00 92.56 331 ARG A O 1
ATOM 2708 N N . SER A 1 332 ? 7.002 22.442 2.246 1.00 92.06 332 SER A N 1
ATOM 2709 C CA . SER A 1 332 ? 8.165 21.611 2.545 1.00 92.06 332 SER A CA 1
ATO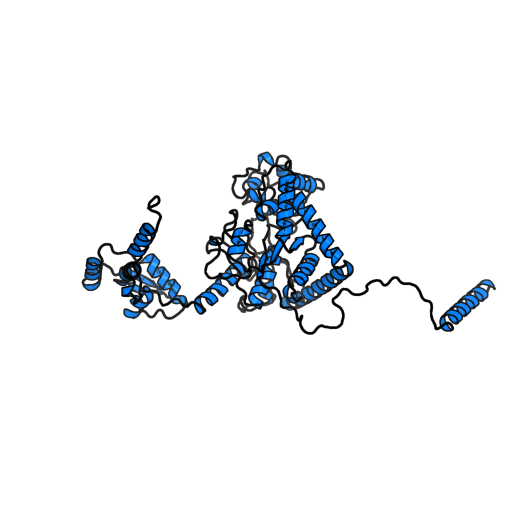M 2710 C C . SER A 1 332 ? 8.095 21.117 3.992 1.00 92.06 332 SER A C 1
ATOM 2712 O O . SER A 1 332 ? 7.493 21.757 4.856 1.00 92.06 332 SER A O 1
ATOM 2714 N N . SER A 1 333 ? 8.749 19.996 4.296 1.00 90.69 333 SER A N 1
ATOM 2715 C CA . SER A 1 333 ? 8.716 19.440 5.653 1.00 90.69 333 SER A CA 1
ATOM 2716 C C . SER A 1 333 ? 9.237 20.395 6.737 1.00 90.69 333 SER A C 1
ATOM 2718 O O . SER A 1 333 ? 8.826 20.261 7.888 1.00 90.69 333 SER A O 1
ATOM 2720 N N . SER A 1 334 ? 10.134 21.330 6.415 1.00 89.94 334 SER A N 1
ATOM 2721 C CA . SER A 1 334 ? 10.638 22.325 7.372 1.00 89.94 334 SER A CA 1
ATOM 2722 C C . SER A 1 334 ? 9.654 23.471 7.617 1.00 89.94 334 SER A C 1
ATOM 2724 O O . SER A 1 334 ? 9.664 24.050 8.701 1.00 89.94 334 SER A O 1
ATOM 2726 N N . GLN A 1 335 ? 8.792 23.771 6.641 1.00 92.12 335 GLN A N 1
ATOM 2727 C CA . GLN A 1 335 ? 7.7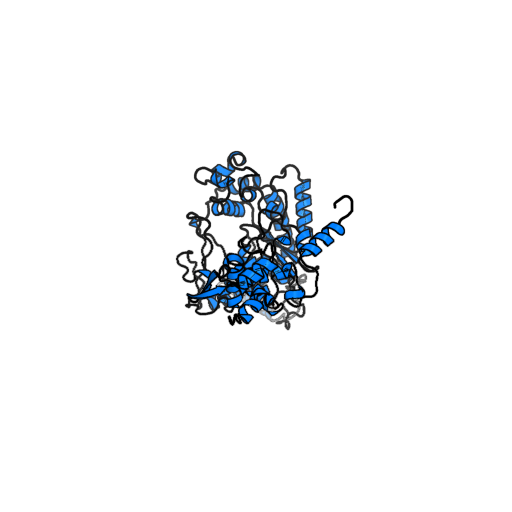61 24.806 6.734 1.00 92.12 335 GLN A CA 1
ATOM 2728 C C . GLN A 1 335 ? 6.531 24.355 7.529 1.00 92.12 335 GLN A C 1
ATOM 2730 O O . GLN A 1 335 ? 5.808 25.209 8.031 1.00 92.12 335 GLN A O 1
ATOM 2735 N N . ILE A 1 336 ? 6.308 23.042 7.652 1.00 91.00 336 ILE A N 1
ATOM 2736 C CA . ILE A 1 336 ? 5.174 22.481 8.392 1.00 91.00 336 ILE A CA 1
ATOM 2737 C C . ILE A 1 336 ? 5.364 22.731 9.892 1.00 91.00 336 ILE A C 1
ATOM 2739 O O . ILE A 1 336 ? 6.333 22.252 10.507 1.00 91.00 336 ILE A O 1
ATOM 2743 N N . LYS A 1 337 ? 4.438 23.491 10.483 1.00 88.38 337 LYS A N 1
ATOM 2744 C CA . LYS A 1 337 ? 4.505 23.913 11.891 1.00 88.38 337 LYS A CA 1
ATOM 2745 C C . LYS A 1 337 ? 4.291 22.739 12.838 1.00 88.38 337 LYS A C 1
ATOM 2747 O O . LYS A 1 337 ? 5.071 22.558 13.775 1.00 88.38 337 LYS A O 1
ATOM 2752 N N . ASN A 1 338 ? 3.269 21.923 12.582 1.00 86.94 338 ASN A N 1
ATOM 2753 C CA . ASN A 1 338 ? 2.995 20.747 13.399 1.00 86.94 338 ASN A CA 1
ATOM 2754 C C . ASN A 1 338 ? 3.993 19.626 13.063 1.00 86.94 338 ASN A C 1
ATOM 2756 O O . ASN A 1 338 ? 3.978 19.063 11.969 1.00 86.94 338 ASN A O 1
ATOM 2760 N N . LYS A 1 339 ? 4.858 19.270 14.019 1.00 86.56 339 LYS A N 1
ATOM 2761 C CA . LYS A 1 339 ? 5.880 18.230 13.822 1.00 86.56 339 LYS A CA 1
ATOM 2762 C C . LYS A 1 339 ? 5.278 16.855 13.510 1.00 86.56 339 LYS A C 1
ATOM 2764 O O . LYS A 1 339 ? 5.893 16.103 12.758 1.00 86.56 339 LYS A O 1
ATOM 2769 N N . ASP A 1 340 ? 4.076 16.562 14.003 1.00 85.12 340 ASP A N 1
ATOM 2770 C CA . ASP A 1 340 ? 3.380 15.298 13.740 1.00 85.12 340 ASP A CA 1
ATOM 2771 C C . ASP A 1 340 ? 2.838 15.204 12.305 1.00 85.12 340 ASP A C 1
ATOM 2773 O O . ASP A 1 340 ? 2.525 14.115 11.829 1.00 85.12 340 ASP A O 1
ATOM 2777 N N . LEU A 1 341 ? 2.793 16.325 11.578 1.00 90.62 341 LEU A N 1
ATOM 2778 C CA . LEU A 1 341 ? 2.402 16.382 10.167 1.00 90.62 341 LEU A CA 1
ATOM 2779 C C . LEU A 1 341 ? 3.584 16.392 9.200 1.00 90.62 341 LEU A C 1
ATOM 2781 O O . LEU A 1 341 ? 3.395 16.386 7.983 1.00 90.62 341 LEU A O 1
ATOM 2785 N N . ARG A 1 342 ? 4.817 16.398 9.713 1.00 92.12 342 ARG A N 1
ATOM 2786 C CA . ARG A 1 342 ? 6.010 16.420 8.866 1.00 92.12 342 ARG A CA 1
ATOM 2787 C C . ARG A 1 342 ? 6.190 15.067 8.175 1.00 92.12 342 ARG A C 1
ATOM 2789 O O . ARG A 1 342 ? 6.385 14.060 8.862 1.00 92.12 342 ARG A O 1
ATOM 2796 N N . PRO A 1 343 ? 6.151 15.005 6.835 1.00 91.69 343 PRO A N 1
ATOM 2797 C CA . PRO A 1 343 ? 6.407 13.761 6.132 1.00 91.69 343 PRO A CA 1
ATOM 2798 C C . PRO A 1 343 ? 7.874 13.356 6.293 1.00 91.69 343 PRO A C 1
ATOM 2800 O O . PRO A 1 343 ? 8.774 14.202 6.304 1.00 91.69 343 PRO A O 1
ATOM 2803 N N . TRP A 1 344 ? 8.122 12.051 6.378 1.00 90.25 344 TRP A N 1
ATOM 2804 C CA . TRP A 1 344 ? 9.480 11.517 6.431 1.00 90.25 344 TRP A CA 1
ATOM 2805 C C . TRP A 1 344 ? 10.264 11.870 5.160 1.00 90.25 344 TRP A C 1
ATOM 2807 O O . TRP A 1 344 ? 9.743 11.755 4.048 1.00 90.25 344 TRP A O 1
ATOM 2817 N N . GLN A 1 345 ? 11.518 12.296 5.333 1.00 92.75 345 GLN A N 1
ATOM 2818 C CA . GLN A 1 345 ? 12.404 12.675 4.234 1.00 92.75 345 GLN A CA 1
ATOM 2819 C C . GLN A 1 345 ? 13.427 11.558 3.977 1.00 92.75 345 GLN A C 1
ATOM 2821 O O . GLN A 1 345 ? 14.199 11.246 4.884 1.00 92.75 345 GLN A O 1
ATOM 2826 N N . PRO A 1 346 ? 13.473 10.976 2.765 1.00 87.31 346 PRO A N 1
ATOM 2827 C CA . PRO A 1 346 ? 14.401 9.890 2.443 1.00 87.31 346 PRO A CA 1
ATOM 2828 C C . PRO A 1 346 ? 15.864 10.305 2.372 1.00 87.31 346 PRO A C 1
ATOM 2830 O O . PRO A 1 346 ? 16.749 9.538 2.740 1.00 87.31 346 PRO A O 1
ATOM 2833 N N . SER A 1 347 ? 16.138 11.499 1.857 1.00 87.56 347 SER A N 1
ATOM 2834 C CA . SER A 1 347 ? 17.490 12.036 1.737 1.00 87.56 347 SER A CA 1
ATOM 2835 C C . SER A 1 347 ? 17.434 13.542 1.506 1.00 87.56 347 SER A C 1
ATOM 2837 O O . SER A 1 347 ? 16.374 14.097 1.222 1.00 87.56 347 SER A O 1
ATOM 2839 N N . SER A 1 348 ? 18.590 14.206 1.543 1.00 85.00 348 SER A N 1
ATOM 2840 C CA . SER A 1 348 ? 18.710 15.622 1.176 1.00 85.00 348 SER A CA 1
ATOM 2841 C C . SER A 1 348 ? 18.380 15.915 -0.295 1.00 85.00 348 SER A C 1
ATOM 2843 O O . SER A 1 348 ? 18.136 17.067 -0.638 1.00 85.00 348 SER A O 1
ATOM 2845 N N . LYS A 1 349 ? 18.362 14.895 -1.166 1.00 84.38 349 LYS A N 1
ATOM 2846 C CA . LYS A 1 349 ? 18.105 15.035 -2.611 1.00 84.38 349 LYS A CA 1
ATOM 2847 C C . LYS A 1 349 ? 16.633 14.884 -2.994 1.00 84.38 349 LYS A C 1
ATOM 2849 O O . LYS A 1 349 ? 16.283 15.134 -4.142 1.00 84.38 349 LYS A O 1
ATOM 2854 N N . VAL A 1 350 ? 15.787 14.416 -2.079 1.00 89.06 350 VAL A N 1
ATOM 2855 C CA . VAL A 1 350 ? 14.382 14.117 -2.366 1.00 89.06 350 VAL A CA 1
ATOM 2856 C C . VAL A 1 350 ? 13.513 14.750 -1.294 1.00 89.06 350 VAL A C 1
ATOM 2858 O O . VAL A 1 350 ? 13.473 14.287 -0.156 1.00 89.06 350 VAL A O 1
ATOM 2861 N N . ALA A 1 351 ? 12.789 15.791 -1.693 1.00 93.25 351 ALA A N 1
ATOM 2862 C CA . ALA A 1 351 ? 11.865 16.515 -0.842 1.00 93.25 351 ALA A CA 1
ATOM 2863 C C . ALA A 1 351 ? 10.457 15.918 -0.945 1.00 93.25 351 ALA A C 1
ATOM 2865 O O . ALA A 1 351 ? 9.843 15.902 -2.019 1.00 93.25 351 ALA A O 1
ATOM 2866 N N . ILE A 1 352 ? 9.936 15.456 0.192 1.00 94.12 352 ILE A N 1
ATOM 2867 C CA . ILE A 1 352 ? 8.532 15.075 0.351 1.00 94.12 352 ILE A CA 1
ATOM 2868 C C . ILE A 1 352 ? 7.771 16.249 0.963 1.00 94.12 352 ILE A C 1
ATOM 2870 O O . ILE A 1 352 ? 8.154 16.763 2.018 1.00 94.12 352 ILE A O 1
ATOM 2874 N N . VAL A 1 353 ? 6.698 16.670 0.297 1.00 94.88 353 VAL A N 1
ATOM 2875 C CA . VAL A 1 353 ? 5.830 17.768 0.743 1.00 94.88 353 VAL A CA 1
ATOM 2876 C C . VAL A 1 353 ? 4.644 17.256 1.548 1.00 94.88 353 VAL A C 1
ATOM 2878 O O . VAL A 1 353 ? 4.238 16.097 1.429 1.00 94.88 353 VAL A O 1
ATOM 2881 N N . GLY A 1 354 ? 4.087 18.142 2.365 1.00 94.12 354 GLY A N 1
ATOM 2882 C CA . GLY A 1 354 ? 2.876 17.900 3.139 1.00 94.12 354 GLY A CA 1
ATOM 2883 C C . GLY A 1 354 ? 2.018 19.156 3.232 1.00 94.12 354 GLY A C 1
ATOM 2884 O O . GLY A 1 354 ? 2.128 20.062 2.401 1.00 94.12 354 GLY A O 1
ATOM 2885 N N . TYR A 1 355 ? 1.175 19.199 4.258 1.00 93.00 355 TYR A N 1
ATOM 2886 C CA . TYR A 1 355 ? 0.171 20.238 4.456 1.00 93.00 355 TYR A CA 1
ATOM 2887 C C . TYR A 1 355 ? 0.212 20.766 5.891 1.00 93.00 355 TYR A C 1
ATOM 2889 O O . TYR A 1 355 ? 0.568 20.035 6.812 1.00 93.00 355 TYR A O 1
ATOM 2897 N N . ASP A 1 356 ? -0.201 22.020 6.066 1.00 88.56 356 ASP A N 1
ATOM 2898 C CA . ASP A 1 356 ? -0.520 22.623 7.364 1.00 88.56 356 ASP A CA 1
ATOM 2899 C C . ASP A 1 356 ? -1.995 23.033 7.360 1.00 88.56 356 ASP A C 1
ATOM 2901 O O . ASP A 1 356 ? -2.492 23.540 6.352 1.00 88.56 356 ASP A O 1
ATOM 2905 N N . LEU A 1 357 ? -2.676 22.865 8.494 1.00 87.31 357 LEU A N 1
ATOM 2906 C CA . LEU A 1 357 ? -4.010 23.432 8.691 1.00 87.31 357 LEU A CA 1
ATOM 2907 C C . LEU A 1 357 ? -3.907 24.933 9.027 1.00 87.31 357 LEU A C 1
ATOM 2909 O O . LEU A 1 357 ? -2.931 25.358 9.651 1.00 87.31 357 LEU A O 1
ATOM 2913 N N . PRO A 1 358 ? -4.894 25.756 8.626 1.00 80.38 358 PRO A N 1
ATOM 2914 C CA . PRO A 1 358 ? -4.829 27.213 8.767 1.00 80.38 358 PRO A CA 1
ATOM 2915 C C . PRO A 1 358 ? -4.915 27.717 10.218 1.00 80.38 358 PRO A C 1
ATOM 2917 O O . PRO A 1 358 ? -4.532 28.854 10.485 1.00 80.38 358 PRO A O 1
ATOM 2920 N N . TYR A 1 359 ? -5.384 26.897 11.162 1.00 73.31 359 TYR A N 1
ATOM 2921 C CA . TYR A 1 359 ? -5.468 27.240 12.583 1.00 73.31 359 TYR A CA 1
ATOM 2922 C C . TYR A 1 359 ? -4.399 26.511 13.404 1.00 73.31 359 TYR A C 1
ATOM 2924 O O . TYR A 1 359 ? -4.032 25.372 13.109 1.00 73.31 359 TYR A O 1
ATOM 2932 N N . ASN A 1 360 ? -3.933 27.150 14.486 1.00 59.91 360 ASN A N 1
ATOM 2933 C CA . ASN A 1 360 ? -3.156 26.471 15.523 1.00 59.91 360 ASN A CA 1
ATOM 2934 C C . ASN A 1 360 ? -4.062 25.412 16.161 1.00 59.91 360 ASN A C 1
ATOM 2936 O O . ASN A 1 360 ? -4.851 25.718 17.051 1.00 59.91 360 ASN A O 1
ATOM 2940 N N . SER A 1 361 ? -3.988 24.174 15.673 1.00 51.56 361 SER A N 1
ATOM 2941 C CA . SER A 1 361 ? -4.704 23.046 16.258 1.00 51.56 361 SER A CA 1
ATOM 2942 C C . SER A 1 361 ? -4.139 22.781 17.655 1.00 51.56 361 SER A C 1
ATOM 2944 O O . SER A 1 361 ? -3.187 22.029 17.819 1.00 51.56 361 SER A O 1
ATOM 2946 N N . THR A 1 362 ? -4.727 23.402 18.677 1.00 47.28 362 THR A N 1
ATOM 2947 C CA . THR A 1 362 ? -4.665 22.914 20.065 1.00 47.28 362 THR A CA 1
ATOM 2948 C C . THR A 1 362 ? -5.513 21.646 20.241 1.00 47.28 362 THR A C 1
ATOM 2950 O O . THR A 1 362 ? -5.504 21.027 21.302 1.00 47.28 362 THR A O 1
ATOM 2953 N N . HIS A 1 363 ? -6.242 21.242 19.194 1.00 51.16 363 HIS A N 1
ATOM 2954 C CA . HIS A 1 363 ? -7.072 20.050 19.154 1.00 51.16 363 HIS A CA 1
ATOM 2955 C C . HIS A 1 363 ? -6.245 18.763 19.064 1.00 51.16 363 HIS A C 1
ATOM 2957 O O . HIS A 1 363 ? -5.262 18.658 18.332 1.00 51.16 363 HIS A O 1
ATOM 2963 N N . ASN A 1 364 ? -6.687 17.757 19.818 1.00 59.56 364 ASN A N 1
ATOM 2964 C CA . ASN A 1 364 ? -6.109 16.423 19.836 1.00 59.56 364 ASN A CA 1
ATOM 2965 C C . ASN A 1 364 ? -6.246 15.765 18.448 1.00 59.56 364 ASN A C 1
ATOM 2967 O O . ASN A 1 364 ? -7.359 15.626 17.936 1.00 59.56 364 ASN A O 1
ATOM 2971 N N . ALA A 1 365 ? -5.133 15.303 17.862 1.00 60.66 365 ALA A N 1
ATOM 2972 C CA . ALA A 1 365 ? -5.114 14.595 16.574 1.00 60.66 365 ALA A CA 1
ATOM 2973 C C . ALA A 1 365 ? -6.061 13.389 16.514 1.00 60.66 365 ALA A C 1
ATOM 2975 O O . ALA A 1 365 ? -6.524 13.004 15.442 1.00 60.66 365 ALA A O 1
ATOM 2976 N N . ALA A 1 366 ? -6.399 12.821 17.672 1.00 62.75 366 ALA A N 1
ATOM 2977 C CA . ALA A 1 366 ? -7.356 11.732 17.781 1.00 62.75 366 ALA A CA 1
ATOM 2978 C C . ALA A 1 366 ? -8.800 12.114 17.389 1.00 62.75 366 ALA A C 1
ATOM 2980 O O . ALA A 1 366 ? -9.561 11.220 17.018 1.00 62.75 366 ALA A O 1
ATOM 2981 N N . SER A 1 367 ? -9.191 13.394 17.448 1.00 69.88 367 SER A N 1
ATOM 2982 C CA . SER A 1 367 ? -10.588 13.829 17.262 1.00 69.88 367 SER A CA 1
ATOM 2983 C C . SER A 1 367 ? -10.843 14.729 16.050 1.00 69.88 367 SER A C 1
ATOM 2985 O O . SER A 1 367 ? -11.999 14.898 15.679 1.00 69.88 367 SER A O 1
ATOM 2987 N N . ASP A 1 368 ? -9.812 15.306 15.428 1.00 85.88 368 ASP A N 1
ATOM 2988 C CA . ASP A 1 368 ? -9.981 16.234 14.300 1.00 85.88 368 ASP A CA 1
ATOM 2989 C C . ASP A 1 368 ? -9.981 15.486 12.941 1.00 85.88 368 ASP A C 1
ATOM 2991 O O . ASP A 1 368 ? -8.948 14.933 12.541 1.00 85.88 368 ASP A O 1
ATOM 2995 N N . PRO A 1 369 ? -11.113 15.446 12.205 1.00 87.81 369 PRO A N 1
ATOM 2996 C CA . PRO A 1 369 ? -11.212 14.730 10.933 1.00 87.81 369 PRO A CA 1
ATOM 2997 C C . PRO A 1 369 ? -10.371 15.358 9.811 1.00 87.81 369 PRO A C 1
ATOM 2999 O O . PRO A 1 369 ? -9.883 14.629 8.944 1.00 87.81 369 PRO A O 1
ATOM 3002 N N . CYS A 1 370 ? -10.170 16.679 9.832 1.00 91.12 370 CYS A N 1
ATOM 3003 C CA . CYS A 1 370 ? -9.323 17.386 8.874 1.00 91.12 370 CYS A CA 1
ATOM 3004 C C . CYS A 1 370 ? -7.850 17.097 9.134 1.00 91.12 370 CYS A C 1
ATOM 3006 O O . CYS A 1 370 ? -7.077 16.917 8.195 1.00 91.12 370 CYS A O 1
ATOM 3008 N N . LEU A 1 371 ? -7.469 16.980 10.406 1.00 91.06 371 LEU A N 1
ATOM 3009 C CA . LEU A 1 371 ? -6.115 16.593 10.769 1.00 91.06 371 LEU A CA 1
ATOM 3010 C C . LEU A 1 371 ? -5.814 15.171 10.287 1.00 91.06 371 LEU A C 1
ATOM 3012 O O . LEU A 1 371 ? -4.839 14.983 9.566 1.00 91.06 371 LEU A O 1
ATOM 3016 N N . LYS A 1 372 ? -6.691 14.196 10.569 1.00 91.81 372 LYS A N 1
ATOM 3017 C CA . LYS A 1 372 ? -6.544 12.790 10.127 1.00 91.81 372 LYS A CA 1
ATOM 3018 C C . LYS A 1 372 ? -6.397 12.623 8.613 1.00 91.81 372 LYS A C 1
ATOM 3020 O O . LYS A 1 372 ? -5.698 11.713 8.168 1.00 91.81 372 LYS A O 1
ATOM 3025 N N . LEU A 1 373 ? -7.009 13.510 7.826 1.00 92.94 373 LEU A N 1
ATOM 3026 C CA . LEU A 1 373 ? -6.880 13.535 6.367 1.00 92.94 373 LEU A CA 1
ATOM 3027 C C . LEU A 1 373 ? -5.419 13.729 5.920 1.00 92.94 373 LEU A C 1
ATOM 3029 O O . LEU A 1 373 ? -5.014 13.166 4.909 1.00 92.94 373 LEU A O 1
ATOM 3033 N N . ILE A 1 374 ? -4.620 14.483 6.683 1.00 93.44 374 ILE A N 1
ATOM 3034 C CA . ILE A 1 374 ? -3.256 14.889 6.308 1.00 93.44 374 ILE A CA 1
ATOM 3035 C C . ILE A 1 374 ? -2.139 14.233 7.135 1.00 93.44 374 ILE A C 1
ATOM 3037 O O . ILE A 1 374 ? -0.966 14.492 6.860 1.00 93.44 374 ILE A O 1
ATOM 3041 N N . ILE A 1 375 ? -2.461 13.392 8.130 1.00 93.25 375 ILE A N 1
ATOM 3042 C CA . ILE A 1 375 ? -1.444 12.711 8.951 1.00 93.25 375 ILE A CA 1
ATOM 3043 C C . ILE A 1 375 ? -0.627 11.748 8.069 1.00 93.25 375 ILE A C 1
ATOM 3045 O O . ILE A 1 375 ? -1.209 10.852 7.443 1.00 93.25 375 ILE A O 1
ATOM 3049 N N . PRO A 1 376 ? 0.716 11.866 8.040 1.00 93.56 376 PRO A N 1
ATOM 3050 C CA . PRO A 1 376 ? 1.552 10.915 7.326 1.00 93.56 376 PRO A CA 1
ATOM 3051 C C . PRO A 1 376 ? 1.510 9.521 7.969 1.00 93.56 376 PRO A C 1
ATOM 3053 O O . PRO A 1 376 ? 1.359 9.357 9.178 1.00 93.56 376 PRO A O 1
ATOM 3056 N N . GLU A 1 377 ? 1.694 8.499 7.142 1.00 92.56 377 GLU A N 1
ATOM 3057 C CA . GLU A 1 377 ? 1.569 7.078 7.493 1.00 92.56 377 GLU A CA 1
ATOM 3058 C C . GLU A 1 377 ? 2.258 6.655 8.797 1.00 92.56 377 GLU A C 1
ATOM 3060 O O . GLU A 1 377 ? 1.660 5.941 9.605 1.00 92.56 377 GLU A O 1
ATOM 3065 N N . VAL A 1 378 ? 3.506 7.078 9.016 1.00 91.12 378 VAL A N 1
ATOM 3066 C CA . VAL A 1 378 ? 4.286 6.653 10.188 1.00 91.12 378 VAL A CA 1
ATOM 3067 C C . VAL A 1 378 ? 3.628 7.164 11.469 1.00 91.12 378 VAL A C 1
ATOM 3069 O O . VAL A 1 378 ? 3.470 6.426 12.442 1.00 91.12 378 VAL A O 1
ATOM 3072 N N . GLN A 1 379 ? 3.205 8.423 11.463 1.00 91.88 379 GLN A N 1
ATOM 3073 C CA . GLN A 1 379 ? 2.533 9.066 12.581 1.00 91.88 379 GLN A CA 1
ATOM 3074 C C . GLN A 1 379 ? 1.134 8.489 12.792 1.00 91.88 379 GLN A C 1
ATOM 3076 O O . GLN A 1 379 ? 0.764 8.214 13.933 1.00 91.88 379 GLN A O 1
ATOM 3081 N N . TYR A 1 380 ? 0.392 8.215 11.716 1.00 93.94 380 TYR A N 1
ATOM 3082 C CA . TYR A 1 380 ? -0.940 7.622 11.829 1.00 93.94 380 TYR A CA 1
ATOM 3083 C C . TYR A 1 380 ? -0.870 6.186 12.375 1.00 93.94 380 TYR A C 1
ATOM 3085 O O . TYR A 1 380 ? -1.602 5.833 13.296 1.00 93.94 380 TYR A O 1
ATOM 3093 N N . THR A 1 381 ? 0.089 5.381 11.913 1.00 93.81 381 THR A N 1
ATOM 3094 C CA . THR A 1 381 ? 0.334 4.025 12.438 1.00 93.81 381 THR A CA 1
ATOM 3095 C C . THR A 1 381 ? 0.574 4.054 13.953 1.00 93.81 381 THR A C 1
ATOM 3097 O O . THR A 1 381 ? -0.026 3.278 14.697 1.00 93.81 381 THR A O 1
ATOM 3100 N N . ARG A 1 382 ? 1.395 4.996 14.445 1.00 90.50 382 ARG A N 1
ATOM 3101 C CA . ARG A 1 382 ? 1.643 5.171 15.889 1.00 90.50 382 ARG A CA 1
ATOM 3102 C C . ARG A 1 382 ? 0.393 5.621 16.646 1.00 90.50 382 ARG A C 1
ATOM 3104 O O . ARG A 1 382 ? 0.141 5.127 17.745 1.00 90.50 382 ARG A O 1
ATOM 3111 N N . LEU A 1 383 ? -0.385 6.540 16.072 1.00 90.81 383 LEU A N 1
ATOM 3112 C CA . LEU A 1 383 ? -1.639 7.024 16.654 1.00 90.81 383 LEU A CA 1
ATOM 3113 C C . LEU A 1 383 ? -2.651 5.879 16.819 1.00 90.81 383 LEU A C 1
ATOM 3115 O O . LEU A 1 383 ? -3.200 5.706 17.910 1.00 90.81 383 LEU A O 1
ATOM 3119 N N . LEU A 1 384 ? -2.831 5.053 15.785 1.00 93.19 384 LEU A N 1
ATOM 3120 C CA . LEU A 1 384 ? -3.694 3.873 15.841 1.00 93.19 384 LEU A CA 1
ATOM 3121 C C . LEU A 1 384 ? -3.194 2.850 16.857 1.00 93.19 384 LEU A C 1
ATOM 3123 O O . LEU A 1 384 ? -3.984 2.375 17.670 1.00 93.19 384 LEU A O 1
ATOM 3127 N N . LEU A 1 385 ? -1.891 2.549 16.878 1.00 91.75 385 LEU A N 1
ATOM 3128 C CA . LEU A 1 385 ? -1.333 1.580 17.825 1.00 91.75 385 LEU A CA 1
ATOM 3129 C C . LEU A 1 385 ? -1.565 2.018 19.270 1.00 91.75 385 LEU A C 1
ATOM 3131 O O . LEU A 1 385 ? -1.961 1.204 20.108 1.00 91.75 385 LEU A O 1
ATOM 3135 N N . ARG A 1 386 ? -1.372 3.310 19.555 1.00 89.62 386 ARG A N 1
ATOM 3136 C CA . ARG A 1 386 ? -1.660 3.892 20.866 1.00 89.62 386 ARG A CA 1
ATOM 3137 C C . ARG A 1 386 ? -3.144 3.769 21.210 1.00 89.62 386 ARG A C 1
ATOM 3139 O O . ARG A 1 386 ? -3.467 3.275 22.287 1.00 89.62 386 ARG A O 1
ATOM 3146 N N . SER A 1 387 ? -4.032 4.185 20.306 1.00 89.69 387 SER A N 1
ATOM 3147 C CA . SER A 1 387 ? -5.487 4.145 20.509 1.00 89.69 387 SER A CA 1
ATOM 3148 C C . SER A 1 387 ? -5.996 2.718 20.755 1.00 89.69 387 SER A C 1
ATOM 3150 O O . SER A 1 387 ? -6.646 2.442 21.766 1.00 89.69 387 SER A O 1
ATOM 3152 N N . GLN A 1 388 ? -5.613 1.772 19.896 1.00 92.19 388 GLN A N 1
ATOM 3153 C CA . GLN A 1 388 ? -6.017 0.372 20.011 1.00 92.19 388 GLN A CA 1
ATOM 3154 C C . GLN A 1 388 ? -5.409 -0.312 21.236 1.00 92.19 388 GLN A C 1
ATOM 3156 O O . GLN A 1 388 ? -6.094 -1.101 21.875 1.00 92.19 388 GLN A O 1
ATOM 3161 N N . SER A 1 389 ? -4.177 0.031 21.629 1.00 84.50 389 SER A N 1
ATOM 3162 C CA . SER A 1 389 ? -3.578 -0.482 22.869 1.00 84.50 389 SER A CA 1
ATOM 3163 C C . SER A 1 389 ? -4.311 0.002 24.117 1.00 84.50 389 SER A C 1
ATOM 3165 O O . SER A 1 389 ? -4.473 -0.764 25.065 1.00 84.50 389 SER A O 1
ATOM 3167 N N . LEU A 1 390 ? -4.777 1.255 24.135 1.00 85.31 390 LEU A N 1
ATOM 3168 C CA . LEU A 1 390 ? -5.605 1.767 25.230 1.00 85.31 390 LEU A CA 1
ATOM 3169 C C . LEU A 1 390 ? -6.962 1.053 25.274 1.00 85.31 390 LEU A C 1
ATOM 3171 O O . LEU A 1 390 ? -7.386 0.630 26.348 1.00 85.31 390 LEU A O 1
ATOM 3175 N N . ARG A 1 391 ? -7.606 0.854 24.115 1.00 85.12 391 ARG A N 1
ATOM 3176 C CA . ARG A 1 391 ? -8.848 0.071 24.000 1.00 85.12 391 ARG A CA 1
ATOM 3177 C C . ARG A 1 391 ? -8.654 -1.368 24.481 1.00 85.12 391 ARG A C 1
ATOM 3179 O O . ARG A 1 391 ? -9.462 -1.860 25.261 1.00 85.12 391 ARG A O 1
ATOM 3186 N N . TYR A 1 392 ? -7.564 -2.012 24.067 1.00 80.00 392 TYR A N 1
ATOM 3187 C CA . TYR A 1 392 ? -7.205 -3.364 24.484 1.00 80.00 392 TYR A CA 1
ATOM 3188 C C . TYR A 1 392 ? -7.039 -3.448 26.003 1.00 80.00 392 TYR A C 1
ATOM 3190 O O . TYR A 1 392 ? -7.708 -4.250 26.637 1.00 80.00 392 TYR A O 1
ATOM 3198 N N . ARG A 1 393 ? -6.231 -2.569 26.611 1.00 75.31 393 ARG A N 1
ATOM 3199 C CA . ARG A 1 393 ? -6.009 -2.545 28.071 1.00 75.31 393 ARG A CA 1
ATOM 3200 C C . ARG A 1 393 ? -7.275 -2.234 28.869 1.00 75.31 393 ARG A C 1
ATOM 3202 O O . ARG A 1 393 ? -7.403 -2.696 29.993 1.00 75.31 393 ARG A O 1
ATOM 3209 N N . LYS A 1 394 ? -8.202 -1.451 28.307 1.00 74.62 394 LYS A N 1
ATOM 3210 C CA . LYS A 1 394 ? -9.504 -1.181 28.931 1.00 74.62 394 LYS A CA 1
ATOM 3211 C C . LYS A 1 394 ? -10.395 -2.426 28.947 1.00 74.62 394 LYS A C 1
ATOM 3213 O O . LYS A 1 394 ? -11.086 -2.654 29.932 1.00 74.62 394 LYS A O 1
ATOM 3218 N N . ASN A 1 395 ? -10.379 -3.206 27.868 1.00 67.50 395 ASN A N 1
ATOM 3219 C CA . ASN A 1 395 ? -11.199 -4.413 27.730 1.00 67.50 395 ASN A CA 1
ATOM 3220 C C . ASN A 1 395 ? -10.563 -5.640 28.403 1.00 67.50 395 ASN A C 1
ATOM 3222 O O . ASN A 1 395 ? -11.275 -6.530 28.852 1.00 67.50 395 ASN A O 1
ATOM 3226 N N . TYR A 1 396 ? -9.235 -5.656 28.498 1.00 56.81 396 TYR A N 1
ATOM 3227 C CA . TYR A 1 396 ? -8.429 -6.667 29.172 1.00 56.81 396 TYR A CA 1
ATOM 3228 C C . TYR A 1 396 ? -7.573 -5.986 30.246 1.00 56.81 396 TYR A C 1
ATOM 3230 O O . TYR A 1 396 ? -6.356 -5.844 30.065 1.00 56.81 396 TYR A O 1
ATOM 3238 N N . PRO A 1 397 ? -8.189 -5.494 31.339 1.00 52.91 397 PRO A N 1
ATOM 3239 C CA . PRO A 1 397 ? -7.437 -4.921 32.439 1.00 52.91 397 PRO A CA 1
ATOM 3240 C C . PRO A 1 397 ? -6.491 -5.995 32.968 1.00 52.91 397 PRO A C 1
ATOM 3242 O O . PRO A 1 397 ? -6.916 -7.070 33.391 1.00 52.91 397 PRO A O 1
ATOM 3245 N N . LEU A 1 398 ? -5.191 -5.709 32.911 1.00 45.50 398 LEU A N 1
ATOM 3246 C CA . LEU A 1 398 ? -4.202 -6.519 33.604 1.00 45.50 398 LEU A CA 1
ATOM 3247 C C . LEU A 1 398 ? -4.631 -6.558 35.076 1.00 45.50 398 LEU A C 1
ATOM 3249 O O . LEU A 1 398 ? -4.708 -5.504 35.712 1.00 45.50 398 LEU A O 1
ATOM 3253 N N . ARG A 1 399 ? -4.914 -7.750 35.625 1.00 46.50 399 ARG A N 1
ATOM 3254 C CA . ARG A 1 399 ? -4.833 -7.927 37.082 1.00 46.50 399 ARG A CA 1
ATOM 3255 C C . ARG A 1 399 ? -3.457 -7.399 37.480 1.00 46.50 399 ARG A C 1
ATOM 3257 O O . ARG A 1 399 ? -2.479 -7.707 36.795 1.00 46.50 399 ARG A O 1
ATOM 3264 N N . ALA A 1 400 ? -3.428 -6.513 38.475 1.00 45.62 400 ALA A N 1
ATOM 3265 C CA . ALA A 1 400 ? -2.236 -5.766 38.852 1.00 45.62 400 ALA A CA 1
ATOM 3266 C C . ALA A 1 400 ? -1.006 -6.696 38.860 1.00 45.62 400 ALA A C 1
ATOM 3268 O O . ALA A 1 400 ? -1.099 -7.798 39.407 1.00 45.62 400 ALA A O 1
ATOM 3269 N N . PRO A 1 401 ? 0.118 -6.303 38.232 1.00 48.53 401 PRO A N 1
ATOM 3270 C CA . PRO A 1 401 ? 1.341 -7.086 38.295 1.00 48.53 401 PRO A CA 1
ATOM 3271 C C . PRO A 1 401 ? 1.673 -7.426 39.757 1.00 48.53 401 PRO A C 1
ATOM 3273 O O . PRO A 1 401 ? 1.470 -6.566 40.616 1.00 48.53 401 PRO A O 1
ATOM 3276 N N . PRO A 1 402 ? 2.251 -8.601 40.049 1.00 49.41 402 PRO A N 1
ATOM 3277 C CA . PRO A 1 402 ? 2.728 -8.962 41.390 1.00 49.41 402 PRO A CA 1
ATOM 3278 C C . PRO A 1 402 ? 3.530 -7.844 42.066 1.00 49.41 402 PRO A C 1
ATOM 3280 O O . PRO A 1 402 ? 3.308 -7.509 43.225 1.00 49.41 402 PRO A O 1
ATOM 3283 N N . SER A 1 403 ? 4.386 -7.174 41.286 1.00 46.06 403 SER A N 1
ATOM 3284 C CA . SER A 1 403 ? 5.206 -6.043 41.725 1.00 46.06 403 SER A CA 1
ATOM 3285 C C . SER A 1 403 ? 4.400 -4.806 42.133 1.00 46.06 403 SER A C 1
ATOM 3287 O O . SER A 1 403 ? 4.844 -4.057 42.993 1.00 46.06 403 SER A O 1
ATOM 3289 N N . VAL A 1 404 ? 3.220 -4.573 41.548 1.00 52.06 404 VAL A N 1
ATOM 3290 C CA . VAL A 1 404 ? 2.318 -3.484 41.960 1.00 52.06 404 VAL A CA 1
ATOM 3291 C C . VAL A 1 404 ? 1.714 -3.805 43.324 1.00 52.06 404 VAL A C 1
ATOM 3293 O O . VAL A 1 404 ? 1.697 -2.930 44.179 1.00 52.06 404 VAL A O 1
ATOM 3296 N N . GLY A 1 405 ? 1.309 -5.057 43.567 1.00 53.91 405 GLY A N 1
ATOM 3297 C CA . GLY A 1 405 ? 0.828 -5.502 44.880 1.00 53.91 405 GLY A CA 1
ATOM 3298 C C . GLY A 1 405 ? 1.882 -5.353 45.983 1.00 53.91 405 GLY A C 1
ATOM 3299 O O . GLY A 1 405 ? 1.584 -4.801 47.040 1.00 53.91 405 GLY A O 1
ATOM 3300 N N . LEU A 1 406 ? 3.125 -5.755 45.707 1.00 55.06 406 LEU A N 1
ATOM 3301 C CA . LEU A 1 406 ? 4.249 -5.647 46.647 1.00 55.06 406 LEU A CA 1
ATOM 3302 C C . LEU A 1 406 ? 4.638 -4.186 46.947 1.00 55.06 406 LEU A C 1
ATOM 3304 O O . LEU A 1 406 ? 4.828 -3.816 48.104 1.00 55.06 406 LEU A O 1
ATOM 3308 N N . LEU A 1 407 ? 4.669 -3.318 45.929 1.00 60.28 407 LEU A N 1
ATOM 3309 C CA . LEU A 1 407 ? 4.946 -1.887 46.112 1.00 60.28 407 LEU A CA 1
ATOM 3310 C C . LEU A 1 407 ? 3.799 -1.153 46.838 1.00 60.28 407 LEU A C 1
ATOM 3312 O O . LEU A 1 407 ? 4.066 -0.265 47.651 1.00 60.28 407 LEU A O 1
ATOM 3316 N N . LEU A 1 408 ? 2.539 -1.554 46.618 1.00 56.72 408 LEU A N 1
ATOM 3317 C CA . LEU A 1 408 ? 1.378 -1.051 47.367 1.00 56.72 408 LEU A CA 1
ATOM 3318 C C . LEU A 1 408 ? 1.416 -1.462 48.848 1.00 56.72 408 LEU A C 1
ATOM 3320 O O . LEU A 1 408 ? 1.094 -0.635 49.700 1.00 56.72 408 LEU A O 1
ATOM 3324 N N . LEU A 1 409 ? 1.850 -2.688 49.169 1.00 56.22 409 LEU A N 1
ATOM 3325 C CA . LEU A 1 409 ? 2.004 -3.169 50.553 1.00 56.22 409 LEU A CA 1
ATOM 3326 C C . LEU A 1 409 ? 3.040 -2.360 51.355 1.00 56.22 409 LEU A C 1
ATOM 3328 O O . LEU A 1 409 ? 2.900 -2.219 52.568 1.00 56.22 409 LEU A O 1
ATOM 3332 N N . ARG A 1 410 ? 4.032 -1.760 50.683 1.00 58.12 410 ARG A N 1
ATOM 3333 C CA . ARG A 1 410 ? 4.993 -0.810 51.276 1.00 58.12 410 ARG A CA 1
ATOM 3334 C C . ARG A 1 410 ? 4.568 0.661 51.222 1.00 58.12 410 ARG A C 1
ATOM 3336 O O . ARG A 1 410 ? 5.352 1.538 51.580 1.00 58.12 410 ARG A O 1
ATOM 3343 N N . GLY A 1 411 ? 3.325 0.942 50.827 1.00 54.72 411 GLY A N 1
ATOM 3344 C CA . GLY A 1 411 ? 2.742 2.286 50.847 1.00 54.72 411 GLY A CA 1
ATOM 3345 C C . GLY A 1 411 ? 3.001 3.122 49.590 1.00 54.72 411 GLY A C 1
ATOM 3346 O O . GLY A 1 411 ? 2.662 4.307 49.571 1.00 54.72 411 GLY A O 1
ATOM 3347 N N . TYR A 1 412 ? 3.560 2.537 48.525 1.00 63.94 412 TYR A N 1
ATOM 3348 C CA . TYR A 1 412 ? 3.705 3.215 47.237 1.00 63.94 412 TYR A CA 1
ATOM 3349 C C . TYR A 1 412 ? 2.455 2.991 46.380 1.00 63.94 412 TYR A C 1
ATOM 3351 O O . TYR A 1 412 ? 2.285 1.958 45.735 1.00 63.94 412 TYR A O 1
ATOM 3359 N N . ALA A 1 413 ? 1.556 3.977 46.379 1.00 58.94 413 ALA A N 1
ATOM 3360 C CA . ALA A 1 413 ? 0.335 3.938 45.581 1.00 58.94 413 ALA A CA 1
ATOM 3361 C C . ALA A 1 413 ? 0.630 4.237 44.100 1.00 58.94 413 ALA A C 1
ATOM 3363 O O . ALA A 1 413 ? 0.852 5.387 43.722 1.00 58.94 413 ALA A O 1
ATOM 3364 N N . PHE A 1 414 ? 0.590 3.198 43.265 1.00 64.06 414 PHE A N 1
ATOM 3365 C CA . PHE A 1 414 ? 0.673 3.282 41.803 1.00 64.06 414 PHE A CA 1
ATOM 3366 C C . PHE A 1 414 ? -0.700 2.955 41.197 1.00 64.06 414 PHE A C 1
ATOM 3368 O O . PHE A 1 414 ? -0.948 1.840 40.740 1.00 64.06 414 PHE A O 1
ATOM 3375 N N . ASN A 1 415 ? -1.626 3.916 41.265 1.00 55.72 415 ASN A N 1
ATOM 3376 C CA . ASN A 1 415 ? -3.043 3.713 40.933 1.00 55.72 415 ASN A CA 1
ATOM 3377 C C . ASN A 1 415 ? -3.433 4.246 39.542 1.00 55.72 415 ASN A C 1
ATOM 3379 O O . ASN A 1 415 ? -4.567 4.041 39.101 1.00 55.72 415 ASN A O 1
ATOM 3383 N N . HIS A 1 416 ? -2.531 4.934 38.835 1.00 58.88 416 HIS A N 1
ATOM 3384 C CA . HIS A 1 416 ? -2.809 5.534 37.533 1.00 58.88 416 HIS A CA 1
ATOM 3385 C C . HIS A 1 416 ? -2.170 4.764 36.374 1.00 58.88 416 HIS A C 1
ATOM 3387 O O . HIS A 1 416 ? -1.131 4.126 36.489 1.00 58.88 416 HIS A O 1
ATOM 3393 N N . SER A 1 417 ? -2.759 4.881 35.180 1.00 50.97 417 SER A N 1
ATOM 3394 C CA . SER A 1 417 ? -2.266 4.205 33.972 1.00 50.97 417 SER A CA 1
ATOM 3395 C C . SER A 1 417 ? -0.840 4.601 33.558 1.00 50.97 417 SER A C 1
ATOM 3397 O O . SER A 1 417 ? -0.189 3.847 32.838 1.00 50.97 417 SER A O 1
ATOM 3399 N N . ALA A 1 418 ? -0.372 5.783 33.976 1.00 51.66 418 ALA A N 1
ATOM 3400 C CA . ALA A 1 418 ? 0.997 6.254 33.754 1.00 51.66 418 ALA A CA 1
ATOM 3401 C C . ALA A 1 418 ? 2.021 5.528 34.645 1.00 51.66 418 ALA A C 1
ATOM 3403 O O . ALA A 1 418 ? 3.180 5.389 34.261 1.00 51.66 418 ALA A O 1
ATOM 3404 N N . ASP A 1 419 ? 1.573 4.995 35.781 1.00 65.31 419 ASP A N 1
ATOM 3405 C CA . ASP A 1 419 ? 2.432 4.369 36.779 1.00 65.31 419 ASP A CA 1
ATOM 3406 C C . ASP A 1 419 ? 2.905 2.977 36.344 1.00 65.31 419 ASP A C 1
ATOM 3408 O O . ASP A 1 419 ? 3.976 2.531 36.744 1.00 65.31 419 ASP A O 1
ATOM 3412 N N . PHE A 1 420 ? 2.165 2.295 35.461 1.00 67.50 420 PHE A N 1
ATOM 3413 C CA . PHE A 1 420 ? 2.549 0.964 34.975 1.00 67.50 420 PHE A CA 1
ATOM 3414 C C . PHE A 1 420 ? 3.847 0.965 34.163 1.00 67.50 420 PHE A C 1
ATOM 3416 O O . PHE A 1 420 ? 4.602 -0.003 34.235 1.00 67.50 420 PHE A O 1
ATOM 3423 N N . GLU A 1 421 ? 4.133 2.035 33.413 1.00 68.56 421 GLU A N 1
ATOM 3424 C CA . GLU A 1 421 ? 5.410 2.163 32.698 1.00 68.56 421 GLU A CA 1
ATOM 3425 C C . GLU A 1 421 ? 6.559 2.389 33.687 1.00 68.56 421 GLU A C 1
ATOM 3427 O O . GLU A 1 421 ? 7.639 1.817 33.552 1.00 68.56 421 GLU A O 1
ATOM 3432 N N . THR A 1 422 ? 6.308 3.155 34.749 1.00 77.00 422 THR A N 1
ATOM 3433 C CA . THR A 1 422 ? 7.265 3.344 35.840 1.00 77.00 422 THR A CA 1
ATOM 3434 C C . THR A 1 422 ? 7.540 2.040 36.581 1.00 77.00 422 THR A C 1
ATOM 3436 O O . THR A 1 422 ? 8.700 1.690 36.781 1.00 77.00 422 THR A O 1
ATOM 3439 N N . VAL A 1 423 ? 6.504 1.264 36.901 1.00 76.69 423 VAL A N 1
ATOM 3440 C CA . VAL A 1 423 ? 6.650 -0.057 37.526 1.00 76.69 423 VAL A CA 1
ATOM 3441 C C . VAL A 1 423 ? 7.372 -1.035 36.598 1.00 76.69 423 VAL A C 1
ATOM 3443 O O . VAL A 1 423 ? 8.192 -1.826 37.062 1.00 76.69 423 VAL A O 1
ATOM 3446 N N . ARG A 1 424 ? 7.143 -0.960 35.281 1.00 77.88 424 ARG A N 1
ATOM 3447 C CA . ARG A 1 424 ? 7.909 -1.735 34.298 1.00 77.88 424 ARG A CA 1
ATOM 3448 C C . ARG A 1 424 ? 9.397 -1.385 34.346 1.00 77.88 424 ARG A C 1
ATOM 3450 O O . ARG A 1 424 ? 10.213 -2.299 34.418 1.00 77.88 424 ARG A O 1
ATOM 3457 N N . MET A 1 425 ? 9.746 -0.098 34.349 1.00 79.50 425 MET A N 1
ATOM 3458 C CA . MET A 1 425 ? 11.142 0.345 34.452 1.00 79.50 425 MET A CA 1
ATOM 3459 C C . MET A 1 425 ? 11.795 -0.085 35.769 1.00 79.50 425 MET A C 1
ATOM 3461 O O . MET A 1 425 ? 12.954 -0.488 35.760 1.00 79.50 425 MET A O 1
ATOM 3465 N N . ILE A 1 426 ? 11.063 -0.028 36.888 1.00 84.38 426 ILE A N 1
ATOM 3466 C CA . ILE A 1 426 ? 11.532 -0.535 38.187 1.00 84.38 426 ILE A CA 1
ATOM 3467 C C . ILE A 1 426 ? 11.822 -2.034 38.082 1.00 84.38 426 ILE A C 1
ATOM 3469 O O . ILE A 1 426 ? 12.896 -2.479 38.481 1.00 84.38 426 ILE A O 1
ATOM 3473 N N . LYS A 1 427 ? 10.905 -2.804 37.484 1.00 83.88 427 LYS A N 1
ATOM 3474 C CA . LYS A 1 427 ? 11.070 -4.247 37.301 1.00 83.88 427 LYS A CA 1
ATOM 3475 C C . LYS A 1 427 ? 12.296 -4.582 36.452 1.00 83.88 427 LYS A C 1
ATOM 3477 O O . LYS A 1 427 ? 13.109 -5.396 36.861 1.00 83.88 427 LYS A O 1
ATOM 3482 N N . GLU A 1 428 ? 12.438 -3.947 35.291 1.00 83.50 428 GLU A N 1
ATOM 3483 C CA . GLU A 1 428 ? 13.539 -4.222 34.359 1.00 83.50 428 GLU A CA 1
ATOM 3484 C C . GLU A 1 428 ? 14.906 -3.775 34.895 1.00 83.50 428 GLU A C 1
ATOM 3486 O O . GLU A 1 428 ? 15.914 -4.385 34.553 1.00 83.50 428 GLU A O 1
ATOM 3491 N N . LYS A 1 429 ? 14.959 -2.728 35.730 1.00 86.44 429 LYS A N 1
ATOM 3492 C CA . LYS A 1 429 ? 16.225 -2.214 36.274 1.00 86.44 429 LYS A CA 1
ATOM 3493 C C . LYS A 1 429 ? 16.643 -2.845 37.597 1.00 86.44 429 LYS A C 1
ATOM 3495 O O . LYS A 1 429 ? 17.840 -2.957 37.833 1.00 86.44 429 LYS A O 1
ATOM 3500 N N . LEU A 1 430 ? 15.694 -3.172 38.477 1.00 88.06 430 LEU A N 1
ATOM 3501 C CA . LEU A 1 430 ? 16.001 -3.533 39.865 1.00 88.06 430 LEU A CA 1
ATOM 3502 C C . LEU A 1 430 ? 15.689 -4.983 40.228 1.00 88.06 430 LEU A C 1
ATOM 3504 O O . LEU A 1 430 ? 16.298 -5.479 41.178 1.00 88.06 430 LEU A O 1
ATOM 3508 N N . CYS A 1 431 ? 14.752 -5.645 39.544 1.00 89.44 431 CYS A N 1
ATOM 3509 C CA . CYS A 1 431 ? 14.366 -7.008 39.909 1.00 89.44 431 CYS A CA 1
ATOM 3510 C C . CYS A 1 431 ? 15.361 -8.046 39.383 1.00 89.44 431 CYS A C 1
ATOM 3512 O O . CYS A 1 431 ? 15.969 -7.868 38.328 1.00 89.44 431 CYS A O 1
ATOM 3514 N N . TYR A 1 432 ? 15.491 -9.148 40.114 1.00 88.56 432 TYR A N 1
ATOM 3515 C CA . TYR A 1 432 ? 16.369 -10.267 39.785 1.00 88.56 432 TYR A CA 1
ATOM 3516 C C . TYR A 1 432 ? 15.773 -11.578 40.307 1.00 88.56 432 TYR A C 1
ATOM 3518 O O . TYR A 1 432 ? 14.930 -11.572 41.198 1.00 88.56 432 TYR A O 1
ATOM 3526 N N . VAL A 1 433 ? 16.193 -12.707 39.738 1.00 88.19 433 VAL A N 1
ATOM 3527 C CA . VAL A 1 433 ? 15.800 -14.033 40.236 1.00 88.19 433 VAL A CA 1
ATOM 3528 C C . VAL A 1 433 ? 16.805 -14.452 41.306 1.00 88.19 433 VAL A C 1
ATOM 3530 O O . VAL A 1 433 ? 18.003 -14.509 41.028 1.00 88.19 433 VAL A O 1
ATOM 3533 N N . GLY A 1 434 ? 16.325 -14.698 42.525 1.00 84.56 434 GLY A N 1
ATOM 3534 C CA . GLY A 1 434 ? 17.154 -15.167 43.634 1.00 84.56 434 GLY A CA 1
ATOM 3535 C C . GLY A 1 434 ? 17.539 -16.636 43.458 1.00 84.56 434 GLY A C 1
ATOM 3536 O O . GLY A 1 434 ? 16.718 -17.451 43.047 1.00 84.56 434 GLY A O 1
ATOM 3537 N N . TYR A 1 435 ? 18.788 -16.984 43.768 1.00 83.56 435 TYR A N 1
ATOM 3538 C CA . TYR A 1 435 ? 19.249 -18.379 43.716 1.00 83.56 435 TYR A CA 1
ATOM 3539 C C . TYR A 1 435 ? 18.811 -19.180 44.954 1.00 83.56 435 TYR A C 1
ATOM 3541 O O . TYR A 1 435 ? 18.419 -20.336 44.837 1.00 83.56 435 TYR A O 1
ATOM 3549 N N . ASN A 1 436 ? 18.869 -18.560 46.139 1.00 85.50 436 ASN A N 1
ATOM 3550 C CA . ASN A 1 436 ? 18.401 -19.136 47.399 1.00 85.50 436 ASN A CA 1
ATOM 3551 C C . ASN A 1 436 ? 17.409 -18.173 48.061 1.00 85.50 436 ASN A C 1
ATOM 3553 O O . ASN A 1 436 ? 17.810 -17.199 48.697 1.00 85.50 436 ASN A O 1
ATOM 3557 N N . ILE A 1 437 ? 16.117 -18.462 47.908 1.00 80.62 437 ILE A N 1
ATOM 3558 C CA . ILE A 1 437 ? 15.036 -17.594 48.385 1.00 80.62 437 ILE A CA 1
ATOM 3559 C C . ILE A 1 437 ? 15.059 -17.427 49.908 1.00 80.62 437 ILE A C 1
ATOM 3561 O O . ILE A 1 437 ? 14.856 -16.317 50.389 1.00 80.62 437 ILE A O 1
ATOM 3565 N N . GLU A 1 438 ? 15.381 -18.472 50.674 1.00 78.81 438 GLU A N 1
ATOM 3566 C CA . GLU A 1 438 ? 15.446 -18.385 52.141 1.00 78.81 438 GLU A CA 1
ATOM 3567 C C . GLU A 1 438 ? 16.535 -17.407 52.601 1.00 78.81 438 GLU A C 1
ATOM 3569 O O . GLU A 1 438 ? 16.335 -16.611 53.523 1.00 78.81 438 GLU A O 1
ATOM 3574 N N . GLN A 1 439 ? 17.687 -17.428 51.925 1.00 84.56 439 GLN A N 1
ATOM 3575 C CA . GLN A 1 439 ? 18.780 -16.504 52.204 1.00 84.56 439 GLN A CA 1
ATOM 3576 C C . GLN A 1 439 ? 18.422 -15.066 51.810 1.00 84.56 439 GLN A C 1
ATOM 3578 O O . GLN A 1 439 ? 18.671 -14.148 52.593 1.00 84.56 439 GLN A O 1
ATOM 3583 N N . GLU A 1 440 ? 17.830 -14.861 50.632 1.00 84.94 440 GLU A N 1
ATOM 3584 C CA . GLU A 1 440 ? 17.390 -13.536 50.171 1.00 84.94 440 GLU A CA 1
ATOM 3585 C C . GLU A 1 440 ? 16.323 -12.947 51.102 1.00 84.94 440 GLU A C 1
ATOM 3587 O O . GLU A 1 440 ? 16.383 -11.774 51.480 1.00 84.94 440 GLU A O 1
ATOM 3592 N N . GLN A 1 441 ? 15.393 -13.779 51.572 1.00 79.44 441 GLN A N 1
ATOM 3593 C CA . GLN A 1 441 ? 14.357 -13.366 52.507 1.00 79.44 441 GLN A CA 1
ATOM 3594 C C . GLN A 1 441 ? 14.949 -12.963 53.858 1.00 79.44 441 GLN A C 1
ATOM 3596 O O . GLN A 1 441 ? 14.618 -11.888 54.368 1.00 79.44 441 GLN A O 1
ATOM 3601 N N . LYS A 1 442 ? 15.904 -13.738 54.383 1.00 75.81 442 LYS A N 1
ATOM 3602 C CA . LYS A 1 442 ? 16.642 -13.389 55.602 1.00 75.81 442 LYS A CA 1
ATOM 3603 C C . LYS A 1 442 ? 17.402 -12.068 55.451 1.00 75.81 442 LYS A C 1
ATOM 3605 O O . LYS A 1 442 ? 17.270 -11.180 56.291 1.00 75.81 442 LYS A O 1
ATOM 3610 N N . LEU A 1 443 ? 18.134 -11.892 54.350 1.00 82.62 443 LEU A N 1
ATOM 3611 C CA . LEU A 1 443 ? 18.857 -10.651 54.059 1.00 82.62 443 LEU A CA 1
ATOM 3612 C C . LEU A 1 443 ? 17.914 -9.450 53.925 1.00 82.62 443 LEU A C 1
ATOM 3614 O O . LEU A 1 443 ? 18.263 -8.365 54.387 1.00 82.62 443 LEU A O 1
ATOM 3618 N N . SER A 1 444 ? 16.727 -9.630 53.345 1.00 80.94 444 SER A N 1
ATOM 3619 C CA . SER A 1 444 ? 15.735 -8.560 53.178 1.00 80.94 444 SER A CA 1
ATOM 3620 C C . SER A 1 444 ? 15.094 -8.089 54.489 1.00 80.94 444 SER A C 1
ATOM 3622 O O . SER A 1 444 ? 14.721 -6.920 54.598 1.00 80.94 444 SER A O 1
ATOM 3624 N N . GLN A 1 445 ? 14.955 -8.990 55.470 1.00 74.44 445 GLN A N 1
ATOM 3625 C CA . GLN A 1 445 ? 14.319 -8.716 56.763 1.00 74.44 445 GLN A CA 1
ATOM 3626 C C . GLN A 1 445 ? 15.326 -8.229 57.808 1.00 74.44 445 GLN A C 1
ATOM 3628 O O . GLN A 1 445 ? 15.016 -7.335 58.593 1.00 74.44 445 GLN A O 1
ATOM 3633 N N . GLU A 1 446 ? 16.528 -8.807 57.815 1.00 78.75 446 GLU A N 1
ATOM 3634 C CA . GLU A 1 446 ? 17.542 -8.558 58.842 1.00 78.75 446 GLU A CA 1
ATOM 3635 C C . GLU A 1 446 ? 18.549 -7.469 58.441 1.00 78.75 446 GLU A C 1
ATOM 3637 O O . GLU A 1 446 ? 19.248 -6.928 59.298 1.00 78.75 446 GLU A O 1
ATOM 3642 N N . THR A 1 447 ? 18.645 -7.125 57.150 1.00 79.75 447 THR A N 1
ATOM 3643 C CA . THR A 1 447 ? 19.645 -6.175 56.642 1.00 79.75 447 THR A CA 1
ATOM 3644 C C . THR A 1 447 ? 19.069 -5.198 55.614 1.00 79.75 447 THR A C 1
ATOM 3646 O O . THR A 1 447 ? 17.964 -5.359 55.104 1.00 79.75 447 THR A O 1
ATOM 3649 N N . THR A 1 448 ? 19.842 -4.166 55.266 1.00 83.56 448 THR A N 1
ATOM 3650 C CA . THR A 1 448 ? 19.522 -3.223 54.179 1.00 83.56 448 THR A CA 1
ATOM 3651 C C . THR A 1 448 ? 20.287 -3.511 52.887 1.00 83.56 448 THR A C 1
ATOM 3653 O O . THR A 1 448 ? 20.200 -2.724 51.948 1.00 83.56 448 THR A O 1
ATOM 3656 N N . VAL A 1 449 ? 21.018 -4.631 52.814 1.00 84.12 449 VAL A N 1
ATOM 3657 C CA . VAL A 1 449 ? 21.921 -4.966 51.696 1.00 84.12 449 VAL A CA 1
ATOM 3658 C C . VAL A 1 449 ? 21.177 -5.054 50.360 1.00 84.12 449 VAL A C 1
ATOM 3660 O O . VAL A 1 449 ? 21.726 -4.702 49.322 1.00 84.12 449 VAL A O 1
ATOM 3663 N N . LEU A 1 450 ? 19.908 -5.469 50.381 1.00 83.81 450 LEU A N 1
ATOM 3664 C CA . LEU A 1 450 ? 19.090 -5.625 49.177 1.00 83.81 450 LEU A CA 1
ATOM 3665 C C . LEU A 1 450 ? 18.332 -4.350 48.773 1.00 83.81 450 LEU A C 1
ATOM 3667 O O . LEU A 1 450 ? 17.632 -4.356 47.760 1.00 83.81 450 LEU A O 1
ATOM 3671 N N . VAL A 1 451 ? 18.438 -3.263 49.541 1.00 88.12 451 VAL A N 1
ATOM 3672 C CA . VAL A 1 451 ? 17.678 -2.031 49.298 1.00 88.12 451 VAL A CA 1
ATOM 3673 C C . VAL A 1 451 ? 18.375 -1.163 48.254 1.00 88.12 451 VAL A C 1
ATOM 3675 O O . VAL A 1 451 ? 19.462 -0.648 48.491 1.00 88.12 451 VAL A O 1
ATOM 3678 N N . GLU A 1 452 ? 17.699 -0.924 47.134 1.00 88.81 452 GLU A N 1
ATOM 3679 C CA . GLU A 1 452 ? 18.146 -0.031 46.062 1.00 88.81 452 GLU A CA 1
ATOM 3680 C C . GLU A 1 452 ? 17.235 1.185 45.921 1.00 88.81 452 GLU A C 1
ATOM 3682 O O . GLU A 1 452 ? 16.040 1.138 46.226 1.00 88.81 452 GLU A O 1
ATOM 3687 N N . SER A 1 453 ? 17.803 2.295 45.453 1.00 90.75 453 SER A N 1
ATOM 3688 C CA . SER A 1 453 ? 17.062 3.546 45.264 1.00 90.75 453 SER A CA 1
ATOM 3689 C C . SER A 1 453 ? 16.669 3.742 43.800 1.00 90.75 453 SER A C 1
ATOM 3691 O O . SER A 1 453 ? 17.482 3.554 42.898 1.00 90.75 453 SER A O 1
ATOM 3693 N N . PHE A 1 454 ? 15.431 4.170 43.554 1.00 88.12 454 PHE A N 1
ATOM 3694 C CA . PHE A 1 454 ? 14.917 4.463 42.215 1.00 88.12 454 PHE A CA 1
ATOM 3695 C C . PHE A 1 454 ? 14.312 5.862 42.149 1.00 88.12 454 PHE A C 1
ATOM 3697 O O . PHE A 1 454 ? 13.447 6.205 42.955 1.00 88.12 454 PHE A O 1
ATOM 3704 N N . THR A 1 455 ? 14.715 6.653 41.156 1.00 87.69 455 THR A N 1
ATOM 3705 C CA . THR A 1 455 ? 14.140 7.982 40.910 1.00 87.69 455 THR A CA 1
ATOM 3706 C C . THR A 1 455 ? 12.938 7.877 39.974 1.00 87.69 455 THR A C 1
ATOM 3708 O O . THR A 1 455 ? 13.064 7.460 38.822 1.00 87.69 455 THR A O 1
ATOM 3711 N N . LEU A 1 456 ? 11.766 8.262 40.473 1.00 82.56 456 LEU A N 1
ATOM 3712 C CA . LEU A 1 456 ? 10.515 8.338 39.726 1.00 82.56 456 LEU A CA 1
ATOM 3713 C C . LEU A 1 456 ? 10.544 9.488 38.696 1.00 82.56 456 LEU A C 1
ATOM 3715 O O . LEU A 1 456 ? 11.328 10.429 38.840 1.00 82.56 456 LEU A O 1
ATOM 3719 N N . PRO A 1 457 ? 9.672 9.467 37.668 1.00 77.44 457 PRO A N 1
ATOM 3720 C 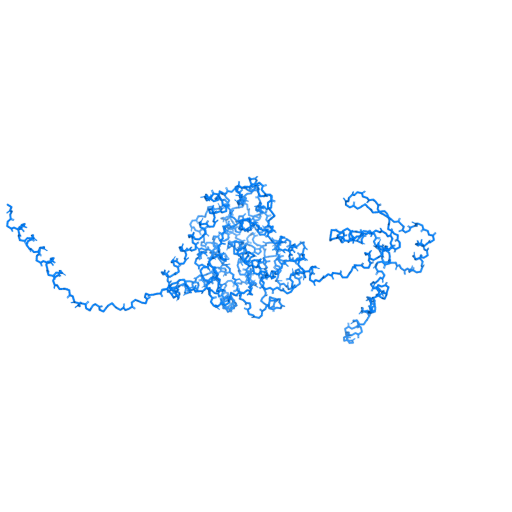CA . PRO A 1 457 ? 9.617 10.520 36.645 1.00 77.44 457 PRO A CA 1
ATOM 3721 C C . PRO A 1 457 ? 9.308 11.926 37.179 1.00 77.44 457 PRO A C 1
ATOM 3723 O O . PRO A 1 457 ? 9.615 12.912 36.516 1.00 77.44 457 PRO A O 1
ATOM 3726 N N . ASP A 1 458 ? 8.703 12.023 38.363 1.00 79.12 458 ASP A N 1
ATOM 3727 C CA . ASP A 1 458 ? 8.412 13.280 39.060 1.00 79.12 458 ASP A CA 1
ATOM 3728 C C . ASP A 1 458 ? 9.567 13.768 39.957 1.00 79.12 458 ASP A C 1
ATOM 3730 O O . ASP A 1 458 ? 9.433 14.780 40.643 1.00 79.12 458 ASP A O 1
ATOM 3734 N N . GLY A 1 459 ? 10.703 13.061 39.957 1.00 79.75 459 GLY A N 1
ATOM 3735 C CA . GLY A 1 459 ? 11.898 13.387 40.733 1.00 79.75 459 GLY A CA 1
ATOM 3736 C C . GLY A 1 459 ? 11.923 12.816 42.153 1.00 79.75 459 GLY A C 1
ATOM 3737 O O . GLY A 1 459 ? 12.944 12.945 42.829 1.00 79.75 459 GLY A O 1
ATOM 3738 N N . ARG A 1 460 ? 10.854 12.157 42.625 1.00 84.19 460 ARG A N 1
ATOM 3739 C CA . ARG A 1 460 ? 10.852 11.499 43.943 1.00 84.19 460 ARG A CA 1
ATOM 3740 C C . ARG A 1 460 ? 11.732 10.248 43.930 1.00 84.19 460 ARG A C 1
ATOM 3742 O O . ARG A 1 460 ? 11.722 9.492 42.964 1.00 84.19 460 ARG A O 1
ATOM 3749 N N . VAL A 1 461 ? 12.454 9.993 45.020 1.00 86.62 461 VAL A N 1
ATOM 3750 C CA . VAL A 1 461 ? 13.278 8.782 45.178 1.00 86.62 461 VAL A CA 1
ATOM 3751 C C . VAL A 1 461 ? 12.556 7.786 46.079 1.00 86.62 461 VAL A C 1
ATOM 3753 O O . VAL A 1 461 ? 12.212 8.111 47.215 1.00 86.62 461 VAL A O 1
ATOM 3756 N N . ILE A 1 462 ? 12.335 6.574 45.574 1.00 86.75 462 ILE A N 1
ATOM 3757 C CA . ILE A 1 462 ? 11.770 5.450 46.330 1.00 86.75 462 ILE A CA 1
ATOM 3758 C C . ILE A 1 462 ? 12.852 4.416 46.640 1.00 86.75 462 ILE A C 1
ATOM 3760 O O . ILE A 1 462 ? 13.858 4.340 45.936 1.00 86.75 462 ILE A O 1
ATOM 3764 N N . LYS A 1 463 ? 12.639 3.614 47.686 1.00 86.38 463 LYS A N 1
ATOM 3765 C CA . LYS A 1 463 ? 13.530 2.513 48.070 1.00 86.38 463 LYS A CA 1
ATOM 3766 C C . LYS A 1 463 ? 12.826 1.183 47.819 1.00 86.38 463 LYS A C 1
ATOM 3768 O O . LYS A 1 463 ? 11.713 0.995 48.299 1.00 86.38 463 LYS A O 1
ATOM 3773 N N . VAL A 1 464 ? 13.478 0.284 47.090 1.00 86.25 464 VAL A N 1
ATOM 3774 C CA . VAL A 1 464 ? 12.953 -1.037 46.717 1.00 86.25 464 VAL A CA 1
ATOM 3775 C C . VAL A 1 464 ? 13.889 -2.102 47.284 1.00 86.25 464 VAL A C 1
ATOM 3777 O O . VAL A 1 464 ? 15.089 -2.055 47.022 1.00 86.25 464 VAL A O 1
ATOM 3780 N N . GLY A 1 465 ? 13.364 -3.020 48.092 1.00 85.19 465 GLY A N 1
ATOM 3781 C CA . GLY A 1 465 ? 14.119 -4.042 48.820 1.00 85.19 465 GLY A CA 1
ATOM 3782 C C . GLY A 1 465 ? 13.734 -5.451 48.377 1.00 85.19 465 GLY A C 1
ATOM 3783 O O . GLY A 1 465 ? 14.084 -5.865 47.273 1.00 85.19 465 GLY A O 1
ATOM 3784 N N . GLY A 1 466 ? 13.027 -6.190 49.238 1.00 79.94 466 GLY A N 1
ATOM 3785 C CA . GLY A 1 466 ? 12.636 -7.584 48.983 1.00 79.94 466 GLY A CA 1
ATOM 3786 C C . GLY A 1 466 ? 11.754 -7.774 47.746 1.00 79.94 466 GLY A C 1
ATOM 3787 O O . GLY A 1 466 ? 11.841 -8.792 47.064 1.00 79.94 466 GLY A O 1
ATOM 3788 N N . GLU A 1 467 ? 11.031 -6.730 47.336 1.00 83.25 467 GLU A N 1
ATOM 3789 C CA . GLU A 1 467 ? 10.185 -6.741 46.141 1.00 83.25 467 GLU A CA 1
ATOM 3790 C C . GLU A 1 467 ? 10.984 -7.046 44.859 1.00 83.25 467 GLU A C 1
ATOM 3792 O O . GLU A 1 467 ? 10.419 -7.489 43.857 1.00 83.25 467 GLU A O 1
ATOM 3797 N N . ARG A 1 468 ? 12.305 -6.818 44.887 1.00 87.81 468 ARG A N 1
ATOM 3798 C CA . ARG A 1 468 ? 13.224 -7.076 43.773 1.00 87.81 468 ARG A CA 1
ATOM 3799 C C . ARG A 1 468 ? 13.334 -8.560 43.422 1.00 87.81 468 ARG A C 1
ATOM 3801 O O . ARG A 1 468 ? 13.457 -8.863 42.237 1.00 87.81 468 ARG A O 1
ATOM 3808 N N . PHE A 1 469 ? 13.290 -9.457 44.408 1.00 86.31 469 PHE A N 1
ATOM 3809 C CA . PHE A 1 469 ? 13.356 -10.905 44.171 1.00 86.31 469 PHE A CA 1
ATOM 3810 C C . PHE A 1 469 ? 11.986 -11.584 44.300 1.00 86.31 469 PHE A C 1
ATOM 3812 O O . PHE A 1 469 ? 11.717 -12.555 43.597 1.00 86.31 469 PHE A O 1
ATOM 3819 N N . GLU A 1 470 ? 11.078 -11.033 45.109 1.00 82.00 470 GLU A N 1
ATOM 3820 C CA . GLU A 1 470 ? 9.724 -11.575 45.284 1.00 82.00 470 GLU A CA 1
ATOM 3821 C C . GLU A 1 470 ? 8.859 -11.428 44.020 1.00 82.00 470 GLU A C 1
ATOM 3823 O O . GLU A 1 470 ? 8.061 -12.309 43.696 1.00 82.00 470 GLU A O 1
ATOM 3828 N N . ALA A 1 471 ? 9.016 -10.335 43.260 1.00 82.69 471 ALA A N 1
ATOM 3829 C CA . ALA A 1 471 ? 8.213 -10.123 42.056 1.00 82.69 471 ALA A CA 1
ATOM 3830 C C . ALA A 1 471 ? 8.493 -11.159 40.942 1.00 82.69 471 ALA A C 1
ATOM 3832 O O . ALA A 1 471 ? 7.529 -11.624 40.324 1.00 82.69 471 ALA A O 1
ATOM 3833 N N . PRO A 1 472 ? 9.754 -11.540 40.655 1.00 85.06 472 PRO A N 1
ATOM 3834 C CA . PRO A 1 472 ? 10.057 -12.674 39.781 1.00 85.06 472 PRO A CA 1
ATOM 3835 C C . PRO A 1 472 ? 9.702 -14.043 40.374 1.00 85.06 472 PRO A C 1
ATOM 3837 O O . PRO A 1 472 ? 9.332 -14.928 39.605 1.00 85.06 472 PRO A O 1
ATOM 3840 N N . GLU A 1 473 ? 9.764 -14.221 41.699 1.00 85.00 473 GLU A N 1
ATOM 3841 C CA . GLU A 1 473 ? 9.469 -15.511 42.349 1.00 85.00 473 GLU A CA 1
ATOM 3842 C C . GLU A 1 473 ? 8.034 -15.983 42.092 1.00 85.00 473 GLU A C 1
ATOM 3844 O O . GLU A 1 473 ? 7.788 -17.173 41.921 1.00 85.00 473 GLU A O 1
ATOM 3849 N N . ALA A 1 474 ? 7.090 -15.056 41.913 1.00 82.19 474 ALA A N 1
ATOM 3850 C CA . ALA A 1 474 ? 5.719 -15.376 41.517 1.00 82.19 474 ALA A CA 1
ATOM 3851 C C . ALA A 1 474 ? 5.606 -16.150 40.181 1.00 82.19 474 ALA A C 1
ATOM 3853 O O . ALA A 1 474 ? 4.574 -16.764 39.915 1.00 82.19 474 ALA A O 1
ATOM 3854 N N . LEU A 1 475 ? 6.638 -16.136 39.325 1.00 84.44 475 LEU A N 1
ATOM 3855 C CA . LEU A 1 475 ? 6.692 -16.962 38.110 1.00 84.44 475 LEU A CA 1
ATOM 3856 C C . LEU A 1 475 ? 7.014 -18.431 38.418 1.00 84.44 475 LEU A C 1
ATOM 3858 O O . LEU A 1 475 ? 6.587 -19.325 37.688 1.00 84.44 475 LEU A O 1
ATOM 3862 N N . PHE A 1 476 ? 7.773 -18.683 39.481 1.00 85.88 476 PHE A N 1
ATOM 3863 C CA . PHE A 1 476 ? 8.147 -20.021 39.937 1.00 85.88 476 PHE A CA 1
ATOM 3864 C C . PHE A 1 476 ? 7.144 -20.565 40.955 1.00 85.88 476 PHE A C 1
ATOM 3866 O O . PHE A 1 476 ? 6.883 -21.764 40.978 1.00 85.88 476 PHE A O 1
ATOM 3873 N N . GLN A 1 477 ? 6.516 -19.677 41.724 1.00 82.50 477 GLN A N 1
ATOM 3874 C CA . GLN A 1 477 ? 5.528 -19.989 42.748 1.00 82.50 477 GLN A CA 1
ATOM 3875 C C . GLN A 1 477 ? 4.269 -19.115 42.582 1.00 82.50 477 GLN A C 1
ATOM 3877 O O . GLN A 1 477 ? 4.071 -18.147 43.320 1.00 82.50 477 GLN A O 1
ATOM 3882 N N . PRO A 1 478 ? 3.372 -19.446 41.631 1.00 80.38 478 PRO A N 1
ATOM 3883 C CA . PRO A 1 478 ? 2.176 -18.642 41.344 1.00 80.38 478 PRO A CA 1
ATOM 3884 C C . PRO A 1 478 ? 1.229 -18.455 42.541 1.00 80.38 478 PRO A C 1
ATOM 3886 O O . PRO A 1 478 ? 0.524 -17.447 42.638 1.00 80.38 478 PRO A O 1
ATOM 3889 N N . HIS A 1 479 ? 1.248 -19.383 43.500 1.00 73.56 479 HIS A N 1
ATOM 3890 C CA . HIS A 1 479 ? 0.433 -19.304 44.711 1.00 73.56 479 HIS A CA 1
ATOM 3891 C C . HIS A 1 479 ? 0.770 -18.084 45.588 1.00 73.56 479 HIS A C 1
ATOM 3893 O O . HIS A 1 479 ? -0.115 -17.577 46.274 1.00 73.56 479 HIS A O 1
ATOM 3899 N N . LEU A 1 480 ? 1.993 -17.541 45.507 1.00 69.44 480 LEU A N 1
ATOM 3900 C CA . LEU A 1 480 ? 2.401 -16.329 46.237 1.00 69.44 480 LEU A CA 1
ATOM 3901 C C . LEU A 1 480 ? 1.582 -15.088 45.850 1.00 69.44 480 LEU A C 1
ATOM 3903 O O . LEU A 1 480 ? 1.521 -14.118 46.602 1.00 69.44 480 LEU A O 1
ATOM 3907 N N . ILE A 1 481 ? 0.932 -15.116 44.685 1.00 66.88 481 ILE A N 1
ATOM 3908 C CA . ILE A 1 481 ? 0.066 -14.040 44.184 1.00 66.88 481 ILE A CA 1
ATOM 3909 C C . ILE A 1 481 ? -1.398 -14.482 44.071 1.00 66.88 481 ILE A C 1
ATOM 3911 O O . ILE A 1 481 ? -2.167 -13.879 43.320 1.00 66.88 481 ILE A O 1
ATOM 3915 N N . ASN A 1 482 ? -1.790 -15.531 44.807 1.00 66.94 482 ASN A N 1
ATOM 3916 C CA . ASN A 1 482 ? -3.122 -16.145 44.759 1.00 66.94 482 ASN A CA 1
ATOM 3917 C C . ASN A 1 482 ? -3.546 -16.560 43.336 1.00 66.94 482 ASN A C 1
ATOM 3919 O O . ASN A 1 482 ? -4.719 -16.458 42.968 1.00 66.94 482 ASN A O 1
ATOM 3923 N N . VAL A 1 483 ? -2.584 -16.990 42.515 1.00 70.62 483 VAL A N 1
ATOM 3924 C CA . VAL A 1 483 ? -2.845 -17.582 41.202 1.00 70.62 483 VAL A CA 1
ATOM 3925 C C . VAL A 1 483 ? -2.705 -19.093 41.322 1.00 70.62 483 VAL A C 1
ATOM 3927 O O . VAL A 1 483 ? -1.660 -19.600 41.720 1.00 70.62 483 VAL A O 1
ATOM 3930 N N . GLU A 1 484 ? -3.765 -19.813 40.962 1.00 74.06 484 GLU A N 1
ATOM 3931 C CA . GLU A 1 484 ? -3.726 -21.268 40.844 1.00 74.06 484 GLU A CA 1
ATOM 3932 C C . GLU A 1 484 ? -3.003 -21.662 39.550 1.00 74.06 484 GLU A C 1
ATOM 3934 O O . GLU A 1 484 ? -3.364 -21.214 38.460 1.00 74.06 484 GLU A O 1
ATOM 3939 N N . GLY A 1 485 ? -1.963 -22.485 39.670 1.00 80.75 485 GLY A N 1
ATOM 3940 C CA . GLY A 1 485 ? -1.185 -22.969 38.534 1.00 80.75 485 GLY A CA 1
ATOM 3941 C C . GLY A 1 485 ? 0.204 -23.457 38.932 1.00 80.75 485 GLY A C 1
ATOM 3942 O O . GLY A 1 485 ? 0.690 -23.175 40.027 1.00 80.75 485 GLY A O 1
ATOM 3943 N N . VAL A 1 486 ? 0.840 -24.185 38.015 1.00 87.69 486 VAL A N 1
ATOM 3944 C CA . VAL A 1 486 ? 2.222 -24.657 38.164 1.00 87.69 486 VAL A CA 1
ATOM 3945 C C . VAL A 1 486 ? 3.215 -23.558 37.785 1.00 87.69 486 VAL A C 1
ATOM 3947 O O . VAL A 1 486 ? 2.941 -22.728 36.914 1.00 87.69 486 VAL A O 1
ATOM 3950 N N . GLY A 1 487 ? 4.373 -23.541 38.443 1.00 89.69 487 GLY A N 1
ATOM 3951 C CA . GLY A 1 487 ? 5.446 -22.594 38.140 1.00 89.69 487 GLY A CA 1
ATOM 3952 C C . GLY A 1 487 ? 6.068 -22.823 36.764 1.00 89.69 487 GLY A C 1
ATOM 3953 O O . GLY A 1 487 ? 5.961 -23.903 36.186 1.00 89.69 487 GLY A O 1
ATOM 3954 N N . VAL A 1 488 ? 6.786 -21.825 36.242 1.00 90.50 488 VAL A N 1
ATOM 3955 C CA . VAL A 1 488 ? 7.432 -21.897 34.916 1.00 90.50 488 VAL A CA 1
ATOM 3956 C C . VAL A 1 488 ? 8.387 -23.092 34.789 1.00 90.50 488 VAL A C 1
ATOM 3958 O O . VAL A 1 488 ? 8.460 -23.693 33.719 1.00 90.50 488 VAL A O 1
ATOM 3961 N N . ALA A 1 489 ? 9.085 -23.472 35.863 1.00 87.12 489 ALA A N 1
ATOM 3962 C CA . ALA A 1 489 ? 9.983 -24.629 35.857 1.00 87.12 489 ALA A CA 1
ATOM 3963 C C . ALA A 1 489 ? 9.227 -25.949 35.627 1.00 87.12 489 ALA A C 1
ATOM 3965 O O . ALA A 1 489 ? 9.613 -26.756 34.783 1.00 87.12 489 ALA A O 1
ATOM 3966 N N . GLU A 1 490 ? 8.115 -26.140 36.332 1.00 89.00 490 GLU A N 1
ATOM 3967 C CA . GLU A 1 490 ? 7.262 -27.318 36.187 1.00 89.00 490 GLU A CA 1
ATOM 3968 C C . GLU A 1 490 ? 6.510 -27.300 34.851 1.00 89.00 490 GLU A C 1
ATOM 3970 O O . GLU A 1 490 ? 6.386 -28.327 34.191 1.00 89.00 490 GLU A O 1
ATOM 3975 N N . LEU A 1 491 ? 6.090 -26.124 34.383 1.00 91.38 491 LEU A N 1
ATOM 3976 C CA . LEU A 1 491 ? 5.465 -25.960 33.074 1.00 91.38 491 LEU A CA 1
ATOM 3977 C C . LEU A 1 491 ? 6.422 -26.345 31.937 1.00 91.38 491 LEU A C 1
ATOM 3979 O O . LEU A 1 491 ? 6.022 -27.037 30.999 1.00 91.38 491 LEU A O 1
ATOM 3983 N N . LEU A 1 492 ? 7.692 -25.942 32.034 1.00 90.69 492 LEU A N 1
ATOM 3984 C CA . LEU A 1 492 ? 8.737 -26.341 31.094 1.00 90.69 492 LEU A CA 1
ATOM 3985 C C . LEU A 1 492 ? 8.977 -27.851 31.148 1.00 90.69 492 LEU A C 1
ATOM 3987 O O . LEU A 1 492 ? 9.006 -28.496 30.102 1.00 90.69 492 LEU A O 1
ATOM 3991 N N . PHE A 1 493 ? 9.102 -28.418 32.350 1.00 90.56 493 PHE A N 1
ATOM 3992 C CA . PHE A 1 493 ? 9.267 -29.858 32.525 1.00 90.56 493 PHE A CA 1
ATOM 3993 C C . PHE A 1 493 ? 8.105 -30.631 31.894 1.00 90.56 493 PHE A C 1
ATOM 3995 O O . PHE A 1 493 ? 8.336 -31.508 31.069 1.00 90.56 493 PHE A O 1
ATOM 4002 N N . ASN A 1 494 ? 6.863 -30.251 32.192 1.00 90.56 494 ASN A N 1
ATOM 4003 C CA . ASN A 1 494 ? 5.666 -30.877 31.634 1.00 90.56 494 ASN A CA 1
ATOM 4004 C C . ASN A 1 494 ? 5.604 -30.739 30.110 1.00 90.56 494 ASN A C 1
ATOM 4006 O O . ASN A 1 494 ? 5.206 -31.678 29.428 1.00 90.56 494 ASN A O 1
ATOM 4010 N N . THR A 1 495 ? 6.049 -29.604 29.565 1.00 90.69 495 THR A N 1
ATOM 4011 C CA . THR A 1 495 ? 6.136 -29.397 28.111 1.00 90.69 495 THR A CA 1
ATOM 4012 C C . THR A 1 495 ? 7.143 -30.354 27.470 1.00 90.69 495 THR A C 1
ATOM 4014 O O . THR A 1 495 ? 6.848 -30.938 26.432 1.00 90.69 495 THR A O 1
ATOM 4017 N N . ILE A 1 496 ? 8.306 -30.555 28.097 1.00 89.75 496 ILE A N 1
ATOM 4018 C CA . ILE A 1 496 ? 9.327 -31.510 27.638 1.00 89.75 496 ILE A CA 1
ATOM 4019 C C . ILE A 1 496 ? 8.811 -32.950 27.760 1.00 89.75 496 ILE A C 1
ATOM 4021 O O . ILE A 1 496 ? 8.989 -33.746 26.845 1.00 89.75 496 ILE A O 1
ATOM 4025 N N . GLN A 1 497 ? 8.132 -33.293 28.858 1.00 89.81 497 GLN A N 1
ATOM 4026 C CA . GLN A 1 497 ? 7.550 -34.626 29.047 1.00 89.81 497 GLN A CA 1
ATOM 4027 C C . GLN A 1 497 ? 6.395 -34.926 28.083 1.00 89.81 497 GLN A C 1
ATOM 4029 O O . GLN A 1 497 ? 6.153 -36.089 27.781 1.00 89.81 497 GLN A O 1
ATOM 4034 N N . ALA A 1 498 ? 5.688 -33.898 27.608 1.00 88.94 498 ALA A N 1
ATOM 4035 C CA . ALA A 1 498 ? 4.613 -34.033 26.629 1.00 88.94 498 ALA A CA 1
ATOM 4036 C C . ALA A 1 498 ? 5.113 -34.160 25.177 1.00 88.94 498 ALA A C 1
ATOM 4038 O O . ALA A 1 498 ? 4.305 -34.443 24.293 1.00 88.94 498 ALA A O 1
ATOM 4039 N N . ALA A 1 499 ? 6.404 -33.929 24.917 1.00 84.25 499 ALA A N 1
ATOM 4040 C CA . ALA A 1 499 ? 6.998 -34.161 23.605 1.00 84.25 499 ALA A CA 1
ATOM 4041 C C . ALA A 1 499 ? 7.162 -35.666 23.333 1.00 84.25 499 ALA A C 1
ATOM 4043 O O . ALA A 1 499 ? 7.355 -36.458 24.260 1.00 84.25 499 ALA A O 1
ATOM 4044 N N . ASP A 1 500 ? 7.104 -36.058 22.057 1.00 86.38 500 ASP A N 1
ATOM 4045 C CA . ASP A 1 500 ? 7.308 -37.448 21.645 1.00 86.38 500 ASP A CA 1
ATOM 4046 C C . ASP A 1 500 ? 8.660 -37.967 22.141 1.00 86.38 500 ASP A C 1
ATOM 4048 O O . ASP A 1 500 ? 9.651 -37.231 22.178 1.00 86.38 500 ASP A O 1
ATOM 4052 N N . ILE A 1 501 ? 8.712 -39.252 22.500 1.00 79.06 501 ILE A N 1
ATOM 4053 C CA . ILE A 1 501 ? 9.874 -39.849 23.172 1.00 79.06 501 ILE A CA 1
ATOM 4054 C C . ILE A 1 501 ? 11.162 -39.743 22.343 1.00 79.06 501 ILE A C 1
ATOM 4056 O O . ILE A 1 501 ? 12.241 -39.659 22.919 1.00 79.06 501 ILE A O 1
ATOM 4060 N N . ASP A 1 502 ? 11.028 -39.685 21.015 1.00 82.88 502 ASP A N 1
ATOM 4061 C CA . ASP A 1 502 ? 12.128 -39.546 20.055 1.00 82.88 502 ASP A CA 1
ATOM 4062 C C . ASP A 1 502 ? 12.660 -38.101 19.949 1.00 82.88 502 ASP A C 1
ATOM 4064 O O . ASP A 1 502 ? 13.714 -37.863 19.361 1.00 82.88 502 ASP A O 1
ATOM 4068 N N . THR A 1 503 ? 11.929 -37.128 20.502 1.00 72.25 503 THR A N 1
ATOM 4069 C CA . THR A 1 503 ? 12.262 -35.690 20.506 1.00 72.25 503 THR A CA 1
ATOM 4070 C C . THR A 1 503 ? 12.588 -35.121 21.889 1.00 72.25 503 THR A C 1
ATOM 4072 O O . THR A 1 503 ? 13.004 -33.963 21.975 1.00 72.25 503 THR A O 1
ATOM 4075 N N . ARG A 1 504 ? 12.368 -35.904 22.950 1.00 69.19 504 ARG A N 1
ATOM 4076 C CA . ARG A 1 504 ? 12.569 -35.521 24.354 1.00 69.19 504 ARG A CA 1
ATOM 4077 C C . ARG A 1 504 ? 14.022 -35.648 24.812 1.00 69.19 504 ARG A C 1
ATOM 4079 O O . ARG A 1 504 ? 14.755 -36.496 24.260 1.00 69.19 504 ARG A O 1
#

pLDDT: mean 85.8, std 16.61, range [27.17, 98.88]

Mean predicted aligned error: 14.38 Å

Sequence (504 aa):
MSRLKIFLVLLAVSCLSLMLHQGGHFNWNVMSFHLSCPFHRSPPPQSTKAKHTSIAFLKTHKTASSTVQNILFRFAERHNLTVALPLQGYDHQFRYPWSFSVRFVHPHTVPAQVITNHMRFNQQELRKLLPNDTLYLTILREPATMFESLFSYYNQNCASFKRVPNGSLEAFLAEPQRYYKPDAGNSMFAHNTLLFDLGGENDHSPADDSYITGFIKQMDEIFSLVMISEYFDESLVLLRRLLSWDLEDILYVKLNMRTPESKLKMSPDLPGKIRKWNSLDAKLYDYFNATFWKKLQALGLDCVEKEVDLLRQAQDRLIRGCFGGSLPQLRSSSQIKNKDLRPWQPSSKVAIVGYDLPYNSTHNAASDPCLKLIIPEVQYTRLLLRSQSLRYRKNYPLRAPPSVGLLLLRGYAFNHSADFETVRMIKEKLCYVGYNIEQEQKLSQETTVLVESFTLPDGRVIKVGGERFEAPEALFQPHLINVEGVGVAELLFNTIQAADIDTR

Nearest PDB structures (foldseek):
  4m63-assembly1_C  TM=9.626E-01  e=2.045E-08  Drosophila melanogaster
  2q0u-assembly1_A  TM=9.570E-01  e=2.834E-08  Oryctolagus cuniculus
  7w52-assembly2_C  TM=9.571E-01  e=2.992E-08  Gallus gallus
  2fxu-assembly1_A  TM=9.035E-01  e=3.159E-08  Oryctolagus cuniculus
  6i4i-assembly1_A  TM=9.575E-01  e=1.164E-07  Plasmodium falciparum 3D7

Organism: Acipenser ruthenus (NCBI:txid7906)

Radius of gyration: 31.74 Å; Cα contacts (8 Å, |Δi|>4): 658; chains: 1; bounding box: 77×83×115 Å